Protein AF-0000000077166964 (afdb_homodimer)

Organism: Emericella nidulans (strain FGSC A4 / ATCC 38163 / CBS 112.46 / NRRL 194 / M139) (NCBI:txid227321)

InterPro domains:
  IPR003140 Phospholipase/carboxylesterase/thioesterase [PF02230] (27-233)
  IPR029058 Alpha/Beta hydrolase fold [G3DSA:3.40.50.1820] (16-246)
  IPR029058 Alpha/Beta hydrolase fold [SSF53474] (23-245)
  IPR050565 Acyl-protein thioesterase 1-2/Carboxylesterase-like [PTHR10655] (33-246)

Foldseek 3Di:
DWPAEDDPVLADPLWDKDKDDAPDDDRVDQQQAEEEEAEAFQAFQVVVVVVCVVCSDPSYIYIGTAANAADPPPRHGGAQAPDWDADPPPRHTDLQRHHVPVLCCCQVGPVPRRCCVPGNHAQLRYEYEYEHSSLQSRLVNLLVLLPVCPVPDNRGEHLAYEYFLAAHDPVCQPVSPVPVSAARAHAYEYEYEDPRPHCDPVRQVSRVRRHVHYHYYYDHDPGTDDDDDPRRCVVVVVSCVVRHDDPVVPPDPPPPPD/DWPAEDDPVLADPLWDKDKDDAPDDDRVDQQQAEEEEAEAFQAFQVVVVVVCVVCSDPSYIYIGTAANAADPPPRHGGAQAPDWDADPPPRHTDLQRHHVPSLCCCQVGPVPRRCCVPGNHAQLRYEYEYEHSSLQSRLVNLLVLLPVCPVPDNRGEHLAYEYFLAAHDPVCQPVSPVVVSAARAHAYEYEYEDPRPHCDPVRQVSRVRRHVHYHYYYDHDPGTDDDDDPRRCVVVVVSCVVRHDDPVVPPDPPPPPD

Nearest PDB structures (foldseek):
  3our-assembly2_C  TM=6.043E-01  e=2.591E-06  Vibrio vulnificus CMCP6
  6agq-assembly1_C  TM=6.230E-01  e=4.965E-05  Paenibacillus sp. R4
  1xrp-assembly1_A  TM=5.284E-01  e=2.373E-05  Thermoplasma acidophilum
  3r3v-assembly1_A  TM=5.110E-01  e=1.206E-05  Rhodopseudomonas palustris
  2gzs-assembly1_A  TM=4.867E-01  e=5.816E-04  Escherichia coli

Solvent-accessible surface area (backbone atoms only — not comparable to full-atom values): 27418 Å² total; per-residue (Å²): 121,39,76,41,71,85,54,79,85,67,49,63,88,87,61,53,66,48,82,43,71,28,78,72,67,56,91,88,48,45,54,66,25,36,36,38,39,30,43,29,67,50,34,56,26,62,70,50,45,52,49,49,60,66,56,49,42,71,36,26,34,32,41,20,36,38,51,88,36,67,42,68,94,83,41,73,35,16,29,54,42,69,50,88,37,62,32,85,87,76,67,40,77,38,67,78,25,55,47,64,63,46,42,47,47,48,48,50,49,47,42,43,50,28,41,27,64,71,18,34,39,54,53,50,34,34,30,35,41,16,28,33,37,19,7,27,48,48,48,50,46,44,47,50,35,37,62,31,50,78,77,75,41,72,57,43,43,42,34,26,37,37,14,34,37,29,38,49,53,73,88,54,58,82,66,65,65,80,75,70,71,69,52,23,73,32,38,34,39,37,35,33,20,32,84,30,87,62,56,33,73,68,30,50,50,56,32,49,69,45,26,70,38,68,45,79,45,73,37,84,56,75,38,62,67,82,72,56,34,31,81,48,36,42,65,53,54,52,51,46,50,68,48,54,67,64,73,73,78,52,60,92,77,70,66,79,80,124,120,38,77,40,70,85,53,78,84,68,48,62,86,87,62,52,66,48,80,43,71,27,79,73,68,55,93,88,48,46,53,66,23,36,35,38,39,30,43,29,68,52,35,56,27,62,70,50,44,52,48,49,62,66,58,48,43,72,36,26,35,31,40,20,36,38,50,88,36,67,42,68,94,83,40,72,35,16,29,54,40,70,50,90,39,62,32,86,89,76,65,39,77,38,67,78,24,56,45,63,64,46,41,47,46,48,47,50,50,47,41,43,51,29,41,27,64,70,17,35,39,54,53,48,35,34,29,33,40,15,30,32,37,19,7,26,49,48,49,49,48,44,47,52,34,38,62,31,51,78,79,76,41,73,58,43,42,41,34,27,35,38,15,34,36,29,37,52,52,71,90,53,60,82,65,65,65,81,76,70,70,69,52,24,73,33,37,34,39,37,35,34,20,32,85,31,86,63,55,34,72,67,30,50,50,56,32,49,70,48,26,72,38,69,45,79,45,73,37,84,56,75,38,63,69,82,70,56,34,30,82,49,36,41,63,52,52,52,51,47,52,70,47,54,67,64,73,74,76,52,59,90,78,71,65,77,78,122

Sequence (516 aa):
MPTRIPTSSDFPSSLTFTLTPPPQSTPNRPPPNILLLLHGLGDTHTPFTNLASQLSLPETTVLTIRAPSPLPFDLPGFHWGDDINFDSRSGALDMDAGFEKSTKLLLNTVIRDVLVSKCGYRLQEILIWGFGQGGMVGLVLAQTLNEQSESGFERGELGGIISVGAPYPLSLTGKVQNDGTGKSRTPILLVHGRDSEVVTESAVKRTKDVYSFVEVHEYRRRGDTMPRSREEMIPIMRFLGRRLRSWQGVPEGAVELSMPTRIPTSSDFPSSLTFTLTPPPQSTPNRPPPNILLLLHGLGDTHTPFTNLASQLSLPETTVLTIRAPSPLPFDLPGFHWGDDINFDSRSGALDMDAGFEKSTKLLLNTVIRDVLVSKCGYRLQEILIWGFGQGGMVGLVLAQTLNEQSESGFERGELGGIISVGAPYPLSLTGKVQNDGTGKSRTPILLVHGRDSEVVTESAVKRTKDVYSFVEVHEYRRRGDTMPRSREEMIPIMRFLGRRLRSWQGVPEGAVELS

Structure (mmCIF, N/CA/C/O backbone):
data_AF-0000000077166964-model_v1
#
loop_
_entity.id
_entity.type
_entity.pdbx_description
1 polymer 'Phospholipase/Carboxylesterase superfamily (AFU_orthologue AFUA_5G09340)'
#
loop_
_atom_site.group_PDB
_atom_site.id
_atom_site.type_symbol
_atom_site.label_atom_id
_atom_site.label_alt_id
_atom_site.label_comp_id
_atom_site.label_asym_id
_atom_site.label_entity_id
_atom_site.label_seq_id
_atom_site.pdbx_PDB_ins_code
_atom_site.Cartn_x
_atom_site.Cartn_y
_atom_site.Cartn_z
_atom_site.occupancy
_atom_site.B_iso_or_equiv
_atom_site.auth_seq_id
_atom_site.auth_comp_id
_atom_site.auth_asym_id
_atom_site.auth_atom_id
_atom_site.pdbx_PDB_model_num
ATOM 1 N N . MET A 1 1 ? 8.375 -18.906 13.43 1 76.94 1 MET A N 1
ATOM 2 C CA . MET A 1 1 ? 9.172 -17.891 12.742 1 76.94 1 MET A CA 1
ATOM 3 C C . MET A 1 1 ? 10.273 -18.531 11.906 1 76.94 1 MET A C 1
ATOM 5 O O . MET A 1 1 ? 10.789 -19.594 12.266 1 76.94 1 MET A O 1
ATOM 9 N N . PRO A 1 2 ? 10.523 -17.891 10.688 1 89.88 2 PRO A N 1
ATOM 10 C CA . PRO A 1 2 ? 11.602 -18.453 9.875 1 89.88 2 PRO A CA 1
ATOM 11 C C . PRO A 1 2 ? 12.93 -18.516 10.625 1 89.88 2 PRO A C 1
ATOM 13 O O . PRO A 1 2 ? 13.195 -17.672 11.484 1 89.88 2 PRO A O 1
ATOM 16 N N . THR A 1 3 ? 13.688 -19.484 10.312 1 90.25 3 THR A N 1
ATOM 17 C CA . THR A 1 3 ? 14.93 -19.734 11.031 1 90.25 3 THR A CA 1
ATOM 18 C C . THR A 1 3 ? 16.109 -19.094 10.305 1 90.25 3 THR A C 1
ATOM 20 O O . THR A 1 3 ? 17.141 -18.828 10.906 1 90.25 3 THR A O 1
ATOM 23 N N . ARG A 1 4 ? 15.914 -18.938 9.008 1 92.31 4 ARG A N 1
ATOM 24 C CA . ARG A 1 4 ? 16.984 -18.297 8.258 1 92.31 4 ARG A CA 1
ATOM 25 C C . ARG A 1 4 ? 16.469 -17.703 6.953 1 92.31 4 ARG A C 1
ATOM 27 O O . ARG A 1 4 ? 15.398 -18.109 6.473 1 92.31 4 ARG A O 1
ATOM 34 N N . ILE A 1 5 ? 17.266 -16.844 6.363 1 92.75 5 ILE A N 1
ATOM 35 C CA . ILE A 1 5 ? 16.953 -16.203 5.09 1 92.75 5 ILE A CA 1
ATOM 36 C C . ILE A 1 5 ? 17.328 -17.125 3.939 1 92.75 5 ILE A C 1
ATOM 38 O O . ILE A 1 5 ? 18.422 -17.703 3.938 1 92.75 5 ILE A O 1
ATOM 42 N N . PRO A 1 6 ? 16.453 -17.375 3.002 1 96.44 6 PRO A N 1
ATOM 43 C CA . PRO A 1 6 ? 16.844 -18.188 1.848 1 96.44 6 PRO A CA 1
ATOM 44 C C . PRO A 1 6 ? 18.016 -17.594 1.069 1 96.44 6 PRO A C 1
ATOM 46 O O . PRO A 1 6 ? 18.125 -16.375 0.952 1 96.44 6 PRO A O 1
ATOM 49 N N . THR A 1 7 ? 18.828 -18.453 0.552 1 96.12 7 THR A N 1
ATOM 50 C CA . THR A 1 7 ? 19.922 -18.062 -0.325 1 96.12 7 THR A CA 1
ATOM 51 C C . THR A 1 7 ? 19.844 -18.812 -1.651 1 96.12 7 THR A C 1
ATOM 53 O O . THR A 1 7 ? 19.125 -19.812 -1.767 1 96.12 7 THR A O 1
ATOM 56 N N . SER A 1 8 ? 20.609 -18.312 -2.641 1 96.44 8 SER A N 1
ATOM 57 C CA . SER A 1 8 ? 20.578 -18.922 -3.967 1 96.44 8 SER A CA 1
ATOM 58 C C . SER A 1 8 ? 20.984 -20.391 -3.918 1 96.44 8 SER A C 1
ATOM 60 O O . SER A 1 8 ? 20.5 -21.203 -4.703 1 96.44 8 SER A O 1
ATOM 62 N N . SER A 1 9 ? 21.828 -20.75 -2.98 1 97 9 SER A N 1
ATOM 63 C CA . SER A 1 9 ? 22.375 -22.109 -2.912 1 97 9 SER A CA 1
ATOM 64 C C . SER A 1 9 ? 21.328 -23.094 -2.385 1 97 9 SER A C 1
ATOM 66 O O . SER A 1 9 ? 21.5 -24.312 -2.48 1 97 9 SER A O 1
ATOM 68 N N . ASP A 1 10 ? 20.234 -22.562 -1.826 1 97.94 10 ASP A N 1
ATOM 69 C CA . ASP A 1 10 ? 19.188 -23.422 -1.306 1 97.94 10 ASP A CA 1
ATOM 70 C C . ASP A 1 10 ? 18.375 -24.047 -2.439 1 97.94 10 ASP A C 1
ATOM 72 O O . ASP A 1 10 ? 17.672 -25.031 -2.238 1 97.94 10 ASP A O 1
ATOM 76 N N . PHE A 1 11 ? 18.422 -23.422 -3.629 1 97.81 11 PHE A N 1
ATOM 77 C CA . PHE A 1 11 ? 17.578 -23.812 -4.75 1 97.81 11 PHE A CA 1
ATOM 78 C C . PHE A 1 11 ? 18.375 -24.609 -5.781 1 97.81 11 PHE A C 1
ATOM 80 O O . PHE A 1 11 ? 19.578 -24.422 -5.91 1 97.81 11 PHE A O 1
ATOM 87 N N . PRO A 1 12 ? 17.672 -25.484 -6.492 1 96.62 12 PRO A N 1
ATOM 88 C CA . PRO A 1 12 ? 18.391 -26.203 -7.539 1 96.62 12 PRO A CA 1
ATOM 89 C C . PRO A 1 12 ? 18.953 -25.281 -8.617 1 96.62 12 PRO A C 1
ATOM 91 O O . PRO A 1 12 ? 18.344 -24.25 -8.922 1 96.62 12 PRO A O 1
ATOM 94 N N . SER A 1 13 ? 19.984 -25.672 -9.258 1 95.44 13 SER A N 1
ATOM 95 C CA . SER A 1 13 ? 20.656 -24.859 -10.273 1 95.44 13 SER A CA 1
ATOM 96 C C . SER A 1 13 ? 19.781 -24.703 -11.516 1 95.44 13 SER A C 1
ATOM 98 O O . SER A 1 13 ? 20 -23.781 -12.312 1 95.44 13 SER A O 1
ATOM 100 N N . SER A 1 14 ? 18.844 -25.578 -11.656 1 95.25 14 SER A N 1
ATOM 101 C CA . SER A 1 14 ? 17.984 -25.547 -12.836 1 95.25 14 SER A CA 1
ATOM 102 C C . SER A 1 14 ? 16.938 -24.438 -12.711 1 95.25 14 SER A C 1
ATOM 104 O O . SER A 1 14 ? 16.297 -24.078 -13.695 1 95.25 14 SER A O 1
ATOM 106 N N . LEU A 1 15 ? 16.75 -23.953 -11.523 1 97.69 15 LEU A N 1
ATOM 107 C CA . LEU A 1 15 ? 15.773 -22.891 -11.297 1 97.69 15 LEU A CA 1
ATOM 108 C C . LEU A 1 15 ? 16.391 -21.516 -11.539 1 97.69 15 LEU A C 1
ATOM 110 O O . LEU A 1 15 ? 17.406 -21.172 -10.93 1 97.69 15 LEU A O 1
ATOM 114 N N . THR A 1 16 ? 15.812 -20.781 -12.492 1 98.31 16 THR A N 1
ATOM 115 C CA . THR A 1 16 ? 16.219 -19.391 -12.695 1 98.31 16 THR A CA 1
ATOM 116 C C . THR A 1 16 ? 15.32 -18.438 -11.898 1 98.31 16 THR A C 1
ATOM 118 O O . THR A 1 16 ? 14.094 -18.469 -12.055 1 98.31 16 THR A O 1
ATOM 121 N N . PHE A 1 17 ? 15.914 -17.672 -11.031 1 98.62 17 PHE A N 1
ATOM 122 C CA . PHE A 1 17 ? 15.156 -16.797 -10.148 1 98.62 17 PHE A CA 1
ATOM 123 C C . PHE A 1 17 ? 16.031 -15.664 -9.617 1 98.62 17 PHE A C 1
ATOM 125 O O . PHE A 1 17 ? 17.25 -15.68 -9.797 1 98.62 17 PHE A O 1
ATOM 132 N N . THR A 1 18 ? 15.406 -14.648 -9.078 1 98.5 18 THR A N 1
ATOM 133 C CA . THR A 1 18 ? 16.078 -13.57 -8.359 1 98.5 18 THR A CA 1
ATOM 134 C C . THR A 1 18 ? 15.516 -13.43 -6.953 1 98.5 18 THR A C 1
ATOM 136 O O . THR A 1 18 ? 14.297 -13.484 -6.758 1 98.5 18 THR A O 1
ATOM 139 N N . LEU A 1 19 ? 16.391 -13.328 -5.973 1 97.81 19 LEU A N 1
ATOM 140 C CA . LEU A 1 19 ? 16.016 -12.992 -4.598 1 97.81 19 LEU A CA 1
ATOM 141 C C . LEU A 1 19 ? 16.203 -11.5 -4.336 1 97.81 19 LEU A C 1
ATOM 143 O O . LEU A 1 19 ? 17.297 -10.961 -4.551 1 97.81 19 LEU A O 1
ATOM 147 N N . THR A 1 20 ? 15.148 -10.828 -3.947 1 96.81 20 THR A N 1
ATOM 148 C CA . THR A 1 20 ? 15.203 -9.43 -3.561 1 96.81 20 THR A CA 1
ATOM 149 C C . THR A 1 20 ? 14.93 -9.266 -2.07 1 96.81 20 THR A C 1
ATOM 151 O O . THR A 1 20 ? 13.797 -9.477 -1.615 1 96.81 20 THR A O 1
ATOM 154 N N . PRO A 1 21 ? 15.898 -8.906 -1.288 1 94.31 21 PRO A N 1
ATOM 155 C CA . PRO A 1 21 ? 15.703 -8.727 0.151 1 94.31 21 PRO A CA 1
ATOM 156 C C . PRO A 1 21 ? 14.93 -7.453 0.485 1 94.31 21 PRO A C 1
ATOM 158 O O . PRO A 1 21 ? 14.797 -6.566 -0.363 1 94.31 21 PRO A O 1
ATOM 161 N N . PRO A 1 22 ? 14.344 -7.402 1.693 1 92.38 22 PRO A N 1
ATOM 162 C CA . PRO A 1 22 ? 13.727 -6.145 2.119 1 92.38 22 PRO A CA 1
ATOM 163 C C . PRO A 1 22 ? 14.75 -5.027 2.32 1 92.38 22 PRO A C 1
ATOM 165 O O . PRO A 1 22 ? 15.945 -5.293 2.432 1 92.38 22 PRO A O 1
ATOM 168 N N . PRO A 1 23 ? 14.32 -3.711 2.24 1 83.94 23 PRO A N 1
ATOM 169 C CA . PRO A 1 23 ? 15.242 -2.582 2.365 1 83.94 23 PRO A CA 1
ATOM 170 C C . PRO A 1 23 ? 15.961 -2.555 3.711 1 83.94 23 PRO A C 1
ATOM 172 O O . PRO A 1 23 ? 17.141 -2.172 3.781 1 83.94 23 PRO A O 1
ATOM 175 N N . GLN A 1 24 ? 15.25 -2.695 4.816 1 74.31 24 GLN A N 1
ATOM 176 C CA . GLN A 1 24 ? 15.898 -2.709 6.121 1 74.31 24 GLN A CA 1
ATOM 177 C C . GLN A 1 24 ? 15.891 -4.109 6.727 1 74.31 24 GLN A C 1
ATOM 179 O O . GLN A 1 24 ? 14.836 -4.734 6.844 1 74.31 24 GLN A O 1
ATOM 184 N N . SER A 1 25 ? 17.031 -4.777 6.426 1 66.88 25 SER A N 1
ATOM 185 C CA . SER A 1 25 ? 17.109 -6.113 7.004 1 66.88 25 SER A CA 1
ATOM 186 C C . SER A 1 25 ? 18.078 -6.16 8.172 1 66.88 25 SER A C 1
ATOM 188 O O . SER A 1 25 ? 19.141 -5.531 8.133 1 66.88 25 SER A O 1
ATOM 190 N N . THR A 1 26 ? 17.438 -6.48 9.258 1 63.78 26 THR A N 1
ATOM 191 C CA . THR A 1 26 ? 18.328 -6.738 10.383 1 63.78 26 THR A CA 1
ATOM 192 C C . THR A 1 26 ? 18.906 -8.148 10.297 1 63.78 26 THR A C 1
ATOM 194 O O . THR A 1 26 ? 18.188 -9.117 10.086 1 63.78 26 THR A O 1
ATOM 197 N N . PRO A 1 27 ? 20.234 -8.25 10.289 1 64.75 27 PRO A N 1
ATOM 198 C CA . PRO A 1 27 ? 20.891 -9.539 10.07 1 64.75 27 PRO A CA 1
ATOM 199 C C . PRO A 1 27 ? 20.391 -10.625 11.023 1 64.75 27 PRO A C 1
ATOM 201 O O . PRO A 1 27 ? 20.375 -11.805 10.672 1 64.75 27 PRO A O 1
ATOM 204 N N . ASN A 1 28 ? 19.875 -10.234 12.102 1 71.62 28 ASN A N 1
ATOM 205 C CA . ASN A 1 28 ? 19.625 -11.273 13.094 1 71.62 28 ASN A CA 1
ATOM 206 C C . ASN A 1 28 ? 18.156 -11.727 13.078 1 71.62 28 ASN A C 1
ATOM 208 O O . ASN A 1 28 ? 17.766 -12.602 13.852 1 71.62 28 ASN A O 1
ATOM 212 N N . ARG A 1 29 ? 17.406 -11.242 12.188 1 83 29 ARG A N 1
ATOM 213 C CA . ARG A 1 29 ? 16.016 -11.672 12.148 1 83 29 ARG A CA 1
ATOM 214 C C . ARG A 1 29 ? 15.531 -11.836 10.711 1 83 29 ARG A C 1
ATOM 216 O O . ARG A 1 29 ? 15.383 -10.852 9.984 1 83 29 ARG A O 1
ATOM 223 N N . PRO A 1 30 ? 15.414 -13.078 10.352 1 89.81 30 PRO A N 1
ATOM 224 C CA . PRO A 1 30 ? 14.922 -13.281 8.984 1 89.81 30 PRO A CA 1
ATOM 225 C C . PRO A 1 30 ? 13.578 -12.594 8.734 1 89.81 30 PRO A C 1
ATOM 227 O O . PRO A 1 30 ? 12.703 -12.617 9.602 1 89.81 30 PRO A O 1
ATOM 230 N N . PRO A 1 31 ? 13.492 -11.938 7.605 1 92.38 31 PRO A N 1
ATOM 231 C CA . PRO A 1 31 ? 12.18 -11.359 7.293 1 92.38 31 PRO A CA 1
ATOM 232 C C . PRO A 1 31 ? 11.055 -12.383 7.359 1 92.38 31 PRO A C 1
ATOM 234 O O . PRO A 1 31 ? 11.188 -13.492 6.836 1 92.38 31 PRO A O 1
ATOM 237 N N . PRO A 1 32 ? 9.961 -12.023 7.875 1 92 32 PRO A N 1
ATOM 238 C CA . PRO A 1 32 ? 8.914 -13.008 8.148 1 92 32 PRO A CA 1
ATOM 239 C C . PRO A 1 32 ? 8.078 -13.328 6.914 1 92 32 PRO A C 1
ATOM 241 O O . PRO A 1 32 ? 7.289 -14.281 6.93 1 92 32 PRO A O 1
ATOM 244 N N . ASN A 1 33 ? 8.25 -12.523 5.875 1 94.62 33 ASN A N 1
ATOM 245 C CA . ASN A 1 33 ? 7.363 -12.703 4.727 1 94.62 33 ASN A CA 1
ATOM 246 C C . ASN A 1 33 ? 8.141 -13.117 3.48 1 94.62 33 ASN A C 1
ATOM 248 O O . ASN A 1 33 ? 9.242 -12.625 3.236 1 94.62 33 ASN A O 1
ATOM 252 N N . ILE A 1 34 ? 7.484 -13.992 2.707 1 97.94 34 ILE A N 1
ATOM 253 C CA . ILE A 1 34 ? 7.941 -14.328 1.363 1 97.94 34 ILE A CA 1
ATOM 254 C C . ILE A 1 34 ? 6.867 -13.945 0.345 1 97.94 34 ILE A C 1
ATOM 256 O O . ILE A 1 34 ? 5.684 -14.211 0.556 1 97.94 34 ILE A O 1
ATOM 260 N N . LEU A 1 35 ? 7.285 -13.312 -0.689 1 98.62 35 LEU A N 1
ATOM 261 C CA . LEU A 1 35 ? 6.41 -13.086 -1.835 1 98.62 35 LEU A CA 1
ATOM 262 C C . LEU A 1 35 ? 6.992 -13.719 -3.094 1 98.62 35 LEU A C 1
ATOM 264 O O . LEU A 1 35 ? 8.117 -13.406 -3.49 1 98.62 35 LEU A O 1
ATOM 268 N N . LEU A 1 36 ? 6.273 -14.648 -3.674 1 98.94 36 LEU A N 1
ATOM 269 C CA . LEU A 1 36 ? 6.629 -15.172 -4.988 1 98.94 36 LEU A CA 1
ATOM 270 C C . LEU A 1 36 ? 5.988 -14.344 -6.098 1 98.94 36 LEU A C 1
ATOM 272 O O . LEU A 1 36 ? 4.785 -14.07 -6.055 1 98.94 36 LEU A O 1
ATOM 276 N N . LEU A 1 37 ? 6.805 -13.938 -7.062 1 98.88 37 LEU A N 1
ATOM 277 C CA . LEU A 1 37 ? 6.285 -13.281 -8.258 1 98.88 37 LEU A CA 1
ATOM 278 C C . LEU A 1 37 ? 6.371 -14.203 -9.469 1 98.88 37 LEU A C 1
ATOM 280 O O . LEU A 1 37 ? 7.449 -14.719 -9.789 1 98.88 37 LEU A O 1
ATOM 284 N N . LEU A 1 38 ? 5.223 -14.422 -10.125 1 98.88 38 LEU A N 1
ATOM 285 C CA . LEU A 1 38 ? 5.137 -15.32 -11.266 1 98.88 38 LEU A CA 1
ATOM 286 C C . LEU A 1 38 ? 4.676 -14.578 -12.516 1 98.88 38 LEU A C 1
ATOM 288 O O . LEU A 1 38 ? 3.572 -14.023 -12.539 1 98.88 38 LEU A O 1
ATOM 292 N N . HIS A 1 39 ? 5.5 -14.664 -13.539 1 98.81 39 HIS A N 1
ATOM 293 C CA . HIS A 1 39 ? 5.266 -13.867 -14.742 1 98.81 39 HIS A CA 1
ATOM 294 C C . HIS A 1 39 ? 4.211 -14.508 -15.633 1 98.81 39 HIS A C 1
ATOM 296 O O . HIS A 1 39 ? 3.84 -15.664 -15.422 1 98.81 39 HIS A O 1
ATOM 302 N N . GLY A 1 40 ? 3.754 -13.758 -16.641 1 98.19 40 GLY A N 1
ATOM 303 C CA . GLY A 1 40 ? 2.738 -14.219 -17.562 1 98.19 40 GLY A CA 1
ATOM 304 C C . GLY A 1 40 ? 3.309 -15.047 -18.703 1 98.19 40 GLY A C 1
ATOM 305 O O . GLY A 1 40 ? 4.523 -15.102 -18.891 1 98.19 40 GLY A O 1
ATOM 306 N N . LEU A 1 41 ? 2.391 -15.562 -19.453 1 96.81 41 LEU A N 1
ATOM 307 C CA . LEU A 1 41 ? 2.764 -16.328 -20.625 1 96.81 41 LEU A CA 1
ATOM 308 C C . LEU A 1 41 ? 3.609 -15.5 -21.578 1 96.81 41 LEU A C 1
ATOM 310 O O . LEU A 1 41 ? 3.232 -14.383 -21.938 1 96.81 41 LEU A O 1
ATOM 314 N N . GLY A 1 42 ? 4.77 -16.031 -21.953 1 96.19 42 GLY A N 1
ATOM 315 C CA . GLY A 1 42 ? 5.621 -15.406 -22.953 1 96.19 42 GLY A CA 1
ATOM 316 C C . GLY A 1 42 ? 6.562 -14.375 -22.359 1 96.19 42 GLY A C 1
ATOM 317 O O . GLY A 1 42 ? 7.309 -13.711 -23.094 1 96.19 42 GLY A O 1
ATOM 318 N N . ASP A 1 43 ? 6.602 -14.242 -21.109 1 97.5 43 ASP A N 1
ATOM 319 C CA . ASP A 1 43 ? 7.449 -13.258 -20.438 1 97.5 43 ASP A CA 1
ATOM 320 C C . ASP A 1 43 ? 8.633 -13.938 -19.75 1 97.5 43 ASP A C 1
ATOM 322 O O . ASP A 1 43 ? 8.867 -15.133 -19.938 1 97.5 43 ASP A O 1
ATOM 326 N N . THR A 1 44 ? 9.43 -13.148 -19.031 1 98.19 44 THR A N 1
ATOM 327 C CA . THR A 1 44 ? 10.516 -13.609 -18.188 1 98.19 44 THR A CA 1
ATOM 328 C C . THR A 1 44 ? 10.359 -13.062 -16.766 1 98.19 44 THR A C 1
ATOM 330 O O . THR A 1 44 ? 9.438 -12.289 -16.5 1 98.19 44 THR A O 1
ATOM 333 N N . HIS A 1 45 ? 11.297 -13.508 -15.906 1 98.44 45 HIS A N 1
ATOM 334 C CA . HIS A 1 45 ? 11.195 -13.055 -14.523 1 98.44 45 HIS A CA 1
ATOM 335 C C . HIS A 1 45 ? 11.812 -11.672 -14.352 1 98.44 45 HIS A C 1
ATOM 337 O O . HIS A 1 45 ? 11.578 -11.008 -13.336 1 98.4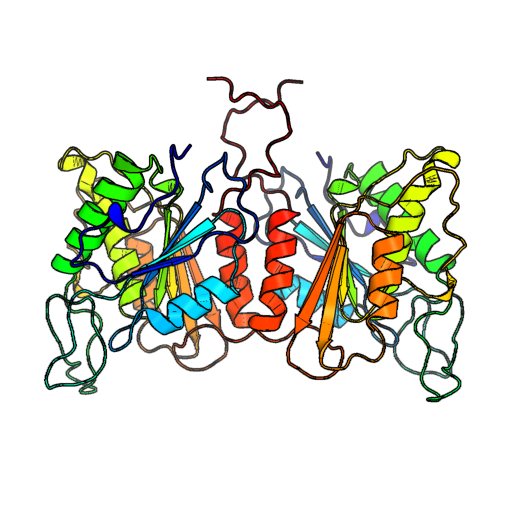4 45 HIS A O 1
ATOM 343 N N . THR A 1 46 ? 12.453 -11.109 -15.312 1 97.88 46 THR A N 1
ATOM 344 C CA . THR A 1 46 ? 13.25 -9.898 -15.172 1 97.88 46 THR A CA 1
ATOM 345 C C . THR A 1 46 ? 12.367 -8.688 -14.875 1 97.88 46 THR A C 1
ATOM 347 O O . THR A 1 46 ? 12.617 -7.941 -13.93 1 97.88 46 THR A O 1
ATOM 350 N N . PRO A 1 47 ? 11.297 -8.438 -15.688 1 97.31 47 PRO A N 1
ATOM 351 C CA . PRO A 1 47 ? 10.438 -7.297 -15.352 1 97.31 47 PRO A CA 1
ATOM 352 C C . PRO A 1 47 ? 9.828 -7.402 -13.961 1 97.31 47 PRO A C 1
ATOM 354 O O . PRO A 1 47 ? 9.594 -6.383 -13.305 1 97.31 47 PRO A O 1
ATOM 357 N N . PHE A 1 48 ? 9.656 -8.547 -13.516 1 98.06 48 PHE A N 1
ATOM 358 C CA . PHE A 1 48 ? 9.07 -8.75 -12.195 1 98.06 48 PHE A CA 1
ATOM 359 C C . PHE A 1 48 ? 10.109 -8.523 -11.102 1 98.06 48 PHE A C 1
ATOM 361 O O . PHE A 1 48 ? 9.758 -8.195 -9.969 1 98.06 48 PHE A O 1
ATOM 368 N N . THR A 1 49 ? 11.344 -8.773 -11.422 1 97.88 49 THR A N 1
ATOM 369 C CA . THR A 1 49 ? 12.406 -8.383 -10.508 1 97.88 49 THR A CA 1
ATOM 370 C C . THR A 1 49 ? 12.43 -6.871 -10.305 1 97.88 49 THR A C 1
ATOM 372 O O . THR A 1 49 ? 12.609 -6.391 -9.18 1 97.88 49 THR A O 1
ATOM 375 N N . ASN A 1 50 ? 12.18 -6.176 -11.398 1 95.81 50 ASN A N 1
ATOM 376 C CA . ASN A 1 50 ? 12.062 -4.723 -11.297 1 95.81 50 ASN A CA 1
ATOM 377 C C . ASN A 1 50 ? 10.883 -4.316 -10.422 1 95.81 50 ASN A C 1
ATOM 379 O O . ASN A 1 50 ? 10.984 -3.385 -9.625 1 95.81 50 ASN A O 1
ATOM 383 N N . LEU A 1 51 ? 9.805 -4.988 -10.609 1 95.25 51 LEU A N 1
ATOM 384 C CA . LEU A 1 51 ? 8.625 -4.742 -9.781 1 95.25 51 LEU A CA 1
ATOM 385 C C . LEU A 1 51 ? 8.945 -4.969 -8.305 1 95.25 51 LEU A C 1
ATOM 387 O O . LEU A 1 51 ? 8.57 -4.16 -7.457 1 95.25 51 LEU A O 1
ATOM 391 N N . ALA A 1 52 ? 9.648 -6.055 -8 1 96.69 52 ALA A N 1
ATOM 392 C CA . ALA A 1 52 ? 10.039 -6.359 -6.629 1 96.69 52 ALA A CA 1
ATOM 393 C C . ALA A 1 52 ? 10.852 -5.215 -6.023 1 96.69 52 ALA A C 1
ATOM 395 O O . ALA A 1 52 ? 10.594 -4.801 -4.891 1 96.69 52 ALA A O 1
ATOM 396 N N . SER A 1 53 ? 11.75 -4.738 -6.762 1 94.06 53 SER A N 1
ATOM 397 C CA . SER A 1 53 ? 12.594 -3.639 -6.309 1 94.06 53 SER A CA 1
ATOM 398 C C . SER A 1 53 ? 11.781 -2.371 -6.074 1 94.06 53 SER A C 1
ATOM 400 O O . SER A 1 53 ? 12 -1.658 -5.094 1 94.06 53 SER A O 1
ATOM 402 N N . GLN A 1 54 ? 10.859 -2.152 -6.969 1 90.44 54 GLN A N 1
ATOM 403 C CA . GLN A 1 54 ? 10 -0.974 -6.844 1 90.44 54 GLN A CA 1
ATOM 404 C C . GLN A 1 54 ? 9.102 -1.077 -5.617 1 90.44 54 GLN A C 1
ATOM 406 O O . GLN A 1 54 ? 8.867 -0.084 -4.926 1 90.44 54 GLN A O 1
ATOM 411 N N . LEU A 1 55 ? 8.594 -2.24 -5.426 1 92.81 55 LEU A N 1
ATOM 412 C CA . LEU A 1 55 ? 7.715 -2.447 -4.285 1 92.81 55 LEU A CA 1
ATOM 413 C C . LEU A 1 55 ? 8.461 -2.236 -2.973 1 92.81 55 LEU A C 1
ATOM 415 O O . LEU A 1 55 ? 7.93 -1.628 -2.041 1 92.81 55 LEU A O 1
ATOM 419 N N . SER A 1 56 ? 9.727 -2.783 -2.902 1 91.44 56 SER A N 1
ATOM 420 C CA . SER A 1 56 ? 10.562 -2.615 -1.717 1 91.44 56 SER A CA 1
ATOM 421 C C . SER A 1 56 ? 9.766 -2.865 -0.441 1 91.44 56 SER A C 1
ATOM 423 O O . SER A 1 56 ? 9.742 -2.025 0.461 1 91.44 56 SER A O 1
ATOM 425 N N . LEU A 1 57 ? 9.133 -3.975 -0.389 1 91.5 57 LEU A N 1
ATOM 426 C CA . LEU A 1 57 ? 8.227 -4.293 0.712 1 91.5 57 LEU A CA 1
ATOM 427 C C . LEU A 1 57 ? 9.008 -4.508 2.006 1 91.5 57 LEU A C 1
ATOM 429 O O . LEU A 1 57 ? 9.984 -5.254 2.029 1 91.5 57 LEU A O 1
ATOM 433 N N . PRO A 1 58 ? 8.539 -3.865 3.07 1 84.81 58 PRO A N 1
ATOM 434 C CA . PRO A 1 58 ? 9.203 -4.113 4.348 1 84.81 58 PRO A CA 1
ATOM 435 C C . PRO A 1 58 ? 9.094 -5.57 4.801 1 84.81 58 PRO A C 1
ATOM 437 O O . PRO A 1 58 ? 8.07 -6.215 4.559 1 84.81 58 PRO A O 1
ATOM 440 N N . GLU A 1 59 ? 10.164 -6.082 5.332 1 88.38 59 GLU A N 1
ATOM 441 C CA . GLU A 1 59 ? 10.188 -7.379 6.004 1 88.38 59 GLU A CA 1
ATOM 442 C C . GLU A 1 59 ? 9.75 -8.5 5.062 1 88.38 59 GLU A C 1
ATOM 444 O O . GLU A 1 59 ? 9.141 -9.477 5.5 1 88.38 59 GLU A O 1
ATOM 449 N N . THR A 1 60 ? 9.969 -8.281 3.76 1 94.19 60 THR A N 1
ATOM 450 C CA . THR A 1 60 ? 9.516 -9.266 2.779 1 94.19 60 THR A CA 1
ATOM 451 C C . THR A 1 60 ? 10.633 -9.609 1.801 1 94.19 60 THR A C 1
ATOM 453 O O . THR A 1 60 ? 11.148 -8.734 1.104 1 94.19 60 THR A O 1
ATOM 456 N N . THR A 1 61 ? 11.016 -10.828 1.801 1 96.56 61 THR A N 1
ATOM 457 C CA . THR A 1 61 ? 11.883 -11.32 0.737 1 96.56 61 THR A CA 1
ATOM 458 C C . THR A 1 61 ? 11.062 -11.734 -0.48 1 96.56 61 THR A C 1
ATOM 460 O O . THR A 1 61 ? 10.094 -12.484 -0.355 1 96.56 61 THR A O 1
ATOM 463 N N . VAL A 1 62 ? 11.484 -11.211 -1.627 1 98.25 62 VAL A N 1
ATOM 464 C CA . VAL A 1 62 ? 10.734 -11.516 -2.84 1 98.25 62 VAL A CA 1
ATOM 465 C C . VAL A 1 62 ? 11.523 -12.484 -3.715 1 98.25 62 VAL A C 1
ATOM 467 O O . VAL A 1 62 ? 12.719 -12.281 -3.949 1 98.25 62 VAL A O 1
ATOM 470 N N . LEU A 1 63 ? 10.852 -13.531 -4.094 1 98.75 63 LEU A N 1
ATOM 471 C CA . LEU A 1 63 ? 11.398 -14.492 -5.051 1 98.75 63 LEU A CA 1
ATOM 472 C C . LEU A 1 63 ? 10.695 -14.367 -6.398 1 98.75 63 LEU A C 1
ATOM 474 O O . LEU A 1 63 ? 9.516 -14.688 -6.523 1 98.75 63 LEU A O 1
ATOM 478 N N . THR A 1 64 ? 11.438 -13.883 -7.387 1 98.81 64 THR A N 1
ATOM 479 C CA . THR A 1 64 ? 10.914 -13.812 -8.75 1 98.81 64 THR A CA 1
ATOM 480 C C . THR A 1 64 ? 11.414 -14.992 -9.578 1 98.81 64 THR A C 1
ATOM 482 O O . THR A 1 64 ? 12.625 -15.18 -9.734 1 98.81 64 THR A O 1
ATOM 485 N N . ILE A 1 65 ? 10.492 -15.773 -10.148 1 98.88 65 ILE A N 1
ATOM 486 C CA . ILE A 1 65 ? 10.859 -17.062 -10.711 1 98.88 65 ILE A CA 1
ATOM 487 C C . ILE A 1 65 ? 10.531 -17.094 -12.203 1 98.88 65 ILE A C 1
ATOM 489 O O . ILE A 1 65 ? 9.461 -16.641 -12.617 1 98.88 65 ILE A O 1
ATOM 493 N N . ARG A 1 66 ? 11.461 -17.578 -12.969 1 98.81 66 ARG A N 1
ATOM 494 C CA . ARG A 1 66 ? 11.188 -17.828 -14.383 1 98.81 66 ARG A CA 1
ATOM 495 C C . ARG A 1 66 ? 10.492 -19.172 -14.578 1 98.81 66 ARG A C 1
ATOM 497 O O . ARG A 1 66 ? 10.891 -20.172 -13.992 1 98.81 66 ARG A O 1
ATOM 504 N N . ALA A 1 67 ? 9.523 -19.172 -15.398 1 98.69 67 ALA A N 1
ATOM 505 C CA . ALA A 1 67 ? 8.852 -20.422 -15.734 1 98.69 67 ALA A CA 1
ATOM 506 C C . ALA A 1 67 ? 9.844 -21.438 -16.297 1 98.69 67 ALA A C 1
ATOM 508 O O . ALA A 1 67 ? 10.836 -21.062 -16.922 1 98.69 67 ALA A O 1
ATOM 509 N N . PRO A 1 68 ? 9.539 -22.672 -16.141 1 97.75 68 PRO A N 1
ATOM 510 C CA . PRO A 1 68 ? 10.523 -23.703 -16.469 1 97.75 68 PRO A CA 1
ATOM 511 C C . PRO A 1 68 ? 10.609 -23.969 -17.969 1 97.75 68 PRO A C 1
ATOM 513 O O . PRO A 1 68 ? 11.617 -24.5 -18.453 1 97.75 68 PRO A O 1
ATOM 516 N N . SER A 1 69 ? 9.617 -23.594 -18.781 1 96.94 69 SER A N 1
ATOM 517 C CA . SER A 1 69 ? 9.602 -23.984 -20.188 1 96.94 69 SER A CA 1
ATOM 518 C C . SER A 1 69 ? 9.75 -22.766 -21.094 1 96.94 69 SER A C 1
ATOM 520 O O . SER A 1 69 ? 8.953 -21.828 -21.016 1 96.94 69 SER A O 1
ATOM 522 N N . PRO A 1 70 ? 10.727 -22.812 -22.031 1 96.31 70 PRO A N 1
ATOM 523 C CA . PRO A 1 70 ? 10.758 -21.766 -23.047 1 96.31 70 PRO A CA 1
ATOM 524 C C . PRO A 1 70 ? 9.648 -21.906 -24.078 1 96.31 70 PRO A C 1
ATOM 526 O O . PRO A 1 70 ? 9.18 -23.031 -24.344 1 96.31 70 PRO A O 1
ATOM 529 N N . LEU A 1 71 ? 9.242 -20.812 -24.594 1 94.25 71 LEU A N 1
ATOM 530 C CA . LEU A 1 71 ? 8.305 -20.922 -25.703 1 94.25 71 LEU A CA 1
ATOM 531 C C . LEU A 1 71 ? 8.953 -21.625 -26.891 1 94.25 71 LEU A C 1
ATOM 533 O O . LEU A 1 71 ? 10.156 -21.5 -27.125 1 94.25 71 LEU A O 1
ATOM 537 N N . PRO A 1 72 ? 8.148 -22.266 -27.656 1 89.44 72 PRO A N 1
ATOM 538 C CA . PRO A 1 72 ? 8.711 -22.984 -28.812 1 89.44 72 PRO A CA 1
ATOM 539 C C . PRO A 1 72 ? 9.016 -22.047 -29.984 1 89.44 72 PRO A C 1
ATOM 541 O O . PRO A 1 72 ? 8.719 -20.844 -29.922 1 89.44 72 PRO A O 1
ATOM 544 N N . PHE A 1 73 ? 9.672 -22.578 -31.047 1 88.69 73 PHE A N 1
ATOM 545 C CA . PHE A 1 73 ? 9.922 -21.938 -32.344 1 88.69 73 PHE A CA 1
ATOM 546 C C . PHE A 1 73 ? 10.773 -20.688 -32.156 1 88.69 73 PHE A C 1
ATOM 548 O O . PHE A 1 73 ? 10.578 -19.688 -32.875 1 88.69 73 PHE A O 1
ATOM 555 N N . ASP A 1 74 ? 11.57 -20.578 -31.156 1 90.25 74 ASP A N 1
ATOM 556 C CA . ASP A 1 74 ? 12.555 -19.547 -30.891 1 90.25 74 ASP A CA 1
ATOM 557 C C . ASP A 1 74 ? 11.875 -18.219 -30.516 1 90.25 74 ASP A C 1
ATOM 559 O O . ASP A 1 74 ? 12.445 -17.156 -30.719 1 90.25 74 ASP A O 1
ATOM 563 N N . LEU A 1 75 ? 10.594 -18.438 -30.188 1 90.5 75 LEU A N 1
ATOM 564 C CA . LEU A 1 75 ? 9.938 -17.266 -29.641 1 90.5 75 LEU A CA 1
ATOM 565 C C . LEU A 1 75 ? 10.516 -16.906 -28.266 1 90.5 75 LEU A C 1
ATOM 567 O O . LEU A 1 75 ? 10.828 -17.797 -27.469 1 90.5 75 LEU A O 1
ATOM 571 N N . PRO A 1 76 ? 10.68 -15.688 -28.078 1 95.5 76 PRO A N 1
ATOM 572 C CA . PRO A 1 76 ? 11.203 -15.305 -26.766 1 95.5 76 PRO A CA 1
ATOM 573 C C . PRO A 1 76 ? 10.195 -15.508 -25.641 1 95.5 76 PRO A C 1
ATOM 575 O O . PRO A 1 76 ? 8.984 -15.398 -25.875 1 95.5 76 PRO A O 1
ATOM 578 N N . GLY A 1 77 ? 10.742 -15.875 -24.5 1 97.19 77 GLY A N 1
ATOM 579 C CA . GLY A 1 77 ? 9.891 -15.945 -23.328 1 97.19 77 GLY A CA 1
ATOM 580 C C . GLY A 1 77 ? 9.664 -17.359 -22.828 1 97.19 77 GLY A C 1
ATOM 581 O O . GLY A 1 77 ? 10.172 -18.312 -23.422 1 97.19 77 GLY A O 1
ATOM 582 N N . PHE A 1 78 ? 8.969 -17.438 -21.719 1 98 78 PHE A N 1
ATOM 583 C CA . PHE A 1 78 ? 8.773 -18.719 -21.047 1 98 78 PHE A CA 1
ATOM 584 C C . PHE A 1 78 ? 7.305 -18.922 -20.688 1 98 78 PHE A C 1
ATOM 586 O O . PHE A 1 78 ? 6.512 -17.984 -20.734 1 98 78 PHE A O 1
ATOM 593 N N . HIS A 1 79 ? 6.934 -20.141 -20.406 1 97.69 79 HIS A N 1
ATOM 594 C CA . HIS A 1 79 ? 5.555 -20.438 -20.031 1 97.69 79 HIS A CA 1
ATOM 595 C C . HIS A 1 79 ? 5.5 -21.5 -18.938 1 97.69 79 HIS A C 1
ATOM 597 O O . HIS A 1 79 ? 6.434 -22.281 -18.781 1 97.69 79 HIS A O 1
ATOM 603 N N . TRP A 1 80 ? 4.41 -21.5 -18.203 1 98.38 80 TRP A N 1
ATOM 604 C CA . TRP A 1 80 ? 4.242 -22.359 -17.031 1 98.38 80 TRP A CA 1
ATOM 605 C C . TRP A 1 80 ? 3.502 -23.641 -17.391 1 98.38 80 TRP A C 1
ATOM 607 O O . TRP A 1 80 ? 3.461 -24.578 -16.594 1 98.38 80 TRP A O 1
ATOM 617 N N . GLY A 1 81 ? 2.951 -23.766 -18.547 1 97.12 81 GLY A N 1
ATOM 618 C CA . GLY A 1 81 ? 2.068 -24.859 -18.922 1 97.12 81 GLY A CA 1
ATOM 619 C C . GLY A 1 81 ? 2.807 -26.141 -19.203 1 97.12 81 GLY A C 1
ATOM 620 O O . GLY A 1 81 ? 4.008 -26.125 -19.484 1 97.12 81 GLY A O 1
ATOM 621 N N . ASP A 1 82 ? 2.047 -27.219 -19.078 1 96.19 82 ASP A N 1
ATOM 622 C CA . ASP A 1 82 ? 2.566 -28.531 -19.469 1 96.19 82 ASP A CA 1
ATOM 623 C C . ASP A 1 82 ? 2.672 -28.641 -20.984 1 96.19 82 ASP A C 1
ATOM 625 O O . ASP A 1 82 ? 3.502 -29.391 -21.5 1 96.19 82 ASP A O 1
ATOM 629 N N . ASP A 1 83 ? 1.757 -27.906 -21.625 1 90.12 83 ASP A N 1
ATOM 630 C CA . ASP A 1 83 ? 1.703 -27.875 -23.078 1 90.12 83 ASP A CA 1
ATOM 631 C C . ASP A 1 83 ? 1.456 -26.453 -23.578 1 90.12 83 ASP A C 1
ATOM 633 O O . ASP A 1 83 ? 1.358 -25.516 -22.781 1 90.12 83 ASP A O 1
ATOM 637 N N . ILE A 1 84 ? 1.578 -26.297 -24.875 1 87.81 84 ILE A N 1
ATOM 638 C CA . ILE A 1 84 ? 1.194 -25.062 -25.531 1 87.81 84 ILE A CA 1
ATOM 639 C C . ILE A 1 84 ? -0.104 -25.266 -26.312 1 87.81 84 ILE A C 1
ATOM 641 O O . ILE A 1 84 ? -0.179 -26.125 -27.188 1 87.81 84 ILE A O 1
ATOM 645 N N . ASN A 1 85 ? -1.1 -24.547 -25.812 1 83.38 85 ASN A N 1
ATOM 646 C CA . ASN A 1 85 ? -2.398 -24.641 -26.469 1 83.38 85 ASN A CA 1
ATOM 647 C C . ASN A 1 85 ? -2.785 -23.312 -27.125 1 83.38 85 ASN A C 1
ATOM 649 O O . ASN A 1 85 ? -2.346 -22.25 -26.688 1 83.38 85 ASN A O 1
ATOM 653 N N . PHE A 1 86 ? -3.41 -23.438 -28.219 1 79.25 86 PHE A N 1
ATOM 654 C CA . PHE A 1 86 ? -3.926 -22.25 -28.906 1 79.25 86 PHE A CA 1
ATOM 655 C C . PHE A 1 86 ? -5.445 -22.172 -28.781 1 79.25 86 PHE A C 1
ATOM 657 O O . PHE A 1 86 ? -6.129 -23.203 -28.844 1 79.25 86 PHE A O 1
ATOM 664 N N . ASP A 1 87 ? -5.898 -20.938 -28.438 1 74.62 87 ASP A N 1
ATOM 665 C CA . ASP A 1 87 ? -7.344 -20.734 -28.453 1 74.62 87 ASP A CA 1
ATOM 666 C C . ASP A 1 87 ? -7.902 -20.922 -29.875 1 74.62 87 ASP A C 1
ATOM 668 O O . ASP A 1 87 ? -7.426 -20.297 -30.812 1 74.62 87 ASP A O 1
ATOM 672 N N . SER A 1 88 ? -8.891 -21.75 -29.953 1 70.56 88 SER A N 1
ATOM 673 C CA . SER A 1 88 ? -9.406 -22.094 -31.281 1 70.56 88 SER A CA 1
ATOM 674 C C . SER A 1 88 ? -10.078 -20.891 -31.938 1 70.56 88 SER A C 1
ATOM 676 O O . SER A 1 88 ? -10.141 -20.812 -33.156 1 70.56 88 SER A O 1
ATOM 678 N N . ARG A 1 89 ? -10.648 -19.984 -31.234 1 67.12 89 ARG A N 1
ATOM 679 C CA . ARG A 1 89 ? -11.398 -18.859 -31.781 1 67.12 89 ARG A CA 1
ATOM 680 C C . ARG A 1 89 ? -10.461 -17.719 -32.188 1 67.12 89 ARG A C 1
ATOM 682 O O . ARG A 1 89 ? -10.594 -17.156 -33.281 1 67.12 89 ARG A O 1
ATOM 689 N N . SER A 1 90 ? -9.461 -17.484 -31.359 1 69.75 90 SER A N 1
ATOM 690 C CA . SER A 1 90 ? -8.641 -16.297 -31.562 1 69.75 90 SER A CA 1
ATOM 691 C C . SER A 1 90 ? -7.285 -16.656 -32.156 1 69.75 90 SER A C 1
ATOM 693 O O . SER A 1 90 ? -6.598 -15.789 -32.719 1 69.75 90 SER A O 1
ATOM 695 N N . GLY A 1 91 ? -6.957 -17.922 -32.094 1 73.81 91 GLY A N 1
ATOM 696 C CA . GLY A 1 91 ? -5.629 -18.328 -32.531 1 73.81 91 GLY A CA 1
ATOM 697 C C . GLY A 1 91 ? -4.539 -17.906 -31.562 1 73.81 91 GLY A C 1
ATOM 698 O O . GLY A 1 91 ? -3.357 -18.172 -31.797 1 73.81 91 GLY A O 1
ATOM 699 N N . ALA A 1 92 ? -5.012 -17.328 -30.453 1 78.88 92 ALA A N 1
ATOM 700 C CA . ALA A 1 92 ? -4.047 -16.859 -29.469 1 78.88 92 ALA A CA 1
ATOM 701 C C . ALA A 1 92 ? -3.66 -17.984 -28.516 1 78.88 92 ALA A C 1
ATOM 703 O O . ALA A 1 92 ? -4.371 -19 -28.406 1 78.88 92 ALA A O 1
ATOM 704 N N . LEU A 1 93 ? -2.447 -17.891 -27.969 1 83.44 93 LEU A N 1
ATOM 705 C CA . LEU A 1 93 ? -2.018 -18.859 -26.969 1 83.44 93 LEU A CA 1
ATOM 706 C C . LEU A 1 93 ? -2.98 -18.891 -25.797 1 83.44 93 LEU A C 1
ATOM 708 O O . LEU A 1 93 ? -3.443 -17.844 -25.328 1 83.44 93 LEU A O 1
ATOM 712 N N . ASP A 1 94 ? -3.34 -20.125 -25.359 1 88.94 94 ASP A N 1
ATOM 713 C CA . ASP A 1 94 ? -4.211 -20.328 -24.219 1 88.94 94 ASP A CA 1
ATOM 714 C C . ASP A 1 94 ? -3.402 -20.438 -22.922 1 88.94 94 ASP A C 1
ATOM 716 O O . ASP A 1 94 ? -2.469 -21.234 -22.828 1 88.94 94 ASP A O 1
ATOM 720 N N . MET A 1 95 ? -3.818 -19.703 -21.922 1 91.75 95 MET A N 1
ATOM 721 C CA . MET A 1 95 ? -3.111 -19.734 -20.656 1 91.75 95 MET A CA 1
ATOM 722 C C . MET A 1 95 ? -3.385 -21.031 -19.906 1 91.75 95 MET A C 1
ATOM 724 O O . MET A 1 95 ? -2.549 -21.484 -19.125 1 91.75 95 MET A O 1
ATOM 728 N N . ASP A 1 96 ? -4.547 -21.578 -20.109 1 93.56 96 ASP A N 1
ATOM 729 C CA . ASP A 1 96 ? -4.938 -22.812 -19.422 1 93.56 96 ASP A CA 1
ATOM 730 C C . ASP A 1 96 ? -4.359 -24.031 -20.141 1 93.56 96 ASP A C 1
ATOM 732 O O . ASP A 1 96 ? -4.98 -24.594 -21.047 1 93.56 96 ASP A O 1
ATOM 736 N N . ALA A 1 97 ? -3.201 -24.484 -19.781 1 91.94 97 ALA A N 1
ATOM 737 C CA . ALA A 1 97 ? -2.463 -25.5 -20.516 1 91.94 97 ALA A CA 1
ATOM 738 C C . ALA A 1 97 ? -1.958 -26.609 -19.594 1 91.94 97 ALA A C 1
ATOM 740 O O . ALA A 1 97 ? -0.963 -27.266 -19.891 1 91.94 97 ALA A O 1
ATOM 741 N N . GLY A 1 98 ? -2.658 -26.75 -18.391 1 93.56 98 GLY A N 1
ATOM 742 C CA . GLY A 1 98 ? -2.17 -27.703 -17.406 1 93.56 98 GLY A CA 1
ATOM 743 C C . GLY A 1 98 ? -0.898 -27.25 -16.719 1 93.56 98 GLY A C 1
ATOM 744 O O . GLY A 1 98 ? -0.016 -26.672 -17.344 1 93.56 98 GLY A O 1
ATOM 745 N N . PHE A 1 99 ? -0.838 -27.578 -15.422 1 96.44 99 PHE A N 1
ATOM 746 C CA . PHE A 1 99 ? 0.262 -26.984 -14.672 1 96.44 99 PHE A CA 1
ATOM 747 C C . PHE A 1 99 ? 0.92 -28.016 -13.766 1 96.44 99 PHE A C 1
ATOM 749 O O . PHE A 1 99 ? 1.453 -27.672 -12.703 1 96.44 99 PHE A O 1
ATOM 756 N N . GLU A 1 100 ? 0.904 -29.25 -14.133 1 95.38 100 GLU A N 1
ATOM 757 C CA . GLU A 1 100 ? 1.432 -30.297 -13.266 1 95.38 100 GLU A CA 1
ATOM 758 C C . GLU A 1 100 ? 2.92 -30.094 -12.992 1 95.38 100 GLU A C 1
ATOM 760 O O . GLU A 1 100 ? 3.357 -30.125 -11.844 1 95.38 100 GLU A O 1
ATOM 765 N N . LYS A 1 101 ? 3.711 -29.891 -14.008 1 95.88 101 LYS A N 1
ATOM 766 C CA . LYS A 1 101 ? 5.156 -29.734 -13.867 1 95.88 101 LYS A CA 1
ATOM 767 C C . LYS A 1 101 ? 5.496 -28.484 -13.047 1 95.88 101 LYS A C 1
ATOM 769 O O . LYS A 1 101 ? 6.316 -28.547 -12.133 1 95.88 101 LYS A O 1
ATOM 774 N N . SER A 1 102 ? 4.895 -27.375 -13.43 1 97.88 102 SER A N 1
ATOM 775 C CA . SER A 1 102 ? 5.145 -26.141 -12.711 1 97.88 102 SER A CA 1
ATOM 776 C C . SER A 1 102 ? 4.688 -26.234 -11.258 1 97.88 102 SER A C 1
ATOM 778 O O . SER A 1 102 ? 5.348 -25.703 -10.359 1 97.88 102 SER A O 1
ATOM 780 N N . THR A 1 103 ? 3.559 -26.891 -11.016 1 96.56 103 THR A N 1
ATOM 781 C CA . THR A 1 103 ? 3.053 -27.062 -9.656 1 96.56 103 THR A CA 1
ATOM 782 C C . THR A 1 103 ? 4.023 -27.891 -8.82 1 96.56 103 THR A C 1
ATOM 784 O O . THR A 1 103 ? 4.324 -27.547 -7.68 1 96.56 103 THR A O 1
ATOM 787 N N . LYS A 1 104 ? 4.508 -28.953 -9.383 1 95.56 104 LYS A N 1
ATOM 788 C CA . LYS A 1 104 ? 5.477 -29.781 -8.672 1 95.56 104 LYS A CA 1
ATOM 789 C C . LYS A 1 104 ? 6.742 -29 -8.344 1 95.56 104 LYS A C 1
ATOM 791 O O . LYS A 1 104 ? 7.234 -29.062 -7.215 1 95.56 104 LYS A O 1
ATOM 796 N N . LEU A 1 105 ? 7.215 -28.266 -9.281 1 97.62 105 LEU A N 1
ATOM 797 C CA . LEU A 1 105 ? 8.422 -27.469 -9.078 1 97.62 105 LEU A CA 1
ATOM 798 C C . LEU A 1 105 ? 8.211 -26.438 -7.973 1 97.62 105 LEU A C 1
ATOM 800 O O . LEU A 1 105 ? 9.008 -26.359 -7.031 1 97.62 105 LEU A O 1
ATOM 804 N N . LEU A 1 106 ? 7.168 -25.656 -8.055 1 98.31 106 LEU A N 1
ATOM 805 C CA . LEU A 1 106 ? 6.941 -24.547 -7.137 1 98.31 106 LEU A CA 1
ATOM 806 C C . LEU A 1 106 ? 6.531 -25.062 -5.762 1 98.31 106 LEU A C 1
ATOM 808 O O . LEU A 1 106 ? 7.012 -24.562 -4.738 1 98.31 106 LEU A O 1
ATOM 812 N N . LEU A 1 107 ? 5.672 -26.016 -5.711 1 96.44 107 LEU A N 1
ATOM 813 C CA . LEU A 1 107 ? 5.16 -26.5 -4.434 1 96.44 107 LEU A CA 1
ATOM 814 C C . LEU A 1 107 ? 6.188 -27.375 -3.734 1 96.44 107 LEU A C 1
ATOM 816 O O . LEU A 1 107 ? 6.52 -27.156 -2.568 1 96.44 107 LEU A O 1
ATOM 820 N N . ASN A 1 108 ? 6.707 -28.375 -4.406 1 94.94 108 ASN A N 1
ATOM 821 C CA . ASN A 1 108 ? 7.582 -29.344 -3.758 1 94.94 108 ASN A CA 1
ATOM 822 C C . ASN A 1 108 ? 8.992 -28.797 -3.578 1 94.94 108 ASN A C 1
ATOM 824 O O . ASN A 1 108 ? 9.547 -28.844 -2.479 1 94.94 108 ASN A O 1
ATOM 828 N N . THR A 1 109 ? 9.508 -28.219 -4.598 1 97.06 109 THR A N 1
ATOM 829 C CA . THR A 1 109 ? 10.906 -27.812 -4.555 1 97.06 109 THR A CA 1
ATOM 830 C C . THR A 1 109 ? 11.047 -26.453 -3.877 1 97.06 109 THR A C 1
ATOM 832 O O . THR A 1 109 ? 11.766 -26.312 -2.887 1 97.06 109 THR A O 1
ATOM 835 N N . VAL A 1 110 ? 10.352 -25.453 -4.32 1 98.31 110 VAL A N 1
ATOM 836 C CA . VAL A 1 110 ? 10.555 -24.094 -3.854 1 98.31 110 VAL A CA 1
ATOM 837 C C . VAL A 1 110 ? 9.922 -23.906 -2.477 1 98.31 110 VAL A C 1
ATOM 839 O O . VAL A 1 110 ? 10.602 -23.578 -1.508 1 98.31 110 VAL A O 1
ATOM 842 N N . ILE A 1 111 ? 8.641 -24.203 -2.35 1 97.44 111 ILE A N 1
ATOM 843 C CA . ILE A 1 111 ? 7.887 -23.875 -1.144 1 97.44 111 ILE A CA 1
ATOM 844 C C . ILE A 1 111 ? 8.195 -24.891 -0.048 1 97.44 111 ILE A C 1
ATOM 846 O O . ILE A 1 111 ? 8.758 -24.547 0.994 1 97.44 111 ILE A O 1
ATOM 850 N N . ARG A 1 112 ? 8 -26.125 -0.28 1 95.38 112 ARG A N 1
ATOM 851 C CA . ARG A 1 112 ? 8.109 -27.125 0.778 1 95.38 112 ARG A CA 1
ATOM 852 C C . ARG A 1 112 ? 9.57 -27.406 1.118 1 95.38 112 ARG A C 1
ATOM 854 O O . ARG A 1 112 ? 9.977 -27.281 2.273 1 95.38 112 ARG A O 1
ATOM 861 N N . ASP A 1 113 ? 10.344 -27.797 0.119 1 96.56 113 ASP A N 1
ATOM 862 C CA . ASP A 1 113 ? 11.711 -28.234 0.396 1 96.56 113 ASP A CA 1
ATOM 863 C C . ASP A 1 113 ? 12.57 -27.078 0.898 1 96.56 113 ASP A C 1
ATOM 865 O O . ASP A 1 113 ? 13.273 -27.219 1.902 1 96.56 113 ASP A O 1
ATOM 869 N N . VAL A 1 114 ? 12.461 -25.922 0.247 1 97.94 114 VAL A N 1
ATOM 870 C CA . VAL A 1 114 ? 13.391 -24.844 0.577 1 97.94 114 VAL A CA 1
ATOM 871 C C . VAL A 1 114 ? 12.758 -23.922 1.615 1 97.94 114 VAL A C 1
ATOM 873 O O . VAL A 1 114 ? 13.234 -23.844 2.752 1 97.94 114 VAL A O 1
ATOM 876 N N . LEU A 1 115 ? 11.703 -23.281 1.314 1 97.81 115 LEU A N 1
ATOM 877 C CA . LEU A 1 115 ? 11.195 -22.203 2.162 1 97.81 115 LEU A CA 1
ATOM 878 C C . LEU A 1 115 ? 10.688 -22.75 3.492 1 97.81 115 LEU A C 1
ATOM 880 O O . LEU A 1 115 ? 10.969 -22.188 4.551 1 97.81 115 LEU A O 1
ATOM 884 N N . VAL A 1 116 ? 9.977 -23.875 3.416 1 96.19 116 VAL A N 1
ATOM 885 C CA . VAL A 1 116 ? 9.406 -24.422 4.645 1 96.19 116 VAL A CA 1
ATOM 886 C C . VAL A 1 116 ? 10.453 -25.266 5.367 1 96.19 116 VAL A C 1
ATOM 888 O O . VAL A 1 116 ? 10.812 -24.984 6.508 1 96.19 116 VAL A O 1
ATOM 891 N N . SER A 1 117 ? 10.984 -26.234 4.715 1 96.12 117 SER A N 1
ATOM 892 C CA . SER A 1 117 ? 11.82 -27.219 5.383 1 96.12 117 SER A CA 1
ATOM 893 C C . SER A 1 117 ? 13.188 -26.641 5.727 1 96.12 117 SER A C 1
ATOM 895 O O . SER A 1 117 ? 13.648 -26.734 6.867 1 96.12 117 SER A O 1
ATOM 897 N N . LYS A 1 118 ? 13.836 -25.984 4.789 1 97.12 118 LYS A N 1
ATOM 898 C CA . LYS A 1 118 ? 15.195 -25.5 5.035 1 97.12 118 LYS A CA 1
ATOM 899 C C . LYS A 1 118 ? 15.172 -24.172 5.777 1 97.12 118 LYS A C 1
ATOM 901 O O . LYS A 1 118 ? 16 -23.938 6.66 1 97.12 118 LYS A O 1
ATOM 906 N N . CYS A 1 119 ? 14.219 -23.297 5.422 1 97 119 CYS A N 1
ATOM 907 C CA . CYS A 1 119 ? 14.297 -21.922 5.914 1 97 119 CYS A CA 1
ATOM 908 C C . CYS A 1 119 ? 13.328 -21.703 7.07 1 97 119 CYS A C 1
ATOM 910 O O . CYS A 1 119 ? 13.406 -20.688 7.77 1 97 119 CYS A O 1
ATOM 912 N N . GLY A 1 120 ? 12.32 -22.562 7.195 1 96.19 120 GLY A N 1
ATOM 913 C CA . GLY A 1 120 ? 11.477 -22.516 8.383 1 96.19 120 GLY A CA 1
ATOM 914 C C . GLY A 1 120 ? 10.25 -21.656 8.219 1 96.19 120 GLY A C 1
ATOM 915 O O . GLY A 1 120 ? 9.594 -21.297 9.203 1 96.19 120 GLY A O 1
ATOM 916 N N . TYR A 1 121 ? 9.898 -21.281 7.043 1 95.81 121 TYR A N 1
ATOM 917 C CA . TYR A 1 121 ? 8.695 -20.484 6.836 1 95.81 121 TYR A CA 1
ATOM 918 C C . TYR A 1 121 ? 7.445 -21.344 6.977 1 95.81 121 TYR A C 1
ATOM 920 O O . TYR A 1 121 ? 7.438 -22.516 6.578 1 95.81 121 TYR A O 1
ATOM 928 N N . ARG A 1 122 ? 6.441 -20.797 7.574 1 94.94 122 ARG A N 1
ATOM 929 C CA . ARG A 1 122 ? 5.109 -21.391 7.5 1 94.94 122 ARG A CA 1
ATOM 930 C C . ARG A 1 122 ? 4.426 -21.031 6.184 1 94.94 122 ARG A C 1
ATOM 932 O O . ARG A 1 122 ? 4.699 -19.984 5.594 1 94.94 122 ARG A O 1
ATOM 939 N N . LEU A 1 123 ? 3.543 -21.812 5.746 1 95.44 123 LEU A N 1
ATOM 940 C CA . LEU A 1 123 ? 2.826 -21.594 4.492 1 95.44 123 LEU A CA 1
ATOM 941 C C . LEU A 1 123 ? 2.119 -20.25 4.504 1 95.44 123 LEU A C 1
ATOM 943 O O . LEU A 1 123 ? 2.09 -19.547 3.486 1 95.44 123 LEU A O 1
ATOM 947 N N . GLN A 1 124 ? 1.57 -19.828 5.641 1 94.31 124 GLN A N 1
ATOM 948 C CA . GLN A 1 124 ? 0.809 -18.594 5.754 1 94.31 124 GLN A CA 1
ATOM 949 C C . GLN A 1 124 ? 1.718 -17.375 5.617 1 94.31 124 GLN A C 1
ATOM 951 O O . GLN A 1 124 ? 1.239 -16.25 5.461 1 94.31 124 GLN A O 1
ATOM 956 N N . GLU A 1 125 ? 2.99 -17.594 5.664 1 95 125 GLU A N 1
ATOM 957 C CA . GLU A 1 125 ? 3.963 -16.516 5.527 1 95 125 GLU A CA 1
ATOM 958 C C . GLU A 1 125 ? 4.422 -16.359 4.082 1 95 125 GLU A C 1
ATOM 960 O O . GLU A 1 125 ? 5.254 -15.508 3.773 1 95 125 GLU A O 1
ATOM 965 N N . ILE A 1 126 ? 3.846 -17.188 3.209 1 97.56 126 ILE A N 1
ATOM 966 C CA . ILE A 1 126 ? 4.203 -17.203 1.796 1 97.56 126 ILE A CA 1
ATOM 967 C C . ILE A 1 126 ? 3.025 -16.719 0.958 1 97.56 126 ILE A C 1
ATOM 969 O O . ILE A 1 126 ? 1.945 -17.312 0.987 1 97.56 126 ILE A O 1
ATOM 973 N N . LEU A 1 127 ? 3.248 -15.586 0.255 1 98.44 127 LEU A N 1
ATOM 974 C CA . LEU A 1 127 ? 2.254 -15.039 -0.658 1 98.44 127 LEU A CA 1
ATOM 975 C C . LEU A 1 127 ? 2.703 -15.188 -2.107 1 98.44 127 LEU A C 1
ATOM 977 O O . LEU A 1 127 ? 3.895 -15.367 -2.377 1 98.44 127 LEU A O 1
ATOM 981 N N . ILE A 1 128 ? 1.699 -15.141 -3.008 1 98.88 128 ILE A N 1
ATOM 982 C CA . ILE A 1 128 ? 1.999 -15.219 -4.434 1 98.88 128 ILE A CA 1
ATOM 983 C C . ILE A 1 128 ? 1.296 -14.078 -5.168 1 98.88 128 ILE A C 1
ATOM 985 O O . ILE A 1 128 ? 0.132 -13.773 -4.891 1 98.88 128 ILE A O 1
ATOM 989 N N . TRP A 1 129 ? 2.016 -13.422 -5.977 1 98.88 129 TRP A N 1
ATOM 990 C CA . TRP A 1 129 ? 1.47 -12.484 -6.949 1 98.88 129 TRP A CA 1
ATOM 991 C C . TRP A 1 129 ? 1.831 -12.898 -8.375 1 98.88 129 TRP A C 1
ATOM 993 O O . TRP A 1 129 ? 3.01 -12.953 -8.727 1 98.88 129 TRP A O 1
ATOM 1003 N N . GLY A 1 130 ? 0.81 -13.234 -9.125 1 98.88 130 GLY A N 1
ATOM 1004 C CA . GLY A 1 130 ? 1.042 -13.656 -10.5 1 98.88 130 GLY A CA 1
ATOM 1005 C C . GLY A 1 130 ? 0.257 -12.844 -11.508 1 98.88 130 GLY A C 1
ATOM 1006 O O . GLY A 1 130 ? -0.755 -12.227 -11.172 1 98.88 130 GLY A O 1
ATOM 1007 N N . PHE A 1 131 ? 0.743 -12.844 -12.758 1 98.69 131 PHE A N 1
ATOM 1008 C CA . PHE A 1 131 ? 0.072 -12.203 -13.883 1 98.69 131 PHE A CA 1
ATOM 1009 C C . PHE A 1 131 ? -0.278 -13.234 -14.953 1 98.69 131 PHE A C 1
ATOM 1011 O O . PHE A 1 131 ? 0.566 -14.039 -15.344 1 98.69 131 PHE A O 1
ATOM 1018 N N . GLY A 1 132 ? -1.5 -13.102 -15.461 1 98.12 132 GLY A N 1
ATOM 1019 C CA . GLY A 1 132 ? -1.888 -14.031 -16.516 1 98.12 132 GLY A CA 1
ATOM 1020 C C . GLY A 1 132 ? -1.663 -15.484 -16.125 1 98.12 132 GLY A C 1
ATOM 1021 O O . GLY A 1 132 ? -2.154 -15.945 -15.094 1 98.12 132 GLY A O 1
ATOM 1022 N N . GLN A 1 133 ? -0.845 -16.172 -16.922 1 98.12 133 GLN A N 1
ATOM 1023 C CA . GLN A 1 133 ? -0.597 -17.594 -16.656 1 98.12 133 GLN A CA 1
ATOM 1024 C C . GLN A 1 133 ? 0.045 -17.781 -15.281 1 98.12 133 GLN A C 1
ATOM 1026 O O . GLN A 1 133 ? -0.227 -18.781 -14.602 1 98.12 133 GLN A O 1
ATOM 1031 N N . GLY A 1 134 ? 0.886 -16.828 -14.859 1 98.75 134 GLY A N 1
ATOM 1032 C CA . GLY A 1 134 ? 1.458 -16.906 -13.523 1 98.75 134 GLY A CA 1
ATOM 1033 C C . GLY A 1 134 ? 0.421 -16.781 -12.422 1 98.75 134 GLY A C 1
ATOM 1034 O O . GLY A 1 134 ? 0.564 -17.391 -11.359 1 98.75 134 GLY A O 1
ATOM 1035 N N . GLY A 1 135 ? -0.562 -15.922 -12.648 1 98.75 135 GLY A N 1
ATOM 1036 C CA . GLY A 1 135 ? -1.674 -15.844 -11.711 1 98.75 135 GLY A CA 1
ATOM 1037 C C . GLY A 1 135 ? -2.453 -17.141 -11.602 1 98.75 135 GLY A C 1
ATOM 1038 O O . GLY A 1 135 ? -2.799 -17.578 -10.5 1 98.75 135 GLY A O 1
ATOM 1039 N N . MET A 1 136 ? -2.703 -17.766 -12.703 1 98.19 136 MET A N 1
ATOM 1040 C CA . MET A 1 136 ? -3.406 -19.047 -12.734 1 98.19 136 MET A CA 1
ATOM 1041 C C . MET A 1 136 ? -2.633 -20.109 -11.969 1 98.19 136 MET A C 1
ATOM 1043 O O . MET A 1 136 ? -3.217 -20.875 -11.195 1 98.19 136 MET A O 1
ATOM 1047 N N . VAL A 1 137 ? -1.38 -20.141 -12.156 1 98.56 137 VAL A N 1
ATOM 1048 C CA . VAL A 1 137 ? -0.533 -21.094 -11.453 1 98.56 137 VAL A CA 1
ATOM 1049 C C . VAL A 1 137 ? -0.641 -20.875 -9.945 1 98.56 137 VAL A C 1
ATOM 1051 O O . VAL A 1 137 ? -0.749 -21.828 -9.18 1 98.56 137 VAL A O 1
ATOM 1054 N N . GLY A 1 138 ? -0.568 -19.594 -9.539 1 98.69 138 GLY A N 1
ATOM 1055 C CA . GLY A 1 138 ? -0.736 -19.297 -8.125 1 98.69 138 GLY A CA 1
ATOM 1056 C C . GLY A 1 138 ? -2.018 -19.875 -7.543 1 98.69 138 GLY A C 1
ATOM 1057 O O . GLY A 1 138 ? -2.008 -20.453 -6.457 1 98.69 138 GLY A O 1
ATOM 1058 N N . LEU A 1 139 ? -3.08 -19.734 -8.242 1 98.31 139 LEU A N 1
ATOM 1059 C CA . LEU A 1 139 ? -4.371 -20.25 -7.809 1 98.31 139 LEU A CA 1
ATOM 1060 C C . LEU A 1 139 ? -4.344 -21.766 -7.719 1 98.31 139 LEU A C 1
ATOM 1062 O O . LEU A 1 139 ? -4.82 -22.344 -6.742 1 98.31 139 LEU A O 1
ATOM 1066 N N . VAL A 1 140 ? -3.732 -22.422 -8.664 1 97.06 140 VAL A N 1
ATOM 1067 C CA . VAL A 1 140 ? -3.654 -23.875 -8.703 1 97.06 140 VAL A CA 1
ATOM 1068 C C . VAL A 1 140 ? -2.822 -24.375 -7.52 1 97.06 140 VAL A C 1
ATOM 1070 O O . VAL A 1 140 ? -3.162 -25.391 -6.898 1 97.06 140 VAL A O 1
ATOM 1073 N N . LEU A 1 141 ? -1.77 -23.656 -7.215 1 96.94 141 LEU A N 1
ATOM 1074 C CA . LEU A 1 141 ? -0.927 -24.031 -6.086 1 96.94 141 LEU A CA 1
ATOM 1075 C C . LEU A 1 141 ? -1.728 -24.031 -4.785 1 96.94 141 LEU A C 1
ATOM 1077 O O . LEU A 1 141 ? -1.635 -24.984 -3.998 1 96.94 141 LEU A O 1
ATOM 1081 N N . ALA A 1 142 ? -2.541 -23.016 -4.582 1 96.12 142 ALA A N 1
ATOM 1082 C CA . ALA A 1 142 ? -3.332 -22.906 -3.359 1 96.12 142 ALA A CA 1
ATOM 1083 C C . ALA A 1 142 ? -4.355 -24.031 -3.27 1 96.12 142 ALA A C 1
ATOM 1085 O O . ALA A 1 142 ? -4.57 -24.609 -2.199 1 96.12 142 ALA A O 1
ATOM 1086 N N . GLN A 1 143 ? -4.906 -24.328 -4.402 1 94.5 143 GLN A N 1
ATOM 1087 C CA . GLN A 1 143 ? -5.879 -25.422 -4.41 1 94.5 143 GLN A CA 1
ATOM 1088 C C . GLN A 1 143 ? -5.211 -26.766 -4.133 1 94.5 143 GLN A C 1
ATOM 1090 O O . GLN A 1 143 ? -5.75 -27.594 -3.395 1 94.5 143 GLN A O 1
ATOM 1095 N N . THR A 1 144 ? -4.102 -26.984 -4.75 1 93.12 144 THR A N 1
ATOM 1096 C CA . THR A 1 144 ? -3.371 -28.234 -4.562 1 93.12 144 THR A CA 1
ATOM 1097 C C . THR A 1 144 ? -2.969 -28.422 -3.102 1 93.12 144 THR A C 1
ATOM 1099 O O . THR A 1 144 ? -3.074 -29.516 -2.555 1 93.12 144 THR A O 1
ATOM 1102 N N . LEU A 1 145 ? -2.553 -27.344 -2.467 1 92.62 145 LEU A N 1
ATOM 1103 C CA . LEU A 1 145 ? -2.199 -27.375 -1.052 1 92.62 145 LEU A CA 1
ATOM 1104 C C . LEU A 1 145 ? -3.404 -27.75 -0.196 1 92.62 145 LEU A C 1
ATOM 1106 O O . LEU A 1 145 ? -3.266 -28.453 0.805 1 92.62 145 LEU A O 1
ATOM 1110 N N . ASN A 1 146 ? -4.5 -27.219 -0.591 1 90.19 146 ASN A N 1
ATOM 1111 C CA . ASN A 1 146 ? -5.727 -27.484 0.152 1 90.19 146 ASN A CA 1
ATOM 1112 C C . ASN A 1 146 ? -6.145 -28.938 0.051 1 90.19 146 ASN A C 1
ATOM 1114 O O . ASN A 1 146 ? -6.75 -29.484 0.976 1 90.19 146 ASN A O 1
ATOM 1118 N N . GLU A 1 147 ? -5.891 -29.594 -0.937 1 85.44 147 GLU A N 1
ATOM 1119 C CA . GLU A 1 147 ? -6.34 -30.969 -1.19 1 85.44 147 GLU A CA 1
ATOM 1120 C C . GLU A 1 147 ? -5.363 -31.984 -0.605 1 85.44 147 GLU A C 1
ATOM 1122 O O . GLU A 1 147 ? -5.699 -33.156 -0.469 1 85.44 147 GLU A O 1
ATOM 1127 N N . GLN A 1 148 ? -4.18 -31.578 -0.458 1 73.56 148 GLN A N 1
ATOM 1128 C CA . GLN A 1 148 ? -3.139 -32.531 -0.107 1 73.56 148 GLN A CA 1
ATOM 1129 C C . GLN A 1 148 ? -3.268 -33 1.347 1 73.56 148 GLN A C 1
ATOM 1131 O O . GLN A 1 148 ? -2.367 -33.625 1.886 1 73.56 148 GLN A O 1
ATOM 1136 N N . SER A 1 149 ? -4.445 -32.938 1.995 1 56.5 149 SER A N 1
ATOM 1137 C CA . SER A 1 149 ? -4.492 -33.625 3.279 1 56.5 149 SER A CA 1
ATOM 1138 C C . SER A 1 149 ? -3.904 -35.031 3.176 1 56.5 149 SER A C 1
ATOM 1140 O O . SER A 1 149 ? -3.273 -35.5 4.117 1 56.5 149 SER A O 1
ATOM 1142 N N . GLU A 1 150 ? -4.086 -35.656 2.029 1 48.59 150 GLU A N 1
ATOM 1143 C CA . GLU A 1 150 ? -3.906 -37.094 1.936 1 48.59 150 GLU A CA 1
ATOM 1144 C C . GLU A 1 150 ? -2.434 -37.438 1.761 1 48.59 150 GLU A C 1
ATOM 1146 O O . GLU A 1 150 ? -2.051 -38.625 1.922 1 48.59 150 GLU A O 1
ATOM 1151 N N . SER A 1 151 ? -1.648 -36.594 1.165 1 49.94 151 SER A N 1
ATOM 1152 C CA . SER A 1 151 ? -0.317 -37.062 0.806 1 49.94 151 SER A CA 1
ATOM 1153 C C . SER A 1 151 ? 0.657 -36.906 1.969 1 49.94 151 SER A C 1
ATOM 1155 O O . SER A 1 151 ? 1.872 -37 1.785 1 49.94 151 SER A O 1
ATOM 1157 N N . GLY A 1 152 ? 0.027 -36.875 3.145 1 53.28 152 GLY A N 1
ATOM 1158 C CA . GLY A 1 152 ? 0.899 -36.781 4.305 1 53.28 152 GLY A CA 1
ATOM 1159 C C . GLY A 1 152 ? 1.266 -35.344 4.656 1 53.28 152 GLY A C 1
ATOM 1160 O O . GLY A 1 152 ? 1.925 -35.094 5.668 1 53.28 152 GLY A O 1
ATOM 1161 N N . PHE A 1 153 ? 0.954 -34.531 3.686 1 58.34 153 PHE A N 1
ATOM 1162 C CA . PHE A 1 153 ? 1.257 -33.156 4.055 1 58.34 153 PHE A CA 1
ATOM 1163 C C . PHE A 1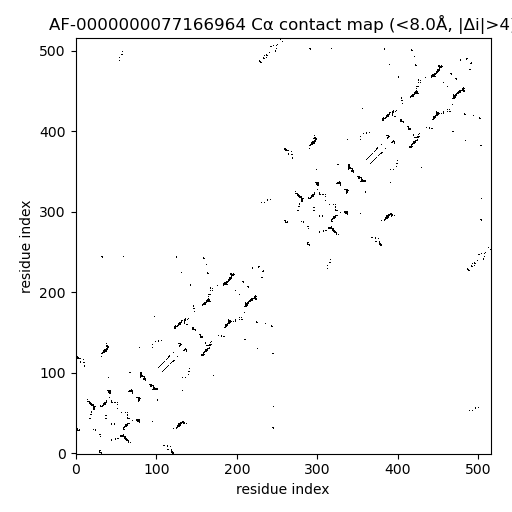 153 ? 0.031 -32.469 4.648 1 58.34 153 PHE A C 1
ATOM 1165 O O . PHE A 1 153 ? -1.101 -32.781 4.258 1 58.34 153 PHE A O 1
ATOM 1172 N N . GLU A 1 154 ? 0.136 -31.953 5.73 1 60.22 154 GLU A N 1
ATOM 1173 C CA . GLU A 1 154 ? -0.961 -31.234 6.367 1 60.22 154 GLU A CA 1
ATOM 1174 C C . GLU A 1 154 ? -1.505 -30.141 5.461 1 60.22 154 GLU A C 1
ATOM 1176 O O . GLU A 1 154 ? -0.74 -29.453 4.77 1 60.22 154 GLU A O 1
ATOM 1181 N N . ARG A 1 155 ? -2.781 -30.25 5.227 1 71.62 155 ARG A N 1
ATOM 1182 C CA . ARG A 1 155 ? -3.504 -29.156 4.582 1 71.62 155 ARG A CA 1
ATOM 1183 C C . ARG A 1 155 ? -2.934 -27.812 4.992 1 71.62 155 ARG A C 1
ATOM 1185 O O . ARG A 1 155 ? -2.572 -27.609 6.156 1 71.62 155 ARG A O 1
ATOM 1192 N N . GLY A 1 156 ? -2.609 -27.125 3.76 1 87.88 156 GLY A N 1
ATOM 1193 C CA . GLY A 1 156 ? -2.014 -25.844 4.109 1 87.88 156 GLY A CA 1
ATOM 1194 C C . GLY A 1 156 ? -2.627 -24.672 3.359 1 87.88 156 GLY A C 1
ATOM 1195 O O . GLY A 1 156 ? -3.359 -24.875 2.385 1 87.88 156 GLY A O 1
ATOM 1196 N N . GLU A 1 157 ? -2.584 -23.594 3.916 1 93.38 157 GLU A N 1
ATOM 1197 C CA . GLU A 1 157 ? -3.049 -22.328 3.355 1 93.38 157 GLU A CA 1
ATOM 1198 C C . GLU A 1 157 ? -1.902 -21.328 3.213 1 93.38 157 GLU A C 1
ATOM 1200 O O . GLU A 1 157 ? -1.088 -21.188 4.125 1 93.38 157 GLU A O 1
ATOM 1205 N N . LEU A 1 158 ? -1.9 -20.797 2.014 1 97.06 158 LEU A N 1
ATOM 1206 C CA . LEU A 1 158 ? -0.933 -19.719 1.82 1 97.06 158 LEU A CA 1
ATOM 1207 C C . LEU A 1 158 ? -1.432 -18.422 2.443 1 97.06 158 LEU A C 1
ATOM 1209 O O . LEU A 1 158 ? -2.602 -18.312 2.816 1 97.06 158 LEU A O 1
ATOM 1213 N N . GLY A 1 159 ? -0.48 -17.484 2.539 1 96.38 159 GLY A N 1
ATOM 1214 C CA . GLY A 1 159 ? -0.825 -16.188 3.111 1 96.38 159 GLY A CA 1
ATOM 1215 C C . GLY A 1 159 ? -1.771 -15.383 2.242 1 96.38 159 GLY A C 1
ATOM 1216 O O . GLY A 1 159 ? -2.488 -14.508 2.738 1 96.38 159 GLY A O 1
ATOM 1217 N N . GLY A 1 160 ? -1.723 -15.664 0.92 1 97.94 160 GLY A N 1
ATOM 1218 C CA . GLY A 1 160 ? -2.58 -14.977 -0.031 1 97.94 160 GLY A CA 1
ATOM 1219 C C . GLY A 1 160 ? -2.094 -15.094 -1.464 1 97.94 160 GLY A C 1
ATOM 1220 O O . GLY A 1 160 ? -0.924 -15.391 -1.706 1 97.94 160 GLY A O 1
ATOM 1221 N N . ILE A 1 161 ? -3.031 -14.867 -2.363 1 98.81 161 ILE A N 1
ATOM 1222 C CA . ILE A 1 161 ? -2.707 -14.867 -3.785 1 98.81 161 ILE A CA 1
ATOM 1223 C C . ILE A 1 161 ? -3.287 -13.617 -4.445 1 98.81 161 ILE A C 1
ATOM 1225 O O . ILE A 1 161 ? -4.469 -13.312 -4.285 1 98.81 161 ILE A O 1
ATOM 1229 N N . ILE A 1 162 ? -2.445 -12.906 -5.062 1 98.81 162 ILE A N 1
ATOM 1230 C CA . ILE A 1 162 ? -2.887 -11.875 -5.992 1 98.81 162 ILE A CA 1
ATOM 1231 C C . ILE A 1 162 ? -2.785 -12.391 -7.426 1 98.81 162 ILE A C 1
ATOM 1233 O O . ILE A 1 162 ? -1.694 -12.719 -7.898 1 98.81 162 ILE A O 1
ATOM 1237 N N . SER A 1 163 ? -3.867 -12.531 -8.07 1 98.88 163 SER A N 1
ATOM 1238 C CA . SER A 1 163 ? -3.895 -12.961 -9.461 1 98.88 163 SER A CA 1
ATOM 1239 C C . SER A 1 163 ? -4.402 -11.844 -10.375 1 98.88 163 SER A C 1
ATOM 1241 O O . SER A 1 163 ? -5.582 -11.492 -10.336 1 98.88 163 SER A O 1
ATOM 1243 N N . VAL A 1 164 ? -3.525 -11.305 -11.203 1 98.62 164 VAL A N 1
ATOM 1244 C CA . VAL A 1 164 ? -3.895 -10.242 -12.133 1 98.62 164 VAL A CA 1
ATOM 1245 C C . VAL A 1 164 ? -4.188 -10.836 -13.508 1 98.62 164 VAL A C 1
ATOM 1247 O O . VAL A 1 164 ? -3.322 -11.469 -14.117 1 98.62 164 VAL A O 1
ATOM 1250 N N . GLY A 1 165 ? -5.398 -10.672 -13.938 1 98.12 165 GLY A N 1
ATOM 1251 C CA . GLY A 1 165 ? -5.793 -11.109 -15.266 1 98.12 165 GLY A CA 1
ATOM 1252 C C . GLY A 1 165 ? -5.977 -12.609 -15.375 1 98.12 165 GLY A C 1
ATOM 1253 O O . GLY A 1 165 ? -5.805 -13.188 -16.453 1 98.12 165 GLY A O 1
ATOM 1254 N N . ALA A 1 166 ? -6.23 -13.281 -14.32 1 98.31 166 ALA A N 1
ATOM 1255 C CA . ALA A 1 166 ? -6.348 -14.734 -14.461 1 98.31 166 ALA A CA 1
ATOM 1256 C C . ALA A 1 166 ? -7.258 -15.312 -13.375 1 98.31 166 ALA A C 1
ATOM 1258 O O . ALA A 1 166 ? -7.055 -15.062 -12.188 1 98.31 166 ALA A O 1
ATOM 1259 N N . PRO A 1 167 ? -8.25 -16.078 -13.727 1 98.12 167 PRO A N 1
ATOM 1260 C CA . PRO A 1 167 ? -9.094 -16.844 -12.805 1 98.12 167 PRO A CA 1
ATOM 1261 C C . PRO A 1 167 ? -8.594 -18.281 -12.617 1 98.12 167 PRO A C 1
ATOM 1263 O O . PRO A 1 167 ? -7.566 -18.656 -13.188 1 98.12 167 PRO A O 1
ATOM 1266 N N . TYR A 1 168 ? -9.305 -18.938 -11.766 1 97.94 168 TYR A N 1
ATOM 1267 C CA . TYR A 1 168 ? -9.039 -20.375 -11.672 1 97.94 168 TYR A CA 1
ATOM 1268 C C . TYR A 1 168 ? -9.258 -21.062 -13.008 1 97.94 168 TYR A C 1
ATOM 1270 O O . TYR A 1 168 ? -10.227 -20.766 -13.711 1 97.94 168 TYR A O 1
ATOM 1278 N N . PRO A 1 169 ? -8.414 -21.969 -13.383 1 96.31 169 PRO A N 1
ATOM 1279 C CA . PRO A 1 169 ? -8.5 -22.531 -14.727 1 96.31 169 PRO A CA 1
ATOM 1280 C C . PRO A 1 169 ? -9.758 -23.391 -14.93 1 96.31 169 PRO A C 1
ATOM 1282 O O . PRO A 1 169 ? -10.156 -24.125 -14.023 1 96.31 169 PRO A O 1
ATOM 1285 N N . LEU A 1 170 ? -10.32 -23.219 -16.078 1 92.75 170 LEU A N 1
ATOM 1286 C CA . LEU A 1 170 ? -11.523 -23.953 -16.438 1 92.75 170 LEU A CA 1
ATOM 1287 C C . LEU A 1 170 ? -11.242 -25.453 -16.5 1 92.75 170 LEU A C 1
ATOM 1289 O O . LEU A 1 170 ? -12.078 -26.266 -16.109 1 92.75 170 LEU A O 1
ATOM 1293 N N . SER A 1 171 ? -10.094 -25.844 -16.938 1 90.62 171 SER A N 1
ATOM 1294 C CA . SER A 1 171 ? -9.734 -27.234 -17.172 1 90.62 171 SER A CA 1
ATOM 1295 C C . SER A 1 171 ? -9.695 -28.031 -15.867 1 90.62 171 SER A C 1
ATOM 1297 O O . SER A 1 171 ? -9.734 -29.25 -15.875 1 90.62 171 SER A O 1
ATOM 1299 N N . LEU A 1 172 ? -9.617 -27.297 -14.812 1 90.5 172 LEU A N 1
ATOM 1300 C CA . LEU A 1 172 ? -9.484 -27.984 -13.539 1 90.5 172 LEU A CA 1
ATOM 1301 C C . LEU A 1 172 ? -10.805 -27.984 -12.773 1 90.5 172 LEU A C 1
ATOM 1303 O O . LEU A 1 172 ? -10.891 -28.5 -11.664 1 90.5 172 LEU A O 1
ATOM 1307 N N . THR A 1 173 ? -11.695 -27.344 -13.477 1 82.69 173 THR A N 1
ATOM 1308 C CA . THR A 1 173 ? -13.023 -27.328 -12.867 1 82.69 173 THR A CA 1
ATOM 1309 C C . THR A 1 173 ? -13.57 -28.75 -12.758 1 82.69 173 THR A C 1
ATOM 1311 O O . THR A 1 173 ? -13.461 -29.547 -13.703 1 82.69 173 THR A O 1
ATOM 1314 N N . GLY A 1 174 ? -14.102 -29.25 -11.609 1 71.75 174 GLY A N 1
ATOM 1315 C CA . GLY A 1 174 ? -14.648 -30.578 -11.43 1 71.75 174 GLY A CA 1
ATOM 1316 C C . GLY A 1 174 ? -13.664 -31.562 -10.812 1 71.75 174 GLY A C 1
ATOM 1317 O O . GLY A 1 174 ? -14.047 -32.625 -10.367 1 71.75 174 GLY A O 1
ATOM 1318 N N . LYS A 1 175 ? -12.398 -31.281 -11.047 1 63.75 175 LYS A N 1
ATOM 1319 C CA . LYS A 1 175 ? -11.391 -32.156 -10.438 1 63.75 175 LYS A CA 1
ATOM 1320 C C . LYS A 1 175 ? -11.258 -31.875 -8.945 1 63.75 175 LYS A C 1
ATOM 1322 O O . LYS A 1 175 ? -10.547 -32.594 -8.234 1 63.75 175 LYS A O 1
ATOM 1327 N N . VAL A 1 176 ? -11.781 -30.656 -8.523 1 58.97 176 VAL A N 1
ATOM 1328 C CA . VAL A 1 176 ? -11.75 -30.391 -7.094 1 58.97 176 VAL A CA 1
ATOM 1329 C C . VAL A 1 176 ? -12.547 -31.453 -6.344 1 58.97 176 VAL A C 1
ATOM 1331 O O . VAL A 1 176 ? -13.727 -31.688 -6.641 1 58.97 176 VAL A O 1
ATOM 1334 N N . GLN A 1 177 ? -11.781 -32.406 -5.871 1 52.75 177 GLN A N 1
ATOM 1335 C CA . GLN A 1 177 ? -12.352 -33.562 -5.203 1 52.75 177 GLN A CA 1
ATOM 1336 C C . GLN A 1 177 ? -13.266 -33.156 -4.055 1 52.75 177 GLN A C 1
ATOM 1338 O O . GLN A 1 177 ? -12.891 -32.312 -3.234 1 52.75 177 GLN A O 1
ATOM 1343 N N . ASN A 1 178 ? -14.516 -33.031 -4.336 1 50.66 178 ASN A N 1
ATOM 1344 C CA . ASN A 1 178 ? -15.453 -32.906 -3.225 1 50.66 178 ASN A CA 1
ATOM 1345 C C . ASN A 1 178 ? -15.141 -33.906 -2.113 1 50.66 178 ASN A C 1
ATOM 1347 O O . ASN A 1 178 ? -15.875 -34.875 -1.926 1 50.66 178 ASN A O 1
ATOM 1351 N N . ASP A 1 179 ? -13.922 -34.25 -2.016 1 53.16 179 ASP A N 1
ATOM 1352 C CA . ASP A 1 179 ? -13.641 -35.25 -0.999 1 53.16 179 ASP A CA 1
ATOM 1353 C C . ASP A 1 179 ? -13.945 -34.719 0.401 1 53.16 179 ASP A C 1
ATOM 1355 O O . ASP A 1 179 ? -13.422 -35.25 1.392 1 53.16 179 ASP A O 1
ATOM 1359 N N . GLY A 1 180 ? -14.734 -33.688 0.356 1 60.34 180 GLY A N 1
ATOM 1360 C CA . GLY A 1 180 ? -15.109 -33.188 1.68 1 60.34 180 GLY A CA 1
ATOM 1361 C C . GLY A 1 180 ? -14.188 -32.094 2.197 1 60.34 180 GLY A C 1
ATOM 1362 O O . GLY A 1 180 ? -14.391 -31.594 3.297 1 60.34 180 GLY A O 1
ATOM 1363 N N . THR A 1 181 ? -13.109 -31.891 1.559 1 63.56 181 THR A N 1
ATOM 1364 C CA . THR A 1 181 ? -12.102 -31 2.143 1 63.56 181 THR A CA 1
ATOM 1365 C C . THR A 1 181 ? -12.578 -29.562 2.113 1 63.56 181 THR A C 1
ATOM 1367 O O . THR A 1 181 ? -12.102 -28.719 2.893 1 63.56 181 THR A O 1
ATOM 1370 N N . GLY A 1 182 ? -13.602 -29.219 1.433 1 82.31 182 GLY A N 1
ATOM 1371 C CA . GLY A 1 182 ? -14.18 -27.891 1.385 1 82.31 182 GLY A CA 1
ATOM 1372 C C . GLY A 1 182 ? -13.32 -26.891 0.62 1 82.31 182 GLY A C 1
ATOM 1373 O O . GLY A 1 182 ? -12.289 -27.266 0.058 1 82.31 182 GLY A O 1
ATOM 1374 N N . LYS A 1 183 ? -13.633 -25.75 0.444 1 91.19 183 LYS A N 1
ATOM 1375 C CA . LYS A 1 183 ? -12.969 -24.656 -0.264 1 91.19 183 LYS A CA 1
ATOM 1376 C C . LYS A 1 183 ? -11.648 -24.297 0.404 1 91.19 183 LYS A C 1
ATOM 1378 O O . LYS A 1 183 ? -11.516 -24.391 1.625 1 91.19 183 LYS A O 1
ATOM 1383 N N . SER A 1 184 ? -10.68 -24.016 -0.466 1 93.56 184 SER A N 1
ATOM 1384 C CA . SER A 1 184 ? -9.445 -23.469 0.076 1 93.56 184 SER A CA 1
ATOM 1385 C C . SER A 1 184 ? -9.703 -22.172 0.841 1 93.56 184 SER A C 1
ATOM 1387 O O . SER A 1 184 ? -10.477 -21.328 0.393 1 93.56 184 SER A O 1
ATOM 1389 N N . ARG A 1 185 ? -9.016 -21.969 1.925 1 94 185 ARG A N 1
ATOM 1390 C CA . ARG A 1 185 ? -9.203 -20.781 2.738 1 94 185 ARG A CA 1
ATOM 1391 C C . ARG A 1 185 ? -8.102 -19.75 2.48 1 94 185 ARG A C 1
ATOM 1393 O O . ARG A 1 185 ? -8.031 -18.719 3.156 1 94 185 ARG A O 1
ATOM 1400 N N . THR A 1 186 ? -7.191 -20.062 1.52 1 96.44 186 THR A N 1
ATOM 1401 C CA . THR A 1 186 ? -6.234 -19.047 1.092 1 96.44 186 THR A CA 1
ATOM 1402 C C . THR A 1 186 ? -6.961 -17.812 0.551 1 96.44 186 THR A C 1
ATOM 1404 O O . THR A 1 186 ? -7.777 -17.922 -0.364 1 96.44 186 THR A O 1
ATOM 1407 N N . PRO A 1 187 ? -6.66 -16.609 1.111 1 97.56 187 PRO A N 1
ATOM 1408 C CA . PRO A 1 187 ? -7.297 -15.414 0.57 1 97.56 187 PRO A CA 1
ATOM 1409 C C . PRO A 1 187 ? -6.84 -15.094 -0.851 1 97.56 187 PRO A C 1
ATOM 1411 O O . PRO A 1 187 ? -5.648 -15.195 -1.157 1 97.56 187 PRO A O 1
ATOM 1414 N N . ILE A 1 188 ? -7.852 -14.711 -1.669 1 98.69 188 ILE A N 1
ATOM 1415 C CA . ILE A 1 188 ? -7.551 -14.438 -3.07 1 98.69 188 ILE A CA 1
ATOM 1416 C C . ILE A 1 188 ? -7.965 -13.008 -3.414 1 98.69 188 ILE A C 1
ATOM 1418 O O . ILE A 1 188 ? -9.055 -12.562 -3.047 1 98.69 188 ILE A O 1
ATOM 1422 N N . LEU A 1 189 ? -7.078 -12.273 -4.051 1 98.56 189 LEU A N 1
ATOM 1423 C CA . LEU A 1 189 ? -7.438 -11.047 -4.75 1 98.56 189 LEU A CA 1
ATOM 1424 C C . LEU A 1 189 ? -7.344 -11.234 -6.258 1 98.56 189 LEU A C 1
ATOM 1426 O O . LEU A 1 189 ? -6.25 -11.414 -6.797 1 98.56 189 LEU A O 1
ATOM 1430 N N . LEU A 1 190 ? -8.469 -11.219 -6.902 1 98.69 190 LEU A N 1
ATOM 1431 C CA . LEU A 1 190 ? -8.523 -11.203 -8.359 1 98.69 190 LEU A CA 1
ATOM 1432 C C . LEU A 1 190 ? -8.586 -9.773 -8.891 1 98.69 190 LEU A C 1
ATOM 1434 O O . LEU A 1 190 ? -9.469 -9.008 -8.508 1 98.69 190 LEU A O 1
ATOM 1438 N N . VAL A 1 191 ? -7.641 -9.43 -9.75 1 98.44 191 VAL A N 1
ATOM 1439 C CA . VAL A 1 191 ? -7.586 -8.086 -10.328 1 98.44 191 VAL A CA 1
ATOM 1440 C C . VAL A 1 191 ? -7.625 -8.188 -11.852 1 98.44 191 VAL A C 1
ATOM 1442 O O . VAL A 1 191 ? -6.914 -9 -12.445 1 98.44 191 VAL A O 1
ATOM 1445 N N . HIS A 1 192 ? -8.484 -7.367 -12.453 1 98.25 192 HIS A N 1
ATOM 1446 C CA . HIS A 1 192 ? -8.555 -7.406 -13.906 1 98.25 192 HIS A CA 1
ATOM 1447 C C . HIS A 1 192 ? -9.016 -6.066 -14.477 1 98.25 192 HIS A C 1
ATOM 1449 O O . HIS A 1 192 ? -9.508 -5.211 -13.734 1 98.25 192 HIS A O 1
ATOM 1455 N N . GLY A 1 193 ? -8.75 -5.918 -15.766 1 97.62 193 GLY A N 1
ATOM 1456 C CA . GLY A 1 193 ? -9.188 -4.703 -16.438 1 97.62 193 GLY A CA 1
ATOM 1457 C C . GLY A 1 193 ? -10.633 -4.762 -16.891 1 97.62 193 GLY A C 1
ATOM 1458 O O . GLY A 1 193 ? -11.25 -5.828 -16.875 1 97.62 193 GLY A O 1
ATOM 1459 N N . ARG A 1 194 ? -11.047 -3.621 -17.172 1 96.56 194 ARG A N 1
ATOM 1460 C CA . ARG A 1 194 ? -12.383 -3.539 -17.75 1 96.56 194 ARG A CA 1
ATOM 1461 C C . ARG A 1 194 ? -12.477 -4.363 -19.031 1 96.56 194 ARG A C 1
ATOM 1463 O O . ARG A 1 194 ? -11.539 -4.383 -19.828 1 96.56 194 ARG A O 1
ATOM 1470 N N . ASP A 1 195 ? -13.625 -5.109 -19.266 1 96.5 195 ASP A N 1
ATOM 1471 C CA . ASP A 1 195 ? -13.914 -5.91 -20.453 1 96.5 195 ASP A CA 1
ATOM 1472 C C . ASP A 1 195 ? -12.906 -7.043 -20.609 1 96.5 195 ASP A C 1
ATOM 1474 O O . ASP A 1 195 ? -12.477 -7.348 -21.719 1 96.5 195 ASP A O 1
ATOM 1478 N N . SER A 1 196 ? -12.484 -7.512 -19.5 1 96.31 196 SER A N 1
ATOM 1479 C CA . SER A 1 196 ? -11.586 -8.664 -19.547 1 96.31 196 SER A CA 1
ATOM 1480 C C . SER A 1 196 ? -12.242 -9.844 -20.25 1 96.31 196 SER A C 1
ATOM 1482 O O . SER A 1 196 ? -13.367 -10.227 -19.906 1 96.31 196 SER A O 1
ATOM 1484 N N . GLU A 1 197 ? -11.539 -10.453 -21.156 1 92.88 197 GLU A N 1
ATOM 1485 C CA . GLU A 1 197 ? -12.039 -11.633 -21.844 1 92.88 197 GLU A CA 1
ATOM 1486 C C . GLU A 1 197 ? -11.727 -12.906 -21.047 1 92.88 197 GLU A C 1
ATOM 1488 O O . GLU A 1 197 ? -12.281 -13.969 -21.328 1 92.88 197 GLU A O 1
ATOM 1493 N N . VAL A 1 198 ? -10.867 -12.781 -20.109 1 94.31 198 VAL A N 1
ATOM 1494 C CA . VAL A 1 198 ? -10.391 -13.938 -19.359 1 94.31 198 VAL A CA 1
ATOM 1495 C C . VAL A 1 198 ? -11.109 -14.008 -18.016 1 94.31 198 VAL A C 1
ATOM 1497 O O . VAL A 1 198 ? -11.617 -15.062 -17.625 1 94.31 198 VAL A O 1
ATOM 1500 N N . VAL A 1 199 ? -11.188 -12.867 -17.344 1 97.38 199 VAL A N 1
ATOM 1501 C CA . VAL A 1 199 ? -11.836 -12.805 -16.031 1 97.38 199 VAL A CA 1
ATOM 1502 C C . VAL A 1 199 ? -13.289 -12.352 -16.203 1 97.38 199 VAL A C 1
ATOM 1504 O O . VAL A 1 199 ? -13.648 -11.25 -15.797 1 97.38 199 VAL A O 1
ATOM 1507 N N . THR A 1 200 ? -14.078 -13.25 -16.703 1 97.06 200 THR A N 1
ATOM 1508 C CA . THR A 1 200 ? -15.5 -13.016 -16.906 1 97.06 200 THR A CA 1
ATOM 1509 C C . THR A 1 200 ? -16.281 -13.289 -15.609 1 97.06 200 THR A C 1
ATOM 1511 O O . THR A 1 200 ? -15.711 -13.773 -14.633 1 97.06 200 THR A O 1
ATOM 1514 N N . GLU A 1 201 ? -17.516 -12.969 -15.656 1 97.19 201 GLU A N 1
ATOM 1515 C CA . GLU A 1 201 ? -18.375 -13.25 -14.508 1 97.19 201 GLU A CA 1
ATOM 1516 C C . GLU A 1 201 ? -18.375 -14.742 -14.172 1 97.19 201 GLU A C 1
ATOM 1518 O O . GLU A 1 201 ? -18.297 -15.117 -13.008 1 97.19 201 GLU A O 1
ATOM 1523 N N . SER A 1 202 ? -18.484 -15.508 -15.18 1 97.19 202 SER A N 1
ATOM 1524 C CA . SER A 1 202 ? -18.484 -16.953 -14.977 1 97.19 202 SER A CA 1
ATOM 1525 C C . SER A 1 202 ? -17.141 -17.422 -14.422 1 97.19 202 SER A C 1
ATOM 1527 O O . SER A 1 202 ? -17.078 -18.359 -13.617 1 97.19 202 SER A O 1
ATOM 1529 N N . ALA A 1 203 ? -16.109 -16.828 -14.852 1 97.44 203 ALA A N 1
ATOM 1530 C CA . ALA A 1 203 ? -14.773 -17.172 -14.375 1 97.44 203 ALA A CA 1
ATOM 1531 C C . ALA A 1 203 ? -14.602 -16.812 -12.906 1 97.44 203 ALA A C 1
ATOM 1533 O O . ALA A 1 203 ? -13.977 -17.562 -12.141 1 97.44 203 ALA A O 1
ATOM 1534 N N . VAL A 1 204 ? -15.125 -15.672 -12.547 1 98.25 204 VAL A N 1
ATOM 1535 C CA . VAL A 1 204 ? -15.102 -15.25 -11.148 1 98.25 204 VAL A CA 1
ATOM 1536 C C . VAL A 1 204 ? -15.883 -16.234 -10.289 1 98.25 204 VAL A C 1
ATOM 1538 O O . VAL A 1 204 ? -15.414 -16.641 -9.219 1 98.25 204 VAL A O 1
ATOM 1541 N N . LYS A 1 205 ? -17.031 -16.656 -10.742 1 97.5 205 LYS A N 1
ATOM 1542 C CA . LYS A 1 205 ? -17.844 -17.641 -10.023 1 97.5 205 LYS A CA 1
ATOM 1543 C C . LYS A 1 205 ? -17.078 -18.953 -9.852 1 97.5 205 LYS A C 1
ATOM 1545 O O . LYS A 1 205 ? -17.078 -19.531 -8.766 1 97.5 205 LYS A O 1
ATOM 1550 N N . ARG A 1 206 ? -16.453 -19.391 -10.883 1 96.62 206 ARG A N 1
ATOM 1551 C CA . ARG A 1 206 ? -15.648 -20.609 -10.836 1 96.62 206 ARG A CA 1
ATOM 1552 C C . ARG A 1 206 ? -14.555 -20.5 -9.781 1 96.62 206 ARG A C 1
ATOM 1554 O O . ARG A 1 206 ? -14.305 -21.438 -9.039 1 96.62 206 ARG A O 1
ATOM 1561 N N . THR A 1 207 ? -13.953 -19.359 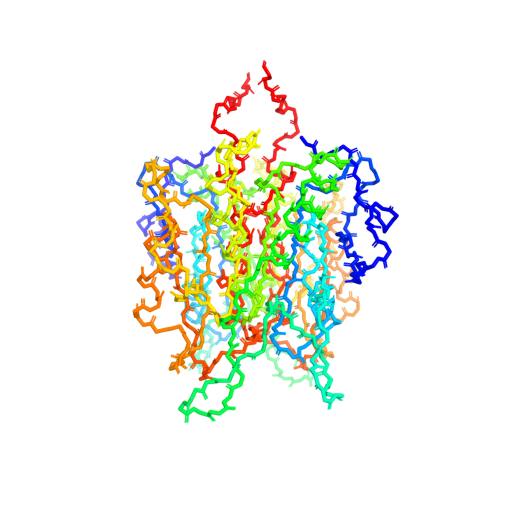-9.734 1 97.94 207 THR A N 1
ATOM 1562 C CA . THR A 1 207 ? -12.906 -19.125 -8.742 1 97.94 207 THR A CA 1
ATOM 1563 C C . THR A 1 207 ? -13.477 -19.156 -7.328 1 97.94 207 THR A C 1
ATOM 1565 O O . THR A 1 207 ? -12.922 -19.812 -6.441 1 97.94 207 THR A O 1
ATOM 1568 N N . LYS A 1 208 ? -14.617 -18.531 -7.113 1 97.06 208 LYS A N 1
ATOM 1569 C CA . LYS A 1 208 ? -15.258 -18.469 -5.805 1 97.06 208 LYS A CA 1
ATOM 1570 C C . LYS A 1 208 ? -15.758 -19.844 -5.367 1 97.06 208 LYS A C 1
ATOM 1572 O O . LYS A 1 208 ? -15.953 -20.078 -4.176 1 97.06 208 LYS A O 1
ATOM 1577 N N . ASP A 1 209 ? -15.961 -20.719 -6.277 1 95.44 209 ASP A N 1
ATOM 1578 C CA . ASP A 1 209 ? -16.375 -22.078 -5.957 1 95.44 209 ASP A CA 1
ATOM 1579 C C . ASP A 1 209 ? -15.211 -22.875 -5.371 1 95.44 209 ASP A C 1
ATOM 1581 O O . ASP A 1 209 ? -15.422 -23.906 -4.719 1 95.44 209 ASP A O 1
ATOM 1585 N N . VAL A 1 210 ? -14.023 -22.406 -5.59 1 95.38 210 VAL A N 1
ATOM 1586 C CA . VAL A 1 210 ? -12.836 -23.156 -5.16 1 95.38 210 VAL A CA 1
ATOM 1587 C C . VAL A 1 210 ? -12.273 -22.531 -3.885 1 95.38 210 VAL A C 1
ATOM 1589 O O . VAL A 1 210 ? -11.711 -23.234 -3.043 1 95.38 210 VAL A O 1
ATOM 1592 N N . TYR A 1 211 ? -12.453 -21.25 -3.746 1 96.06 211 TYR A N 1
ATOM 1593 C CA . TYR A 1 211 ? -11.852 -20.547 -2.621 1 96.06 211 TYR A CA 1
ATOM 1594 C C . TYR A 1 211 ? -12.914 -19.859 -1.771 1 96.06 211 TYR A C 1
ATOM 1596 O O . TYR A 1 211 ? -13.883 -19.312 -2.301 1 96.06 211 TYR A O 1
ATOM 1604 N N . SER A 1 212 ? -12.734 -19.844 -0.441 1 95.56 212 SER A N 1
ATOM 1605 C CA . SER A 1 212 ? -13.711 -19.297 0.494 1 95.56 212 SER A CA 1
ATOM 1606 C C . SER A 1 212 ? -13.648 -17.781 0.541 1 95.56 212 SER A C 1
ATOM 1608 O O . SER A 1 212 ? -14.648 -17.109 0.816 1 95.56 212 SER A O 1
ATOM 1610 N N . PHE A 1 213 ? -12.453 -17.219 0.302 1 95.88 213 PHE A N 1
ATOM 1611 C CA . PHE A 1 213 ? -12.242 -15.773 0.435 1 95.88 213 PHE A CA 1
ATOM 1612 C C . PHE A 1 213 ? -11.68 -15.188 -0.855 1 95.88 213 PHE A C 1
ATOM 1614 O O . PHE A 1 213 ? -10.469 -15.188 -1.07 1 95.88 213 PHE A O 1
ATOM 1621 N N . VAL A 1 214 ? -12.664 -14.633 -1.657 1 98.25 214 VAL A N 1
ATOM 1622 C CA . VAL A 1 214 ? -12.258 -14.078 -2.941 1 98.25 214 VAL A CA 1
ATOM 1623 C C . VAL A 1 214 ? -12.711 -12.625 -3.041 1 98.25 214 VAL A C 1
ATOM 1625 O O . VAL A 1 214 ? -13.914 -12.336 -2.969 1 98.25 214 VAL A O 1
ATOM 1628 N N . GLU A 1 215 ? -11.742 -11.742 -3.145 1 97.25 215 GLU A N 1
ATOM 1629 C CA . GLU A 1 215 ? -11.992 -10.359 -3.518 1 97.25 215 GLU A CA 1
ATOM 1630 C C . GLU A 1 215 ? -11.719 -10.125 -5.004 1 97.25 215 GLU A C 1
ATOM 1632 O O . GLU A 1 215 ? -10.742 -10.633 -5.547 1 97.25 215 GLU A O 1
ATOM 1637 N N . VAL A 1 216 ? -12.641 -9.375 -5.621 1 98.19 216 VAL A N 1
ATOM 1638 C CA . VAL A 1 216 ? -12.477 -9.07 -7.039 1 98.19 216 VAL A CA 1
ATOM 1639 C C . VAL A 1 216 ? -12.391 -7.559 -7.238 1 98.19 216 VAL A C 1
ATOM 1641 O O . VAL A 1 216 ? -13.211 -6.809 -6.703 1 98.19 216 VAL A O 1
ATOM 1644 N N . HIS A 1 217 ? -11.391 -7.141 -7.977 1 97.19 217 HIS A N 1
ATOM 1645 C CA . HIS A 1 217 ? -11.25 -5.727 -8.305 1 97.19 217 HIS A CA 1
ATOM 1646 C C . HIS A 1 217 ? -11.086 -5.527 -9.812 1 97.19 217 HIS A C 1
ATOM 1648 O O . HIS A 1 217 ? -10.18 -6.105 -10.422 1 97.19 217 HIS A O 1
ATOM 1654 N N . GLU A 1 218 ? -11.914 -4.738 -10.344 1 97.25 218 GLU A N 1
ATOM 1655 C CA . GLU A 1 218 ? -11.812 -4.312 -11.734 1 97.25 218 GLU A CA 1
ATOM 1656 C C . GLU A 1 218 ? -11.305 -2.881 -11.844 1 97.25 218 GLU A C 1
ATOM 1658 O O . GLU A 1 218 ? -11.844 -1.974 -11.211 1 97.25 218 GLU A O 1
ATOM 1663 N N . TYR A 1 219 ? -10.273 -2.701 -12.562 1 95.56 219 TYR A N 1
ATOM 1664 C CA . TYR A 1 219 ? -9.82 -1.335 -12.805 1 95.56 219 TYR A CA 1
ATOM 1665 C C . TYR A 1 219 ? -10.375 -0.803 -14.125 1 95.56 219 TYR A C 1
ATOM 1667 O O . TYR A 1 219 ? -10.836 -1.574 -14.961 1 95.56 219 TYR A O 1
ATOM 1675 N N . ARG A 1 220 ? -10.266 0.475 -14.375 1 93.25 220 ARG A N 1
ATOM 1676 C CA . ARG A 1 220 ? -10.977 1.168 -15.453 1 93.25 220 ARG A CA 1
ATOM 1677 C C . ARG A 1 220 ? -10.328 0.894 -16.797 1 93.25 220 ARG A C 1
ATOM 1679 O O . ARG A 1 220 ? -11.008 0.853 -17.828 1 93.25 220 ARG A O 1
ATOM 1686 N N . ARG A 1 221 ? -9.062 0.742 -16.875 1 94.38 221 ARG A N 1
ATOM 1687 C CA . ARG A 1 221 ? -8.367 0.515 -18.141 1 94.38 221 ARG A CA 1
ATOM 1688 C C . ARG A 1 221 ? -8.805 -0.793 -18.781 1 94.38 221 ARG A C 1
ATOM 1690 O O . ARG A 1 221 ? -8.969 -1.807 -18.094 1 94.38 221 ARG A O 1
ATOM 1697 N N . ARG A 1 222 ? -8.93 -0.744 -20.109 1 94.94 222 ARG A N 1
ATOM 1698 C CA . ARG A 1 222 ? -9.398 -1.916 -20.844 1 94.94 222 ARG A CA 1
ATOM 1699 C C . ARG A 1 222 ? -8.305 -2.973 -20.953 1 94.94 222 ARG A C 1
ATOM 1701 O O . ARG A 1 222 ? -7.152 -2.65 -21.234 1 94.94 222 ARG A O 1
ATOM 1708 N N . GLY A 1 223 ? -8.75 -4.238 -20.75 1 94.69 223 GLY A N 1
ATOM 1709 C CA . GLY A 1 223 ? -7.82 -5.348 -20.922 1 94.69 223 GLY A CA 1
ATOM 1710 C C . GLY A 1 223 ? -7.004 -5.637 -19.672 1 94.69 223 GLY A C 1
ATOM 1711 O O . GLY A 1 223 ? -6.988 -4.84 -18.734 1 94.69 223 GLY A O 1
ATOM 1712 N N . ASP A 1 224 ? -6.414 -6.734 -19.641 1 95.5 224 ASP A N 1
ATOM 1713 C CA . ASP A 1 224 ? -5.637 -7.164 -18.484 1 95.5 224 ASP A CA 1
ATOM 1714 C C . ASP A 1 224 ? -4.156 -6.844 -18.656 1 95.5 224 ASP A C 1
ATOM 1716 O O . ASP A 1 224 ? -3.508 -7.367 -19.578 1 95.5 224 ASP A O 1
ATOM 1720 N N . THR A 1 225 ? -3.637 -5.938 -17.938 1 94.75 225 THR A N 1
ATOM 1721 C CA . THR A 1 225 ? -2.225 -5.578 -17.891 1 94.75 225 THR A CA 1
ATOM 1722 C C . THR A 1 225 ? -1.731 -5.477 -16.453 1 94.75 225 THR A C 1
ATOM 1724 O O . THR A 1 225 ? -2.533 -5.469 -15.516 1 94.75 225 THR A O 1
ATOM 1727 N N . MET A 1 226 ? -0.423 -5.477 -16.297 1 93.69 226 MET A N 1
ATOM 1728 C CA . MET A 1 226 ? 0.1 -5.203 -14.961 1 93.69 226 MET A CA 1
ATOM 1729 C C . MET A 1 226 ? -0.35 -3.828 -14.477 1 93.69 226 MET A C 1
ATOM 1731 O O . MET A 1 226 ? -0.367 -2.867 -15.242 1 93.69 226 MET A O 1
ATOM 1735 N N . PRO A 1 227 ? -0.712 -3.707 -13.18 1 90.38 227 PRO A N 1
ATOM 1736 C CA . PRO A 1 227 ? -1.174 -2.428 -12.633 1 90.38 227 PRO A CA 1
ATOM 1737 C C . PRO A 1 227 ? -0.126 -1.323 -12.758 1 90.38 227 PRO A C 1
ATOM 1739 O O . PRO A 1 227 ? 1.052 -1.551 -12.469 1 90.38 227 PRO A O 1
ATOM 1742 N N . ARG A 1 228 ? -0.571 -0.169 -13.156 1 87.75 228 ARG A N 1
ATOM 1743 C CA . ARG A 1 228 ? 0.38 0.902 -13.438 1 87.75 228 ARG A CA 1
ATOM 1744 C C . ARG A 1 228 ? -0.041 2.201 -12.758 1 87.75 228 ARG A C 1
ATOM 1746 O O . ARG A 1 228 ? 0.772 3.111 -12.594 1 87.75 228 ARG A O 1
ATOM 1753 N N . SER A 1 229 ? -1.33 2.361 -12.461 1 88.25 229 SER A N 1
ATOM 1754 C CA . SER A 1 229 ? -1.841 3.604 -11.891 1 88.25 229 SER A CA 1
ATOM 1755 C C . SER A 1 229 ? -2.104 3.457 -10.398 1 88.25 229 SER A C 1
ATOM 1757 O O . SER A 1 229 ? -2.125 2.342 -9.867 1 88.25 229 SER A O 1
ATOM 1759 N N . ARG A 1 230 ? -2.291 4.594 -9.773 1 86.56 230 ARG A N 1
ATOM 1760 C CA . ARG A 1 230 ? -2.664 4.621 -8.359 1 86.56 230 ARG A CA 1
ATOM 1761 C C . ARG A 1 230 ? -3.914 3.783 -8.109 1 86.56 230 ARG A C 1
ATOM 1763 O O . ARG A 1 230 ? -3.928 2.93 -7.223 1 86.56 230 ARG A O 1
ATOM 1770 N N . GLU A 1 231 ? -4.891 4.008 -8.922 1 87.75 231 GLU A N 1
ATOM 1771 C CA . GLU A 1 231 ? -6.164 3.316 -8.758 1 87.75 231 GLU A CA 1
ATOM 1772 C C . GLU A 1 231 ? -5.988 1.804 -8.867 1 87.75 231 GLU A C 1
ATOM 1774 O O . GLU A 1 231 ? -6.633 1.046 -8.141 1 87.75 231 GLU A O 1
ATOM 1779 N N . GLU A 1 232 ? -5.066 1.421 -9.727 1 92.81 232 GLU A N 1
ATOM 1780 C CA . GLU A 1 232 ? -4.852 0.002 -9.992 1 92.81 232 GLU A CA 1
ATOM 1781 C C . GLU A 1 232 ? -4.023 -0.648 -8.883 1 92.81 232 GLU A C 1
ATOM 1783 O O . GLU A 1 232 ? -4.195 -1.832 -8.586 1 92.81 232 GLU A O 1
ATOM 1788 N N . MET A 1 233 ? -3.227 0.128 -8.25 1 92 233 MET A N 1
ATOM 1789 C CA . MET A 1 233 ? -2.266 -0.43 -7.305 1 92 233 MET A CA 1
ATOM 1790 C C . MET A 1 233 ? -2.842 -0.447 -5.891 1 92 233 MET A C 1
ATOM 1792 O O . MET A 1 233 ? -2.467 -1.289 -5.074 1 92 233 MET A O 1
ATOM 1796 N N . ILE A 1 234 ? -3.77 0.41 -5.574 1 91.44 234 ILE A N 1
ATOM 1797 C CA . ILE A 1 234 ? -4.266 0.603 -4.219 1 91.44 234 ILE A CA 1
ATOM 1798 C C . ILE A 1 234 ? -4.867 -0.701 -3.697 1 91.44 234 ILE A C 1
ATOM 1800 O O . ILE A 1 234 ? -4.508 -1.172 -2.617 1 91.44 234 ILE A O 1
ATOM 1804 N N . PRO A 1 235 ? -5.707 -1.437 -4.496 1 93.25 235 PRO A N 1
ATOM 1805 C CA . PRO A 1 235 ? -6.273 -2.678 -3.967 1 93.25 235 PRO A CA 1
ATOM 1806 C C . PRO A 1 235 ? -5.219 -3.75 -3.713 1 93.25 235 PRO A C 1
ATOM 1808 O O . PRO A 1 235 ? -5.359 -4.555 -2.787 1 93.25 235 PRO A O 1
ATOM 1811 N N . ILE A 1 236 ? -4.191 -3.709 -4.457 1 95.94 236 ILE A N 1
ATOM 1812 C CA . ILE A 1 236 ? -3.127 -4.695 -4.312 1 95.94 236 ILE A CA 1
ATOM 1813 C C . ILE A 1 236 ? -2.328 -4.406 -3.041 1 95.94 236 ILE A C 1
ATOM 1815 O O . ILE A 1 236 ? -2.096 -5.309 -2.23 1 95.94 236 ILE A O 1
ATOM 1819 N N . MET A 1 237 ? -1.994 -3.17 -2.889 1 91.94 237 MET A N 1
ATOM 1820 C CA . MET A 1 237 ? -1.213 -2.787 -1.716 1 91.94 237 MET A CA 1
ATOM 1821 C C . MET A 1 237 ? -2.027 -2.961 -0.439 1 91.94 237 MET A C 1
ATOM 1823 O O . MET A 1 237 ? -1.481 -3.316 0.607 1 91.94 237 MET A O 1
ATOM 1827 N N . ARG A 1 238 ? -3.312 -2.721 -0.538 1 89.56 238 ARG A N 1
ATOM 1828 C CA . ARG A 1 238 ? -4.191 -2.959 0.603 1 89.56 238 ARG A CA 1
ATOM 1829 C C . ARG A 1 238 ? -4.234 -4.441 0.961 1 89.56 238 ARG A C 1
ATOM 1831 O O . ARG A 1 238 ? -4.164 -4.801 2.139 1 89.56 238 ARG A O 1
ATOM 1838 N N . PHE A 1 239 ? -4.363 -5.23 -0.042 1 93.5 239 PHE A N 1
ATOM 1839 C CA . PHE A 1 239 ? -4.371 -6.672 0.175 1 93.5 239 PHE A CA 1
ATOM 1840 C C . PHE A 1 239 ? -3.074 -7.129 0.832 1 93.5 239 PHE A C 1
ATOM 1842 O O . PHE A 1 239 ? -3.098 -7.852 1.829 1 93.5 239 PHE A O 1
ATOM 1849 N N . LEU A 1 240 ? -1.934 -6.633 0.325 1 92.81 240 LEU A N 1
ATOM 1850 C CA . LEU A 1 240 ? -0.632 -6.98 0.884 1 92.81 240 LEU A CA 1
ATOM 1851 C C . LEU A 1 240 ? -0.51 -6.488 2.322 1 92.81 240 LEU A C 1
ATOM 1853 O O . LEU A 1 240 ? 0.017 -7.199 3.184 1 92.81 240 LEU A O 1
ATOM 1857 N N . GLY A 1 241 ? -1.021 -5.336 2.557 1 86.25 241 GLY A N 1
ATOM 1858 C CA . GLY A 1 241 ? -0.971 -4.781 3.898 1 86.25 241 GLY A CA 1
ATOM 1859 C C . GLY A 1 241 ? -1.708 -5.629 4.922 1 86.25 241 GLY A C 1
ATOM 1860 O O . GLY A 1 241 ? -1.292 -5.715 6.078 1 86.25 241 GLY A O 1
ATOM 1861 N N . ARG A 1 242 ? -2.77 -6.285 4.504 1 85.5 242 ARG A N 1
ATOM 1862 C CA . ARG A 1 242 ? -3.568 -7.121 5.395 1 85.5 242 ARG A CA 1
ATOM 1863 C C . ARG A 1 242 ? -2.904 -8.477 5.617 1 85.5 242 ARG A C 1
ATOM 1865 O O . ARG A 1 242 ? -3.121 -9.117 6.648 1 85.5 242 ARG A O 1
ATOM 1872 N N . ARG A 1 243 ? -2.09 -8.828 4.648 1 90.19 243 ARG A N 1
ATOM 1873 C CA . ARG A 1 243 ? -1.618 -10.211 4.664 1 90.19 243 ARG A CA 1
ATOM 1874 C C . ARG A 1 243 ? -0.196 -10.297 5.207 1 90.19 243 ARG A C 1
ATOM 1876 O O . ARG A 1 243 ? 0.188 -11.305 5.801 1 90.19 243 ARG A O 1
ATOM 1883 N N . LEU A 1 244 ? 0.583 -9.25 4.953 1 88.62 244 LEU A N 1
ATOM 1884 C CA . LEU A 1 244 ? 1.991 -9.297 5.336 1 88.62 244 LEU A CA 1
ATOM 1885 C C . LEU A 1 244 ? 2.154 -9.055 6.832 1 88.62 244 LEU A C 1
ATOM 1887 O O . LEU A 1 244 ? 1.481 -8.195 7.402 1 88.62 244 LEU A O 1
ATOM 1891 N N . ARG A 1 245 ? 2.959 -9.758 7.395 1 81.88 245 ARG A N 1
ATOM 1892 C CA . ARG A 1 245 ? 3.25 -9.641 8.82 1 81.88 245 ARG A CA 1
ATOM 1893 C C . ARG A 1 245 ? 4.262 -8.523 9.078 1 81.88 245 ARG A C 1
ATOM 1895 O O . ARG A 1 245 ? 5.105 -8.234 8.227 1 81.88 245 ARG A O 1
ATOM 1902 N N . SER A 1 246 ? 3.959 -7.836 10.18 1 72.94 246 SER A N 1
ATOM 1903 C CA . SER A 1 246 ? 4.887 -6.777 10.562 1 72.94 246 SER A CA 1
ATOM 1904 C C . SER A 1 246 ? 5.363 -6.961 12 1 72.94 246 SER A C 1
ATOM 1906 O O . SER A 1 246 ? 4.605 -7.406 12.859 1 72.94 246 SER A O 1
ATOM 1908 N N . TRP A 1 247 ? 6.66 -6.781 12.203 1 60.59 247 TRP A N 1
ATOM 1909 C CA . TRP A 1 247 ? 7.199 -6.789 13.562 1 60.59 247 TRP A CA 1
ATOM 1910 C C . TRP A 1 247 ? 6.719 -5.574 14.344 1 60.59 247 TRP A C 1
ATOM 1912 O O . TRP A 1 247 ? 6.777 -5.555 15.578 1 60.59 247 TRP A O 1
ATOM 1922 N N . GLN A 1 248 ? 6.531 -4.414 13.742 1 53.12 248 GLN A N 1
ATOM 1923 C CA . GLN A 1 248 ? 6.207 -3.199 14.477 1 53.12 248 GLN A CA 1
ATOM 1924 C C . GLN A 1 248 ? 4.902 -3.357 15.258 1 53.12 248 GLN A C 1
ATOM 1926 O O . GLN A 1 248 ? 4.738 -2.777 16.328 1 53.12 248 GLN A O 1
ATOM 1931 N N . GLY A 1 249 ? 3.826 -3.932 14.914 1 46.75 249 GLY A N 1
ATOM 1932 C CA . GLY A 1 249 ? 2.645 -4.035 15.758 1 46.75 249 GLY A CA 1
ATOM 1933 C C . GLY A 1 249 ? 2.867 -4.875 17 1 46.75 249 GLY A C 1
ATOM 1934 O O . GLY A 1 249 ? 1.946 -5.074 17.797 1 46.75 249 GLY A O 1
ATOM 1935 N N . VAL A 1 250 ? 3.832 -5.699 17.031 1 39.34 250 VAL A N 1
ATOM 1936 C CA . VAL A 1 250 ? 4.047 -6.5 18.234 1 39.34 250 VAL A CA 1
ATOM 1937 C C . VAL A 1 250 ? 4.719 -5.652 19.312 1 39.34 250 VAL A C 1
ATOM 1939 O O . VAL A 1 250 ? 5.82 -5.133 19.094 1 39.34 250 VAL A O 1
ATOM 1942 N N . PRO A 1 251 ? 3.902 -5.152 20.234 1 34.69 251 PRO A N 1
ATOM 1943 C CA . PRO A 1 251 ? 4.551 -4.461 21.344 1 34.69 251 PRO A CA 1
ATOM 1944 C C . PRO A 1 251 ? 5.875 -5.105 21.75 1 34.69 251 PRO A C 1
ATOM 1946 O O . PRO A 1 251 ? 6.031 -6.324 21.641 1 34.69 251 PRO A O 1
ATOM 1949 N N . GLU A 1 252 ? 6.926 -4.43 21.953 1 29.48 252 GLU A N 1
ATOM 1950 C CA . GLU A 1 252 ? 8.102 -4.84 22.703 1 29.48 252 GLU A CA 1
ATOM 1951 C C . GLU A 1 252 ? 7.703 -5.438 24.062 1 29.48 252 GLU A C 1
ATOM 1953 O O . GLU A 1 252 ? 6.906 -4.848 24.797 1 29.48 252 GLU A O 1
ATOM 1958 N N . GLY A 1 253 ? 7.809 -6.746 24.359 1 31.97 253 GLY A N 1
ATOM 1959 C CA . GLY A 1 253 ? 7.539 -7.578 25.531 1 31.97 253 GLY A CA 1
ATOM 1960 C C . GLY A 1 253 ? 6.418 -8.578 25.297 1 31.97 253 GLY A C 1
ATOM 1961 O O . GLY A 1 253 ? 5.969 -9.234 26.234 1 31.97 253 GLY A O 1
ATOM 1962 N N . ALA A 1 254 ? 5.598 -8.344 24.484 1 29.66 254 ALA A N 1
ATOM 1963 C CA . ALA A 1 254 ? 4.578 -9.383 24.375 1 29.66 254 ALA A CA 1
ATOM 1964 C C . ALA A 1 254 ? 5.203 -10.727 24 1 29.66 254 ALA A C 1
ATOM 1966 O O . ALA A 1 254 ? 5.859 -10.844 22.969 1 29.66 254 ALA A O 1
ATOM 1967 N N . VAL A 1 255 ? 5.621 -11.484 25.047 1 26.3 255 VAL A N 1
ATOM 1968 C CA . VAL A 1 255 ? 6.027 -12.883 24.969 1 26.3 255 VAL A CA 1
ATOM 1969 C C . VAL A 1 255 ? 4.852 -13.727 24.469 1 26.3 255 VAL A C 1
ATOM 1971 O O . VAL A 1 255 ? 3.732 -13.594 24.969 1 26.3 255 VAL A O 1
ATOM 1974 N N . GLU A 1 256 ? 5.012 -14.219 23.281 1 25.61 256 GLU A N 1
ATOM 1975 C CA . GLU A 1 256 ? 4.062 -15.273 22.938 1 25.61 256 GLU A CA 1
ATOM 1976 C C . GLU A 1 256 ? 3.969 -16.312 24.047 1 25.61 256 GLU A C 1
ATOM 1978 O O . GLU A 1 256 ? 4.988 -16.844 24.5 1 25.61 256 GLU A O 1
ATOM 1983 N N . LEU A 1 257 ? 2.963 -16.125 24.859 1 23.44 257 LEU A N 1
ATOM 1984 C CA . LEU A 1 257 ? 2.771 -17.281 25.734 1 23.44 257 LEU A CA 1
ATOM 1985 C C . LEU A 1 257 ? 2.602 -18.562 24.938 1 23.44 257 LEU A C 1
ATOM 1987 O O . LEU A 1 257 ? 1.761 -18.625 24.031 1 23.44 257 LEU A O 1
ATOM 1991 N N . SER A 1 258 ? 3.668 -19.25 24.719 1 19.88 258 SER A N 1
ATOM 1992 C CA . SER A 1 258 ? 3.496 -20.672 24.484 1 19.88 258 SER A CA 1
ATOM 1993 C C . SER A 1 258 ? 2.75 -21.344 25.625 1 19.88 258 SER A C 1
ATOM 1995 O O . SER A 1 258 ? 2.938 -20.984 26.797 1 19.88 258 SER A O 1
ATOM 1997 N N . MET B 1 1 ? -6.723 1.057 23.484 1 77.12 1 MET B N 1
ATOM 1998 C CA . MET B 1 1 ? -7.602 0.917 22.328 1 77.12 1 MET B CA 1
ATOM 1999 C C . MET B 1 1 ? -8.734 1.938 22.375 1 77.12 1 MET B C 1
ATOM 2001 O O . MET B 1 1 ? -9.188 2.314 23.453 1 77.12 1 MET B O 1
ATOM 2005 N N . PRO B 1 2 ? -9.086 2.467 21.125 1 90 2 PRO B N 1
ATOM 2006 C CA . PRO B 1 2 ? -10.195 3.422 21.125 1 90 2 PRO B CA 1
ATOM 2007 C C . PRO B 1 2 ? -11.469 2.842 21.734 1 90 2 PRO B C 1
ATOM 2009 O O . PRO B 1 2 ? -11.703 1.633 21.656 1 90 2 PRO B O 1
ATOM 2012 N N . THR B 1 3 ? -12.211 3.666 22.328 1 90.38 3 THR B N 1
ATOM 2013 C CA . THR B 1 3 ? -13.398 3.23 23.062 1 90.38 3 THR B CA 1
ATOM 2014 C C . THR B 1 3 ? -14.648 3.35 22.188 1 90.38 3 THR B C 1
ATOM 2016 O O . THR B 1 3 ? -15.648 2.678 22.438 1 90.38 3 THR B O 1
ATOM 2019 N N . ARG B 1 4 ? -14.531 4.266 21.234 1 92.31 4 ARG B N 1
ATOM 2020 C CA . ARG B 1 4 ? -15.672 4.395 20.328 1 92.31 4 ARG B CA 1
ATOM 2021 C C . ARG B 1 4 ? -15.25 5.055 19.016 1 92.31 4 ARG B C 1
ATOM 2023 O O . ARG B 1 4 ? -14.211 5.711 18.953 1 92.31 4 ARG B O 1
ATOM 2030 N N . ILE B 1 5 ? -16.125 4.93 18.047 1 92.75 5 ILE B N 1
ATOM 2031 C CA . ILE B 1 5 ? -15.914 5.516 16.719 1 92.75 5 ILE B CA 1
ATOM 2032 C C . ILE B 1 5 ? -16.344 6.98 16.734 1 92.75 5 ILE B C 1
ATOM 2034 O O . ILE B 1 5 ? -17.422 7.312 17.25 1 92.75 5 ILE B O 1
ATOM 2038 N N . PRO B 1 6 ? -15.531 7.891 16.266 1 96.44 6 PRO B N 1
ATOM 2039 C CA . PRO B 1 6 ? -15.961 9.289 16.203 1 96.44 6 PRO B CA 1
ATOM 2040 C C . PRO B 1 6 ? -17.203 9.477 15.32 1 96.44 6 PRO B C 1
ATOM 2042 O O . PRO B 1 6 ? -17.359 8.789 14.312 1 96.44 6 PRO B O 1
ATOM 2045 N N . THR B 1 7 ? -18.016 10.391 15.703 1 96.19 7 THR B N 1
ATOM 2046 C CA . THR B 1 7 ? -19.172 10.789 14.922 1 96.19 7 THR B CA 1
ATOM 2047 C C . THR B 1 7 ? -19.156 12.289 14.664 1 96.19 7 THR B C 1
ATOM 2049 O O . THR B 1 7 ? -18.422 13.031 15.312 1 96.19 7 THR B O 1
ATOM 2052 N N . SER B 1 8 ? -20.016 12.703 13.703 1 96.44 8 SER B N 1
ATOM 2053 C CA . SER B 1 8 ? -20.047 14.117 13.328 1 96.44 8 SER B CA 1
ATOM 2054 C C . SER B 1 8 ? -20.406 15 14.516 1 96.44 8 SER B C 1
ATOM 2056 O O . SER B 1 8 ? -19.953 16.141 14.617 1 96.44 8 SER B O 1
ATOM 2058 N N . SER B 1 9 ? -21.172 14.492 15.453 1 97 9 SER B N 1
ATOM 2059 C CA . SER B 1 9 ? -21.656 15.281 16.578 1 97 9 SER B CA 1
ATOM 2060 C C . SER B 1 9 ? -20.547 15.531 17.594 1 97 9 SER B C 1
ATOM 2062 O O . SER B 1 9 ? -20.688 16.375 18.484 1 97 9 SER B O 1
ATOM 2064 N N . ASP B 1 10 ? -19.453 14.789 17.484 1 97.94 10 ASP B N 1
ATOM 2065 C CA . ASP B 1 10 ? -18.344 14.977 18.406 1 97.94 10 ASP B CA 1
ATOM 2066 C C . ASP B 1 10 ? -17.578 16.266 18.109 1 97.94 10 ASP B C 1
ATOM 2068 O O . ASP B 1 10 ? -16.828 16.766 18.953 1 97.94 10 ASP B O 1
ATOM 2072 N N . PHE B 1 11 ? -17.734 16.781 16.875 1 97.81 11 PHE B N 1
ATOM 2073 C CA . PHE B 1 11 ? -16.953 17.922 16.406 1 97.81 11 PHE B CA 1
ATOM 2074 C C . PHE B 1 11 ? -17.797 19.203 16.422 1 97.81 11 PHE B C 1
ATOM 2076 O O . PHE B 1 11 ? -19.016 19.141 16.281 1 97.81 11 PHE B O 1
ATOM 2083 N N . PRO B 1 12 ? -17.109 20.328 16.594 1 96.56 12 PRO B N 1
ATOM 2084 C CA . PRO B 1 12 ? -17.875 21.578 16.547 1 96.56 12 PRO B CA 1
ATOM 2085 C C . PRO B 1 12 ? -18.531 21.797 15.188 1 96.56 12 PRO B C 1
ATOM 2087 O O . PRO B 1 12 ? -17.984 21.391 14.156 1 96.56 12 PRO B O 1
ATOM 2090 N N . SER B 1 13 ? -19.609 22.5 15.148 1 95.5 13 SER B N 1
ATOM 2091 C CA . SER B 1 13 ? -20.375 22.75 13.93 1 95.5 13 SER B CA 1
ATOM 2092 C C . SER B 1 13 ? -19.594 23.625 12.961 1 95.5 13 SER B C 1
ATOM 2094 O O . SER B 1 13 ? -19.891 23.672 11.766 1 95.5 13 SER B O 1
ATOM 2096 N N . SER B 1 14 ? -18.641 24.344 13.492 1 95.25 14 SER B N 1
ATOM 2097 C CA . SER B 1 14 ? -17.859 25.25 12.656 1 95.25 14 SER B CA 1
ATOM 2098 C C . SER B 1 14 ? -16.844 24.484 11.805 1 95.25 14 SER B C 1
ATOM 2100 O O . SER B 1 14 ? -16.281 25.047 10.867 1 95.25 14 SER B O 1
ATOM 2102 N N . LEU B 1 15 ? -16.594 23.266 12.172 1 97.62 15 LEU B N 1
ATOM 2103 C CA . LEU B 1 15 ? -15.633 22.453 11.43 1 97.62 15 LEU B CA 1
ATOM 2104 C C . LEU B 1 15 ? -16.312 21.75 10.258 1 97.62 15 LEU B C 1
ATOM 2106 O O . LEU B 1 15 ? -17.297 21.031 10.445 1 97.62 15 LEU B O 1
ATOM 2110 N N . THR B 1 16 ? -15.805 22.031 9.047 1 98.31 16 THR B N 1
ATOM 2111 C CA . THR B 1 16 ? -16.266 21.297 7.879 1 98.31 16 THR B CA 1
ATOM 2112 C C . THR B 1 16 ? -15.352 20.109 7.59 1 98.31 16 THR B C 1
ATOM 2114 O O . THR B 1 16 ? -14.141 20.297 7.422 1 98.31 16 THR B O 1
ATOM 2117 N N . PHE B 1 17 ? -15.914 18.938 7.578 1 98.62 17 PHE B N 1
ATOM 2118 C CA . PHE B 1 17 ? -15.125 17.719 7.418 1 98.62 17 PHE B CA 1
ATOM 2119 C C . PHE B 1 17 ? -15.992 16.562 6.941 1 98.62 17 PHE B C 1
ATOM 2121 O O . PHE B 1 17 ? -17.219 16.672 6.922 1 98.62 17 PHE B O 1
ATOM 2128 N N . THR B 1 18 ? -15.375 15.523 6.465 1 98.5 18 THR B N 1
ATOM 2129 C CA . THR B 1 18 ? -16.031 14.266 6.133 1 98.5 18 THR B CA 1
ATOM 2130 C C . THR B 1 18 ? -15.375 13.102 6.867 1 98.5 18 THR B C 1
ATOM 2132 O O . THR B 1 18 ? -14.148 13.031 6.953 1 98.5 18 THR B O 1
ATOM 2135 N N . LEU B 1 19 ? -16.188 12.25 7.461 1 97.81 19 LEU B N 1
ATOM 2136 C CA . LEU B 1 19 ? -15.742 10.992 8.047 1 97.81 19 LEU B CA 1
ATOM 2137 C C . LEU B 1 19 ? -15.961 9.836 7.078 1 97.81 19 LEU B C 1
ATOM 2139 O O . LEU B 1 19 ? -17.078 9.625 6.602 1 97.81 19 LEU B O 1
ATOM 2143 N N . THR B 1 20 ? -14.898 9.141 6.742 1 96.81 20 THR B N 1
ATOM 2144 C CA . THR B 1 20 ? -14.984 7.949 5.906 1 96.81 20 THR B CA 1
ATOM 2145 C C . THR B 1 20 ? -14.609 6.703 6.703 1 96.81 20 THR B C 1
ATOM 2147 O O . THR B 1 20 ? -13.453 6.527 7.082 1 96.81 20 THR B O 1
ATOM 2150 N N . PRO B 1 21 ? -15.539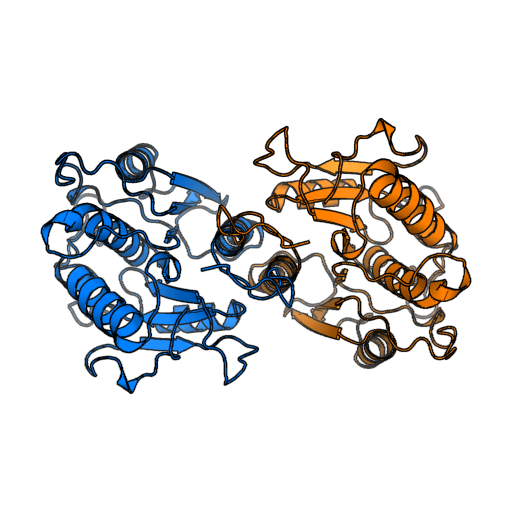 5.848 6.984 1 94.31 21 PRO B N 1
ATOM 2151 C CA . PRO B 1 21 ? -15.25 4.625 7.742 1 94.31 21 PRO B CA 1
ATOM 2152 C C . PRO B 1 21 ? -14.5 3.584 6.918 1 94.31 21 PRO B C 1
ATOM 2154 O O . PRO B 1 21 ? -14.453 3.678 5.688 1 94.31 21 PRO B O 1
ATOM 2157 N N . PRO B 1 22 ? -13.836 2.635 7.602 1 92.38 22 PRO B N 1
ATOM 2158 C CA . PRO B 1 22 ? -13.234 1.527 6.855 1 92.38 22 PRO B CA 1
ATOM 2159 C C . PRO B 1 22 ? -14.273 0.629 6.191 1 92.38 22 PRO B C 1
ATOM 2161 O O . PRO B 1 22 ? -15.453 0.674 6.547 1 92.38 22 PRO B O 1
ATOM 2164 N N . PRO B 1 23 ? -13.891 -0.127 5.105 1 84.06 23 PRO B N 1
ATOM 2165 C CA . PRO B 1 23 ? -14.836 -0.97 4.375 1 84.06 23 PRO B CA 1
ATOM 2166 C C . PRO B 1 23 ? -15.469 -2.049 5.254 1 84.06 23 PRO B C 1
ATOM 2168 O O . PRO B 1 23 ? -16.641 -2.383 5.078 1 84.06 23 PRO B O 1
ATOM 2171 N N . GLN B 1 24 ? -14.688 -2.787 6.02 1 74.5 24 GLN B N 1
ATOM 2172 C CA . GLN B 1 24 ? -15.25 -3.803 6.898 1 74.5 24 GLN B CA 1
ATOM 2173 C C . GLN B 1 24 ? -15.156 -3.375 8.359 1 74.5 24 GLN B C 1
ATOM 2175 O O . GLN B 1 24 ? -14.078 -3.043 8.852 1 74.5 24 GLN B O 1
ATOM 2180 N N . SER B 1 25 ? -16.297 -2.775 8.766 1 67.12 25 SER B N 1
ATOM 2181 C CA . SER B 1 25 ? -16.297 -2.369 10.164 1 67.12 25 SER B CA 1
ATOM 2182 C C . SER B 1 25 ? -17.188 -3.275 11.008 1 67.12 25 SER B C 1
ATOM 2184 O O . SER B 1 25 ? -18.266 -3.682 10.57 1 67.12 25 SER B O 1
ATOM 2186 N N . THR B 1 26 ? -16.453 -3.885 11.898 1 64.19 26 THR B N 1
ATOM 2187 C CA . THR B 1 26 ? -17.25 -4.613 12.875 1 64.19 26 THR B CA 1
ATOM 2188 C C . THR B 1 26 ? -17.797 -3.672 13.945 1 64.19 26 THR B C 1
ATOM 2190 O O . THR B 1 26 ? -17.047 -2.869 14.508 1 64.19 26 THR B O 1
ATOM 2193 N N . PRO B 1 27 ? -19.109 -3.645 14.109 1 65.06 27 PRO B N 1
ATOM 2194 C CA . PRO B 1 27 ? -19.734 -2.678 15.016 1 65.06 27 PRO B CA 1
ATOM 2195 C C . PRO B 1 27 ? -19.141 -2.709 16.422 1 65.06 27 PRO B C 1
ATOM 2197 O O . PRO B 1 27 ? -19.109 -1.687 17.109 1 65.06 27 PRO B O 1
ATOM 2200 N N . ASN B 1 28 ? -18.562 -3.771 16.75 1 71.81 28 ASN B N 1
ATOM 2201 C CA . ASN B 1 28 ? -18.203 -3.863 18.172 1 71.81 28 ASN B CA 1
ATOM 2202 C C . ASN B 1 28 ? -16.734 -3.521 18.406 1 71.81 28 ASN B C 1
ATOM 2204 O O . ASN B 1 28 ? -16.266 -3.559 19.547 1 71.81 28 ASN B O 1
ATOM 2208 N N . ARG B 1 29 ? -16.062 -3.129 17.422 1 83.06 29 ARG B N 1
ATOM 2209 C CA . ARG B 1 29 ? -14.664 -2.781 17.641 1 83.06 29 ARG B CA 1
ATOM 2210 C C . ARG B 1 29 ? -14.273 -1.553 16.812 1 83.06 29 ARG B C 1
ATOM 2212 O O . ARG B 1 29 ? -14.211 -1.614 15.586 1 83.06 29 ARG B O 1
ATOM 2219 N N . PRO B 1 30 ? -14.125 -0.479 17.531 1 89.88 30 PRO B N 1
ATOM 2220 C CA . PRO B 1 30 ? -13.719 0.719 16.797 1 89.88 30 PRO B CA 1
ATOM 2221 C C . PRO B 1 30 ? -12.422 0.517 16.016 1 89.88 30 PRO B C 1
ATOM 2223 O O . PRO B 1 30 ? -11.492 -0.112 16.516 1 89.88 30 PRO B O 1
ATOM 2226 N N . PRO B 1 31 ? -12.43 0.959 14.781 1 92.5 31 PRO B N 1
ATOM 2227 C CA . PRO B 1 31 ? -11.172 0.875 14.039 1 92.5 31 PRO B CA 1
ATOM 2228 C C . PRO B 1 31 ? -10 1.509 14.797 1 92.5 31 PRO B C 1
ATOM 2230 O O . PRO B 1 31 ? -10.133 2.611 15.328 1 92.5 31 PRO B O 1
ATOM 2233 N N . PRO B 1 32 ? -8.891 0.931 14.773 1 92.12 32 PRO B N 1
ATOM 2234 C CA . PRO B 1 32 ? -7.797 1.379 15.633 1 92.12 32 PRO B CA 1
ATOM 2235 C C . PRO B 1 32 ? -7.031 2.562 15.047 1 92.12 32 PRO B C 1
ATOM 2237 O O . PRO B 1 32 ? -6.215 3.182 15.734 1 92.12 32 PRO B O 1
ATOM 2240 N N . ASN B 1 33 ? -7.305 2.844 13.781 1 94.62 33 ASN B N 1
ATOM 2241 C CA . ASN B 1 33 ? -6.488 3.867 13.133 1 94.62 33 ASN B CA 1
ATOM 2242 C C . ASN B 1 33 ? -7.332 5.07 12.719 1 94.62 33 ASN B C 1
ATOM 2244 O O . ASN B 1 33 ? -8.461 4.91 12.258 1 94.62 33 ASN B O 1
ATOM 2248 N N . ILE B 1 34 ? -6.707 6.25 12.867 1 97.94 34 ILE B N 1
ATOM 2249 C CA . ILE B 1 34 ? -7.238 7.488 12.305 1 97.94 34 ILE B CA 1
ATOM 2250 C C . ILE B 1 34 ? -6.25 8.062 11.289 1 97.94 34 ILE B C 1
ATOM 2252 O O . ILE B 1 34 ? -5.043 8.102 11.547 1 97.94 34 ILE B O 1
ATOM 2256 N N . LEU B 1 35 ? -6.758 8.453 10.172 1 98.62 35 LEU B N 1
ATOM 2257 C CA . LEU B 1 35 ? -5.969 9.219 9.211 1 98.62 35 LEU B CA 1
ATOM 2258 C C . LEU B 1 35 ? -6.613 10.57 8.945 1 98.62 35 LEU B C 1
ATOM 2260 O O . LEU B 1 35 ? -7.77 10.641 8.531 1 98.62 35 LEU B O 1
ATOM 2264 N N . LEU B 1 36 ? -5.898 11.633 9.25 1 98.88 36 LEU B N 1
ATOM 2265 C CA . LEU B 1 36 ? -6.324 12.969 8.852 1 98.88 36 LEU B CA 1
ATOM 2266 C C . LEU B 1 36 ? -5.785 13.32 7.469 1 98.88 36 LEU B C 1
ATOM 2268 O O . LEU B 1 36 ? -4.594 13.148 7.199 1 98.88 36 LEU B O 1
ATOM 2272 N N . LEU B 1 37 ? -6.68 13.781 6.598 1 98.88 37 LEU B N 1
ATOM 2273 C CA . LEU B 1 37 ? -6.266 14.305 5.301 1 98.88 37 LEU B CA 1
ATOM 2274 C C . LEU B 1 37 ? -6.402 15.82 5.254 1 98.88 37 LEU B C 1
ATOM 2276 O O . LEU B 1 37 ? -7.48 16.359 5.523 1 98.88 37 LEU B O 1
ATOM 2280 N N . LEU B 1 38 ? -5.297 16.5 4.93 1 98.88 38 LEU B N 1
ATOM 2281 C CA . LEU B 1 38 ? -5.258 17.969 4.898 1 98.88 38 LEU B CA 1
ATOM 2282 C C . LEU B 1 38 ? -4.902 18.469 3.502 1 98.88 38 LEU B C 1
ATOM 2284 O O . LEU B 1 38 ? -3.826 18.172 2.982 1 98.88 38 LEU B O 1
ATOM 2288 N N . HIS B 1 39 ? -5.789 19.281 2.969 1 98.81 39 HIS B N 1
ATOM 2289 C CA . HIS B 1 39 ? -5.66 19.719 1.58 1 98.81 39 HIS B CA 1
ATOM 2290 C C . HIS B 1 39 ? -4.645 20.844 1.443 1 98.81 39 HIS B C 1
ATOM 2292 O O . HIS B 1 39 ? -4.223 21.438 2.443 1 98.81 39 HIS B O 1
ATOM 2298 N N . GLY B 1 40 ? -4.281 21.156 0.205 1 98.12 40 GLY B N 1
ATOM 2299 C CA . GLY B 1 40 ? -3.316 22.203 -0.096 1 98.12 40 GLY B CA 1
ATOM 2300 C C . GLY B 1 40 ? -3.934 23.594 -0.143 1 98.12 40 GLY B C 1
ATOM 2301 O O . GLY B 1 40 ? -5.16 23.734 -0.136 1 98.12 40 GLY B O 1
ATOM 2302 N N . LEU B 1 41 ? -3.047 24.516 -0.276 1 96.81 41 LEU B N 1
ATOM 2303 C CA . LEU B 1 41 ? -3.475 25.906 -0.4 1 96.81 41 LEU B CA 1
ATOM 2304 C C . LEU B 1 41 ? -4.41 26.078 -1.591 1 96.81 41 LEU B C 1
ATOM 2306 O O . LEU B 1 41 ? -4.094 25.656 -2.703 1 96.81 41 LEU B O 1
ATOM 2310 N N . GLY B 1 42 ? -5.566 26.672 -1.341 1 96.19 42 GLY B N 1
ATOM 2311 C CA . GLY B 1 42 ? -6.5 27.016 -2.404 1 96.19 42 GLY B CA 1
ATOM 2312 C C . GLY B 1 42 ? -7.43 25.875 -2.766 1 96.19 42 GLY B C 1
ATOM 2313 O O . GLY B 1 42 ? -8.242 25.984 -3.686 1 96.19 42 GLY B O 1
ATOM 2314 N N . ASP B 1 43 ? -7.398 24.812 -2.064 1 97.5 43 ASP B N 1
ATOM 2315 C CA . ASP B 1 43 ? -8.234 23.656 -2.34 1 97.5 43 ASP B CA 1
ATOM 2316 C C . ASP B 1 43 ? -9.344 23.516 -1.303 1 97.5 43 ASP B C 1
ATOM 2318 O O . ASP B 1 43 ? -9.562 24.422 -0.495 1 97.5 43 ASP B O 1
ATOM 2322 N N . THR B 1 44 ? -10.109 22.438 -1.399 1 98.12 44 THR B N 1
ATOM 2323 C CA . THR B 1 44 ? -11.125 22.031 -0.433 1 98.12 44 THR B CA 1
ATOM 2324 C C . THR B 1 44 ? -10.891 20.594 0.03 1 98.12 44 THR B C 1
ATOM 2326 O O . THR B 1 44 ? -9.992 19.922 -0.46 1 98.12 44 THR B O 1
ATOM 2329 N N . HIS B 1 45 ? -11.766 20.188 0.979 1 98.44 45 HIS B N 1
ATOM 2330 C CA . HIS B 1 45 ? -11.594 18.828 1.501 1 98.44 45 HIS B CA 1
ATOM 2331 C C . HIS B 1 45 ? -12.234 17.797 0.581 1 98.44 45 HIS B C 1
ATOM 2333 O O . HIS B 1 45 ? -11.961 16.609 0.695 1 98.44 45 HIS B O 1
ATOM 2339 N N . THR B 1 46 ? -12.961 18.172 -0.414 1 97.88 46 THR B N 1
ATOM 2340 C CA . THR B 1 46 ? -13.789 17.266 -1.204 1 97.88 46 THR B CA 1
ATOM 2341 C C . THR B 1 46 ? -12.93 16.297 -2.012 1 97.88 46 THR B C 1
ATOM 2343 O O . THR B 1 46 ? -13.141 15.086 -1.973 1 97.88 46 THR B O 1
ATOM 2346 N N . PRO B 1 47 ? -11.93 16.797 -2.787 1 97.31 47 PRO B N 1
ATOM 2347 C CA . PRO B 1 47 ? -11.086 15.852 -3.518 1 97.31 47 PRO B CA 1
ATOM 2348 C C . PRO B 1 47 ? -10.383 14.859 -2.596 1 97.31 47 PRO B C 1
ATOM 2350 O O . PRO B 1 47 ? -10.133 13.719 -2.988 1 97.31 47 PRO B O 1
ATOM 2353 N N . PHE B 1 48 ? -10.133 15.242 -1.445 1 98.06 48 PHE B N 1
ATOM 2354 C CA . PHE B 1 48 ? -9.461 14.375 -0.492 1 98.06 48 PHE B CA 1
ATOM 2355 C C . PHE B 1 48 ? -10.422 13.352 0.093 1 98.06 48 PHE B C 1
ATOM 2357 O O . PHE B 1 48 ? -10.016 12.273 0.527 1 98.06 48 PHE B O 1
ATOM 2364 N N . THR B 1 49 ? -11.672 13.711 0.159 1 97.94 49 THR B N 1
ATOM 2365 C CA . THR B 1 49 ? -12.688 12.727 0.515 1 97.94 49 THR B CA 1
ATOM 2366 C C . THR B 1 49 ? -12.742 11.609 -0.526 1 97.94 49 THR B C 1
ATOM 2368 O O . THR B 1 49 ? -12.867 10.43 -0.178 1 97.94 49 THR B O 1
ATOM 2371 N N . ASN B 1 50 ? -12.594 12.031 -1.77 1 95.75 50 ASN B N 1
ATOM 2372 C CA . ASN B 1 50 ? -12.523 11.031 -2.832 1 95.75 50 ASN B CA 1
ATOM 2373 C C . ASN B 1 50 ? -11.297 10.141 -2.678 1 95.75 50 ASN B C 1
ATOM 2375 O O . ASN B 1 50 ? -11.375 8.93 -2.887 1 95.75 50 ASN B O 1
ATOM 2379 N N . LEU B 1 51 ? -10.211 10.742 -2.35 1 95.25 51 LEU B N 1
ATOM 2380 C CA . LEU B 1 51 ? -8.992 9.984 -2.098 1 95.25 51 LEU B CA 1
ATOM 2381 C C . LEU B 1 51 ? -9.195 8.977 -0.968 1 95.25 51 LEU B C 1
ATOM 2383 O O . LEU B 1 51 ? -8.797 7.82 -1.081 1 95.25 51 LEU B O 1
ATOM 2387 N N . ALA B 1 52 ? -9.844 9.406 0.112 1 96.69 52 ALA B N 1
ATOM 2388 C CA . ALA B 1 52 ? -10.133 8.523 1.241 1 96.69 52 ALA B CA 1
ATOM 2389 C C . ALA B 1 52 ? -10.93 7.305 0.794 1 96.69 52 ALA B C 1
ATOM 2391 O O . ALA B 1 52 ? -10.617 6.176 1.171 1 96.69 52 ALA B O 1
ATOM 2392 N N . SER B 1 53 ? -11.891 7.547 0.022 1 94.06 53 SER B N 1
ATOM 2393 C CA . SER B 1 53 ? -12.742 6.473 -0.484 1 94.06 53 SER B CA 1
ATOM 2394 C C . SER B 1 53 ? -11.961 5.512 -1.368 1 94.06 53 SER B C 1
ATOM 2396 O O . SER B 1 53 ? -12.141 4.297 -1.287 1 94.06 53 SER B O 1
ATOM 2398 N N . GLN B 1 54 ? -11.102 6.094 -2.172 1 90.31 54 GLN B N 1
ATOM 2399 C CA . GLN B 1 54 ? -10.281 5.277 -3.059 1 90.31 54 GLN B CA 1
ATOM 2400 C C . GLN B 1 54 ? -9.297 4.422 -2.264 1 90.31 54 GLN B C 1
ATOM 2402 O O . GLN B 1 54 ? -9.047 3.266 -2.609 1 90.31 54 GLN B O 1
ATOM 2407 N N . LEU B 1 55 ? -8.75 5.027 -1.271 1 92.75 55 LEU B N 1
ATOM 2408 C CA . LEU B 1 55 ? -7.785 4.305 -0.449 1 92.75 55 LEU B CA 1
ATOM 2409 C C . LEU B 1 55 ? -8.453 3.135 0.268 1 92.75 55 LEU B C 1
ATOM 2411 O O . LEU B 1 55 ? -7.879 2.045 0.354 1 92.75 55 LEU B O 1
ATOM 2415 N N . SER B 1 56 ? -9.688 3.389 0.813 1 91.31 56 SER B N 1
ATOM 2416 C CA . SER B 1 56 ? -10.445 2.344 1.493 1 91.31 56 SER B CA 1
ATOM 2417 C C . SER B 1 56 ? -9.562 1.542 2.439 1 91.31 56 SER B C 1
ATOM 2419 O O . SER B 1 56 ? -9.508 0.313 2.363 1 91.31 56 SER B O 1
ATOM 2421 N N . LEU B 1 57 ? -8.883 2.232 3.279 1 91.5 57 LEU B N 1
ATOM 2422 C CA . LEU B 1 57 ? -7.895 1.613 4.16 1 91.5 57 LEU B CA 1
ATOM 2423 C C . LEU B 1 57 ? -8.578 0.725 5.195 1 91.5 57 LEU B C 1
ATOM 2425 O O . LEU B 1 57 ? -9.531 1.147 5.852 1 91.5 57 LEU B O 1
ATOM 2429 N N . PRO B 1 58 ? -8.062 -0.485 5.348 1 84.88 58 PRO B N 1
ATOM 2430 C CA . PRO B 1 58 ? -8.633 -1.336 6.395 1 84.88 58 PRO B CA 1
ATOM 2431 C C . PRO B 1 58 ? -8.445 -0.758 7.793 1 84.88 58 PRO B C 1
ATOM 2433 O O . PRO B 1 58 ? -7.422 -0.13 8.078 1 84.88 58 PRO B O 1
ATOM 2436 N N . GLU B 1 59 ? -9.461 -0.88 8.594 1 88.5 59 GLU B N 1
ATOM 2437 C CA . GLU B 1 59 ? -9.406 -0.577 10.016 1 88.5 59 GLU B CA 1
ATOM 2438 C C . GLU B 1 59 ? -8.992 0.872 10.258 1 88.5 59 GLU B C 1
ATOM 2440 O O . GLU B 1 59 ? -8.328 1.178 11.25 1 88.5 59 GLU B O 1
ATOM 2445 N N . THR B 1 60 ? -9.305 1.738 9.281 1 94.25 60 THR B N 1
ATOM 2446 C CA . THR B 1 60 ? -8.883 3.129 9.391 1 94.25 60 THR B CA 1
ATOM 2447 C C . THR B 1 60 ? -10.047 4.074 9.117 1 94.25 60 THR B C 1
ATOM 2449 O O . THR B 1 60 ? -10.633 4.043 8.031 1 94.25 60 THR B O 1
ATOM 2452 N N . THR B 1 61 ? -10.391 4.832 10.086 1 96.62 61 THR B N 1
ATOM 2453 C CA . THR B 1 61 ? -11.312 5.941 9.859 1 96.62 61 THR B CA 1
ATOM 2454 C C . THR B 1 61 ? -10.562 7.168 9.352 1 96.62 61 THR B C 1
ATOM 2456 O O . THR B 1 61 ? -9.562 7.582 9.945 1 96.62 61 THR B O 1
ATOM 2459 N N . VAL B 1 62 ? -11.078 7.711 8.25 1 98.25 62 VAL B N 1
ATOM 2460 C CA . VAL B 1 62 ? -10.398 8.859 7.664 1 98.25 62 VAL B CA 1
ATOM 2461 C C . VAL B 1 62 ? -11.219 10.125 7.91 1 98.25 62 VAL B C 1
ATOM 2463 O O . VAL B 1 62 ? -12.43 10.141 7.688 1 98.25 62 VAL B O 1
ATOM 2466 N N . LEU B 1 63 ? -10.539 11.109 8.438 1 98.75 63 LEU B N 1
ATOM 2467 C CA . LEU B 1 63 ? -11.109 12.438 8.602 1 98.75 63 LEU B CA 1
ATOM 2468 C C . LEU B 1 63 ? -10.508 13.422 7.605 1 98.75 63 LEU B C 1
ATOM 2470 O O . LEU B 1 63 ? -9.32 13.75 7.691 1 98.75 63 LEU B O 1
ATOM 2474 N N . THR B 1 64 ? -11.328 13.859 6.656 1 98.81 64 THR B N 1
ATOM 2475 C CA . THR B 1 64 ? -10.898 14.891 5.711 1 98.81 64 THR B CA 1
ATOM 2476 C C . THR B 1 64 ? -11.406 16.266 6.137 1 98.81 64 THR B C 1
ATOM 2478 O O . THR B 1 64 ? -12.617 16.469 6.266 1 98.81 64 THR B O 1
ATOM 2481 N N . ILE B 1 65 ? -10.508 17.219 6.309 1 98.88 65 ILE B N 1
ATOM 2482 C CA . ILE B 1 65 ? -10.867 18.469 6.977 1 98.88 65 ILE B CA 1
ATOM 2483 C C . ILE B 1 65 ? -10.633 19.656 6.035 1 98.88 65 ILE B C 1
ATOM 2485 O O . ILE B 1 65 ? -9.609 19.719 5.352 1 98.88 65 ILE B O 1
ATOM 2489 N N . ARG B 1 66 ? -11.594 20.516 5.98 1 98.81 66 ARG B N 1
ATOM 2490 C CA . ARG B 1 66 ? -11.414 21.766 5.254 1 98.81 66 ARG B CA 1
ATOM 2491 C C . ARG B 1 66 ? -10.695 22.797 6.117 1 98.81 66 ARG B C 1
ATOM 2493 O O . ARG B 1 66 ? -11.023 22.969 7.293 1 98.81 66 ARG B O 1
ATOM 2500 N N . ALA B 1 67 ? -9.781 23.453 5.539 1 98.69 67 ALA B N 1
ATOM 2501 C CA . ALA B 1 67 ? -9.094 24.531 6.25 1 98.69 67 ALA B CA 1
ATOM 2502 C C . ALA B 1 67 ? -10.086 25.578 6.738 1 98.69 67 ALA B C 1
ATOM 2504 O O . ALA B 1 67 ? -11.133 25.797 6.121 1 98.69 67 ALA B O 1
ATOM 2505 N N . PRO B 1 68 ? -9.734 26.25 7.773 1 97.75 68 PRO B N 1
ATOM 2506 C CA . PRO B 1 68 ? -10.703 27.141 8.422 1 97.75 68 PRO B CA 1
ATOM 2507 C C . PRO B 1 68 ? -10.883 28.469 7.676 1 97.75 68 PRO B C 1
ATOM 2509 O O . PRO B 1 68 ? -11.898 29.141 7.848 1 97.75 68 PRO B O 1
ATOM 2512 N N . SER B 1 69 ? -9.945 28.875 6.812 1 96.94 69 SER B N 1
ATOM 2513 C CA . SER B 1 69 ? -10.016 30.203 6.227 1 96.94 69 SER B CA 1
ATOM 2514 C C . SER B 1 69 ? -10.258 30.141 4.723 1 96.94 69 SER B C 1
ATOM 2516 O O . SER B 1 69 ? -9.484 29.516 3.992 1 96.94 69 SER B O 1
ATOM 2518 N N . PRO B 1 70 ? -11.289 30.859 4.242 1 96.25 70 PRO B N 1
ATOM 2519 C CA . PRO B 1 70 ? -11.422 30.969 2.787 1 96.25 70 PRO B CA 1
ATOM 2520 C C . PRO B 1 70 ? -10.383 31.891 2.168 1 96.25 70 PRO B C 1
ATOM 2522 O O . PRO B 1 70 ? -9.898 32.812 2.832 1 96.25 70 PRO B O 1
ATOM 2525 N N . LEU B 1 71 ? -10.055 31.625 0.974 1 94.19 71 LEU B N 1
ATOM 2526 C CA . LEU B 1 71 ? -9.195 32.562 0.285 1 94.19 71 LEU B CA 1
ATOM 2527 C C . LEU B 1 71 ? -9.898 33.906 0.119 1 94.19 71 LEU B C 1
ATOM 2529 O O . LEU B 1 71 ? -11.117 33.969 -0.045 1 94.19 71 LEU B O 1
ATOM 2533 N N . PRO B 1 72 ? -9.117 34.938 0.082 1 89.31 72 PRO B N 1
ATOM 2534 C CA . PRO B 1 72 ? -9.742 36.25 -0.07 1 89.31 72 PRO B CA 1
ATOM 2535 C C . PRO B 1 72 ? -10.148 36.562 -1.511 1 89.31 72 PRO B C 1
ATOM 2537 O O . PRO B 1 72 ? -9.883 35.75 -2.41 1 89.31 72 PRO B O 1
ATOM 2540 N N . PHE B 1 73 ? -10.852 37.688 -1.737 1 88.75 73 PHE B N 1
ATOM 2541 C CA . PHE B 1 73 ? -11.211 38.281 -3.029 1 88.75 73 PHE B CA 1
ATOM 2542 C C . PHE B 1 73 ? -12.094 37.312 -3.822 1 88.75 73 PHE B C 1
ATOM 2544 O O . PHE B 1 73 ? -11.977 37.219 -5.047 1 88.75 73 PHE B O 1
ATOM 2551 N N . ASP B 1 74 ? -12.812 36.469 -3.211 1 90.31 74 ASP B N 1
ATOM 2552 C CA . ASP B 1 74 ? -13.812 35.562 -3.775 1 90.31 74 ASP B CA 1
ATOM 2553 C C . ASP B 1 74 ? -13.156 34.438 -4.605 1 90.31 74 ASP B C 1
ATOM 2555 O O . ASP B 1 74 ? -13.773 33.906 -5.52 1 90.31 74 ASP B O 1
ATOM 2559 N N . LEU B 1 75 ? -11.852 34.375 -4.312 1 90.5 75 LEU B N 1
ATOM 2560 C CA . LEU B 1 75 ? -11.195 33.219 -4.918 1 90.5 75 LEU B CA 1
ATOM 2561 C C . LEU B 1 75 ? -11.688 31.922 -4.281 1 90.5 75 LEU B C 1
ATOM 2563 O O . LEU B 1 75 ? -11.914 31.859 -3.072 1 90.5 75 LEU B O 1
ATOM 2567 N N . PRO B 1 76 ? -11.875 30.984 -5.094 1 95.44 76 PRO B N 1
ATOM 2568 C CA . PRO B 1 76 ? -12.328 29.719 -4.527 1 95.44 76 PRO B CA 1
ATOM 2569 C C . PRO B 1 76 ? -11.234 29 -3.725 1 95.44 76 PRO B C 1
ATOM 2571 O O . PRO B 1 76 ? -10.047 29.156 -4.031 1 95.44 76 PRO B O 1
ATOM 2574 N N . GLY B 1 77 ? -11.695 28.344 -2.684 1 97.19 77 GLY B N 1
ATOM 2575 C CA . GLY B 1 77 ? -10.766 27.516 -1.942 1 97.19 77 GLY B CA 1
ATOM 2576 C C . GLY B 1 77 ? -10.461 28.031 -0.552 1 97.19 77 GLY B C 1
ATOM 2577 O O . GLY B 1 77 ? -10.977 29.094 -0.156 1 97.19 77 GLY B O 1
ATOM 2578 N N . PHE B 1 78 ? -9.688 27.25 0.179 1 97.94 78 PHE B N 1
ATOM 2579 C CA . PHE B 1 78 ? -9.406 27.547 1.576 1 97.94 78 PHE B CA 1
ATOM 2580 C C . PHE B 1 78 ? -7.914 27.453 1.862 1 97.94 78 PHE B C 1
ATOM 2582 O O . PHE B 1 78 ? -7.156 26.906 1.049 1 97.94 78 PHE B O 1
ATOM 2589 N N . HIS B 1 79 ? -7.496 28.016 2.947 1 97.62 79 HIS B N 1
ATOM 2590 C CA . HIS B 1 79 ? -6.086 27.953 3.322 1 97.62 79 HIS B CA 1
ATOM 2591 C C . HIS B 1 79 ? -5.926 27.781 4.832 1 97.62 79 HIS B C 1
ATOM 2593 O O . HIS B 1 79 ? -6.824 28.141 5.598 1 97.62 79 HIS B O 1
ATOM 2599 N N . TRP B 1 80 ? -4.793 27.266 5.234 1 98.38 80 TRP B N 1
ATOM 2600 C CA . TRP B 1 80 ? -4.523 26.906 6.621 1 98.38 80 TRP B CA 1
ATOM 2601 C C . TRP B 1 80 ? -3.764 28.016 7.336 1 98.38 80 TRP B C 1
ATOM 2603 O O . TRP B 1 80 ? -3.648 28 8.562 1 98.38 80 TRP B O 1
ATOM 2613 N N . GLY B 1 81 ? -3.281 29 6.648 1 97.12 81 GLY B N 1
ATOM 2614 C CA . GLY B 1 81 ? -2.391 30.016 7.199 1 97.12 81 GLY B CA 1
ATOM 2615 C C . GLY B 1 81 ? -3.105 31.031 8.062 1 97.12 81 GLY B C 1
ATOM 2616 O O . GLY B 1 81 ? -4.32 31.203 7.953 1 97.12 81 GLY B O 1
ATOM 2617 N N . ASP B 1 82 ? -2.311 31.641 8.922 1 96.19 82 ASP B N 1
ATOM 2618 C CA . ASP B 1 82 ? -2.812 32.75 9.727 1 96.19 82 ASP B CA 1
ATOM 2619 C C . ASP B 1 82 ? -3.016 34 8.859 1 96.19 82 ASP B C 1
ATOM 2621 O O . ASP B 1 82 ? -3.85 34.844 9.18 1 96.19 82 ASP B O 1
ATOM 2625 N N . ASP B 1 83 ? -2.168 34.031 7.824 1 90.06 83 ASP B N 1
ATOM 2626 C CA . ASP B 1 83 ? -2.213 35.156 6.875 1 90.06 83 ASP B CA 1
ATOM 2627 C C . ASP B 1 83 ? -2.045 34.656 5.441 1 90.06 83 ASP B C 1
ATOM 2629 O O . ASP B 1 83 ? -1.923 33.438 5.207 1 90.06 83 ASP B O 1
ATOM 2633 N N . ILE B 1 84 ? -2.266 35.562 4.516 1 87.69 84 ILE B N 1
ATOM 2634 C CA . ILE B 1 84 ? -1.969 35.281 3.115 1 87.69 84 ILE B CA 1
ATOM 2635 C C . ILE B 1 84 ? -0.722 36.062 2.693 1 87.69 84 ILE B C 1
ATOM 2637 O O . ILE B 1 84 ? -0.678 37.281 2.801 1 87.69 84 ILE B O 1
ATOM 2641 N N . ASN B 1 85 ? 0.289 35.25 2.393 1 83.06 85 ASN B N 1
ATOM 2642 C CA . ASN B 1 85 ? 1.542 35.844 1.953 1 83.06 85 ASN B CA 1
ATOM 2643 C C . ASN B 1 85 ? 1.841 35.531 0.493 1 83.06 85 ASN B C 1
ATOM 2645 O O . ASN B 1 85 ? 1.398 34.5 -0.018 1 83.06 85 ASN B O 1
ATOM 2649 N N . PHE B 1 86 ? 2.391 36.469 -0.153 1 79.38 86 PHE B N 1
ATOM 2650 C CA . PHE B 1 86 ? 2.824 36.281 -1.528 1 79.38 86 PHE B CA 1
ATOM 2651 C C . PHE B 1 86 ? 4.344 36.188 -1.609 1 79.38 86 PHE B C 1
ATOM 2653 O O . PHE B 1 86 ? 5.051 36.906 -0.907 1 79.38 86 PHE B O 1
ATOM 2660 N N . ASP B 1 87 ? 4.777 35.125 -2.371 1 74.31 87 ASP B N 1
ATOM 2661 C CA . ASP B 1 87 ? 6.211 35.062 -2.646 1 74.31 87 ASP B CA 1
ATOM 2662 C C . ASP B 1 87 ? 6.676 36.312 -3.432 1 74.31 87 ASP B C 1
ATOM 2664 O O . ASP B 1 87 ? 6.117 36.625 -4.484 1 74.31 87 ASP B O 1
ATOM 2668 N N . SER B 1 88 ? 7.672 36.938 -2.912 1 70.38 88 SER B N 1
ATOM 2669 C CA . SER B 1 88 ? 8.109 38.188 -3.521 1 70.38 88 SER B CA 1
ATOM 2670 C C . SER B 1 88 ? 8.695 37.969 -4.91 1 70.38 88 SER B C 1
ATOM 2672 O O . SER B 1 88 ? 8.672 38.844 -5.758 1 70.38 88 SER B O 1
ATOM 2674 N N . ARG B 1 89 ? 9.297 36.844 -5.211 1 67.25 89 ARG B N 1
ATOM 2675 C CA . ARG B 1 89 ? 9.969 36.562 -6.477 1 67.25 89 ARG B CA 1
ATOM 2676 C C . ARG B 1 89 ? 8.977 36.125 -7.543 1 67.25 89 ARG B C 1
ATOM 2678 O O . ARG B 1 89 ? 9.023 36.594 -8.68 1 67.25 89 ARG B O 1
ATOM 2685 N N . SER B 1 90 ? 8.016 35.312 -7.117 1 69.81 90 SER B N 1
ATOM 2686 C CA . SER B 1 90 ? 7.145 34.688 -8.109 1 69.81 90 SER B CA 1
ATOM 2687 C C . SER B 1 90 ? 5.77 35.344 -8.133 1 69.81 90 SER B C 1
ATOM 2689 O O . SER B 1 90 ? 5.016 35.188 -9.094 1 69.81 90 SER B O 1
ATOM 2691 N N . GLY B 1 91 ? 5.492 36.062 -7.094 1 73.69 91 GLY B N 1
ATOM 2692 C CA . GLY B 1 91 ? 4.148 36.625 -6.965 1 73.69 91 GLY B CA 1
ATOM 2693 C C . GLY B 1 91 ? 3.109 35.562 -6.605 1 73.69 91 GLY B C 1
ATOM 2694 O O . GLY B 1 91 ? 1.927 35.875 -6.469 1 73.69 91 GLY B O 1
ATOM 2695 N N . ALA B 1 92 ? 3.65 34.375 -6.375 1 78.75 92 ALA B N 1
ATOM 2696 C CA . ALA B 1 92 ? 2.736 33.281 -6.039 1 78.75 92 ALA B CA 1
ATOM 2697 C C . ALA B 1 92 ? 2.447 33.25 -4.539 1 78.75 92 ALA B C 1
ATOM 2699 O O . ALA B 1 92 ? 3.197 33.812 -3.746 1 78.75 92 ALA B O 1
ATOM 2700 N N . LEU B 1 93 ? 1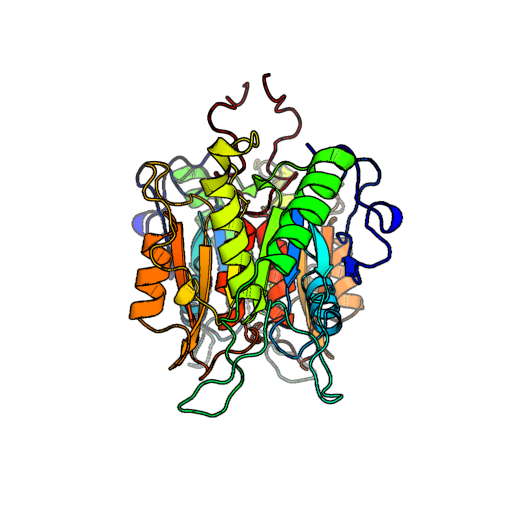.28 32.719 -4.191 1 83.12 93 LEU B N 1
ATOM 2701 C CA . LEU B 1 93 ? 0.944 32.562 -2.781 1 83.12 93 LEU B CA 1
ATOM 2702 C C . LEU B 1 93 ? 1.981 31.703 -2.07 1 83.12 93 LEU B C 1
ATOM 2704 O O . LEU B 1 93 ? 2.441 30.703 -2.619 1 83.12 93 LEU B O 1
ATOM 2708 N N . ASP B 1 94 ? 2.414 32.156 -0.872 1 88.69 94 ASP B N 1
ATOM 2709 C CA . ASP B 1 94 ? 3.365 31.438 -0.044 1 88.69 94 ASP B CA 1
ATOM 2710 C C . ASP B 1 94 ? 2.646 30.484 0.901 1 88.69 94 ASP B C 1
ATOM 2712 O O . ASP B 1 94 ? 1.751 30.891 1.645 1 88.69 94 ASP B O 1
ATOM 2716 N N . MET B 1 95 ? 3.1 29.25 0.938 1 91.56 95 MET B N 1
ATOM 2717 C CA . MET B 1 95 ? 2.482 28.266 1.809 1 91.56 95 MET B CA 1
ATOM 2718 C C . MET B 1 95 ? 2.846 28.516 3.268 1 91.56 95 MET B C 1
ATOM 2720 O O . MET B 1 95 ? 2.078 28.172 4.172 1 91.56 95 MET B O 1
ATOM 2724 N N . ASP B 1 96 ? 4.008 29.062 3.486 1 93.5 96 ASP B N 1
ATOM 2725 C CA . ASP B 1 96 ? 4.484 29.328 4.84 1 93.5 96 ASP B CA 1
ATOM 2726 C C . ASP B 1 96 ? 3.898 30.641 5.379 1 93.5 96 ASP B C 1
ATOM 2728 O O . ASP B 1 96 ? 4.477 31.703 5.191 1 93.5 96 ASP B O 1
ATOM 2732 N N . ALA B 1 97 ? 2.779 30.609 6.027 1 91.81 97 ALA B N 1
ATOM 2733 C CA . ALA B 1 97 ? 2.027 31.812 6.395 1 91.81 97 ALA B CA 1
ATOM 2734 C C . ALA B 1 97 ? 1.62 31.766 7.863 1 91.81 97 ALA B C 1
ATOM 2736 O O . ALA B 1 97 ? 0.622 32.375 8.25 1 91.81 97 ALA B O 1
ATOM 2737 N N . GLY B 1 98 ? 2.4 30.953 8.688 1 93.5 98 GLY B N 1
ATOM 2738 C CA . GLY B 1 98 ? 2.01 30.781 10.078 1 93.5 98 GLY B CA 1
ATOM 2739 C C . GLY B 1 98 ? 0.773 29.922 10.25 1 93.5 98 GLY B C 1
ATOM 2740 O O . GLY B 1 98 ? -0.164 30.016 9.453 1 93.5 98 GLY B O 1
ATOM 2741 N N . PHE B 1 99 ? 0.81 29.125 11.32 1 96.38 99 PHE B N 1
ATOM 2742 C CA . PHE B 1 99 ? -0.256 28.141 11.406 1 96.38 99 PHE B CA 1
ATOM 2743 C C . PHE B 1 99 ? -0.818 28.062 12.82 1 96.38 99 PHE B C 1
ATOM 2745 O O . PHE B 1 99 ? -1.29 27.016 13.258 1 96.38 99 PHE B O 1
ATOM 2752 N N . GLU B 1 100 ? -0.778 29.141 13.531 1 95.31 100 GLU B N 1
ATOM 2753 C CA . GLU B 1 100 ? -1.211 29.125 14.922 1 95.31 100 GLU B CA 1
ATOM 2754 C C . GLU B 1 100 ? -2.684 28.734 15.039 1 95.31 100 GLU B C 1
ATOM 2756 O O . GLU B 1 100 ? -3.039 27.859 15.828 1 95.31 100 GLU B O 1
ATOM 2761 N N . LYS B 1 101 ? -3.557 29.359 14.297 1 95.81 101 LYS B N 1
ATOM 2762 C CA . LYS B 1 101 ? -4.992 29.109 14.367 1 95.81 101 LYS B CA 1
ATOM 2763 C C . LYS B 1 101 ? -5.316 27.672 13.953 1 95.81 101 LYS B C 1
ATOM 2765 O O . LYS B 1 101 ? -6.074 26.984 14.633 1 95.81 101 LYS B O 1
ATOM 2770 N N . SER B 1 102 ? -4.773 27.297 12.82 1 97.81 102 SER B N 1
ATOM 2771 C CA . SER B 1 102 ? -5.016 25.938 12.32 1 97.81 102 SER B CA 1
ATOM 2772 C C . SER B 1 102 ? -4.461 24.891 13.289 1 97.81 102 SER B C 1
ATOM 2774 O O . SER B 1 102 ? -5.074 23.844 13.492 1 97.81 102 SER B O 1
ATOM 2776 N N . THR B 1 103 ? -3.291 25.156 13.867 1 96.56 103 THR B N 1
ATOM 2777 C CA . THR B 1 103 ? -2.689 24.234 14.828 1 96.56 103 THR B CA 1
ATOM 2778 C C . THR B 1 103 ? -3.574 24.094 16.062 1 96.56 103 THR B C 1
ATOM 2780 O O . THR B 1 103 ? -3.807 22.969 16.531 1 96.56 103 THR B O 1
ATOM 2783 N N . LYS B 1 104 ? -4.066 25.188 16.562 1 95.56 104 LYS B N 1
ATOM 2784 C CA . LYS B 1 104 ? -4.961 25.141 17.719 1 95.56 104 LYS B CA 1
ATOM 2785 C C . LYS B 1 104 ? -6.223 24.344 17.406 1 95.56 104 LYS B C 1
ATOM 2787 O O . LYS B 1 104 ? -6.637 23.484 18.188 1 95.56 104 LYS B O 1
ATOM 2792 N N . LEU B 1 105 ? -6.781 24.578 16.281 1 97.62 105 LEU B N 1
ATOM 2793 C CA . LEU B 1 105 ? -7.992 23.875 15.875 1 97.62 105 LEU B CA 1
ATOM 2794 C C . LEU B 1 105 ? -7.746 22.375 15.766 1 97.62 105 LEU B C 1
ATOM 2796 O O . LEU B 1 105 ? -8.477 21.578 16.359 1 97.62 105 LEU B O 1
ATOM 2800 N N . LEU B 1 106 ? -6.738 21.969 15.031 1 98.31 106 LEU B N 1
ATOM 2801 C CA . LEU B 1 106 ? -6.488 20.562 14.742 1 98.31 106 LEU B CA 1
ATOM 2802 C C . LEU B 1 106 ? -5.969 19.844 15.984 1 98.31 106 LEU B C 1
ATOM 2804 O O . LEU B 1 106 ? -6.398 18.719 16.281 1 98.31 106 LEU B O 1
ATOM 2808 N N . LEU B 1 107 ? -5.082 20.453 16.703 1 96.44 107 LEU B N 1
ATOM 2809 C CA . LEU B 1 107 ? -4.469 19.781 17.844 1 96.44 107 LEU B CA 1
ATOM 2810 C C . LEU B 1 107 ? -5.422 19.766 19.031 1 96.44 107 LEU B C 1
ATOM 2812 O O . LEU B 1 107 ? -5.68 18.719 19.625 1 96.44 107 LEU B O 1
ATOM 2816 N N . ASN B 1 108 ? -5.945 20.906 19.406 1 94.88 108 ASN B N 1
ATOM 2817 C CA . ASN B 1 108 ? -6.746 20.984 20.625 1 94.88 108 ASN B CA 1
ATOM 2818 C C . ASN B 1 108 ? -8.156 20.453 20.422 1 94.88 108 ASN B C 1
ATOM 2820 O O . ASN B 1 108 ? -8.633 19.625 21.188 1 94.88 108 ASN B O 1
ATOM 2824 N N . THR B 1 109 ? -8.758 20.859 19.359 1 97.06 109 THR B N 1
ATOM 2825 C CA . THR B 1 109 ? -10.164 20.516 19.156 1 97.06 109 THR B CA 1
ATOM 2826 C C . THR B 1 109 ? -10.297 19.125 18.547 1 97.06 109 THR B C 1
ATOM 2828 O O . THR B 1 109 ? -10.953 18.25 19.125 1 97.06 109 THR B O 1
ATOM 2831 N N . VAL B 1 110 ? -9.672 18.859 17.469 1 98.38 110 VAL B N 1
ATOM 2832 C CA . VAL B 1 110 ? -9.883 17.625 16.719 1 98.38 110 VAL B CA 1
ATOM 2833 C C . VAL B 1 110 ? -9.164 16.469 17.406 1 98.38 110 VAL B C 1
ATOM 2835 O O . VAL B 1 110 ? -9.789 15.484 17.797 1 98.38 110 VAL B O 1
ATOM 2838 N N . ILE B 1 111 ? -7.867 16.609 17.625 1 97.44 111 ILE B N 1
ATOM 2839 C CA . ILE B 1 111 ? -7.051 15.492 18.094 1 97.44 111 ILE B CA 1
ATOM 2840 C C . ILE B 1 111 ? -7.254 15.281 19.594 1 97.44 111 ILE B C 1
ATOM 2842 O O . ILE B 1 111 ? -7.75 14.242 20.016 1 97.44 111 ILE B O 1
ATOM 2846 N N . ARG B 1 112 ? -7.035 16.25 20.391 1 95.31 112 ARG B N 1
ATOM 2847 C CA . ARG B 1 112 ? -7.039 16.062 21.844 1 95.31 112 ARG B CA 1
ATOM 2848 C C . ARG B 1 112 ? -8.461 15.93 22.375 1 95.31 112 ARG B C 1
ATOM 2850 O O . ARG B 1 112 ? -8.797 14.953 23.031 1 95.31 112 ARG B O 1
ATOM 2857 N N . ASP B 1 113 ? -9.289 16.938 22.078 1 96.56 113 ASP B N 1
ATOM 2858 C CA . ASP B 1 113 ? -10.617 16.953 22.688 1 96.56 113 ASP B CA 1
ATOM 2859 C C . ASP B 1 113 ? -11.477 15.805 22.172 1 96.56 113 ASP B C 1
ATOM 2861 O O . ASP B 1 113 ? -12.109 15.094 22.953 1 96.56 113 ASP B O 1
ATOM 2865 N N . VAL B 1 114 ? -11.445 15.57 20.859 1 97.94 114 VAL B N 1
ATOM 2866 C CA . VAL B 1 114 ? -12.383 14.602 20.297 1 97.94 114 VAL B CA 1
ATOM 2867 C C . VAL B 1 114 ? -11.719 13.234 20.203 1 97.94 114 VAL B C 1
ATOM 2869 O O . VAL B 1 114 ? -12.117 12.289 20.891 1 97.94 114 VAL B O 1
ATOM 2872 N N . LEU B 1 115 ? -10.703 13.094 19.438 1 97.81 115 LEU B N 1
ATOM 2873 C CA . LEU B 1 115 ? -10.18 11.766 19.109 1 97.81 115 LEU B CA 1
ATOM 2874 C C . LEU B 1 115 ? -9.57 11.109 20.344 1 97.81 115 LEU B C 1
ATOM 2876 O O . LEU B 1 115 ? -9.797 9.922 20.594 1 97.81 115 LEU B O 1
ATOM 2880 N N . VAL B 1 116 ? -8.828 11.898 21.109 1 96.12 116 VAL B N 1
ATOM 2881 C CA . VAL B 1 116 ? -8.164 11.32 22.266 1 96.12 116 VAL B CA 1
ATOM 2882 C C . VAL B 1 116 ? -9.133 11.266 23.453 1 96.12 116 VAL B C 1
ATOM 2884 O O . VAL B 1 116 ? -9.43 10.188 23.969 1 96.12 116 VAL B O 1
ATOM 2887 N N . SER B 1 117 ? -9.672 12.367 23.828 1 96.06 117 SER B N 1
ATOM 2888 C CA . SER B 1 117 ? -10.438 12.445 25.062 1 96.06 117 SER B CA 1
ATOM 2889 C C . SER B 1 117 ? -11.797 11.766 24.922 1 96.06 117 SER B C 1
ATOM 2891 O O . SER B 1 117 ? -12.172 10.93 25.75 1 96.06 117 SER B O 1
ATOM 2893 N N . LYS B 1 118 ? -12.523 12.062 23.875 1 97.12 118 LYS B N 1
ATOM 2894 C CA . LYS B 1 118 ? -13.875 11.523 23.734 1 97.12 118 LYS B CA 1
ATOM 2895 C C . LYS B 1 118 ? -13.844 10.102 23.188 1 97.12 118 LYS B C 1
ATOM 2897 O O . LYS B 1 118 ? -14.617 9.242 23.609 1 97.12 118 LYS B O 1
ATOM 2902 N N . CYS B 1 119 ? -12.945 9.859 22.219 1 97 119 CYS B N 1
ATOM 2903 C CA . CYS B 1 119 ? -13.039 8.609 21.469 1 97 119 CYS B CA 1
ATOM 2904 C C . CYS B 1 119 ? -12 7.605 21.969 1 97 119 CYS B C 1
ATOM 2906 O O . CYS B 1 119 ? -12.062 6.422 21.625 1 97 119 CYS B O 1
ATOM 2908 N N . GLY B 1 120 ? -10.953 8.07 22.641 1 96.25 120 GLY B N 1
ATOM 2909 C CA . GLY B 1 120 ? -10.039 7.16 23.312 1 96.25 120 GLY B CA 1
ATOM 2910 C C . GLY B 1 120 ? -8.844 6.773 22.453 1 96.25 120 GLY B C 1
ATOM 2911 O O . GLY B 1 120 ? -8.141 5.812 22.766 1 96.25 120 GLY B O 1
ATOM 2912 N N . TYR B 1 121 ? -8.586 7.445 21.391 1 95.81 121 TYR B N 1
ATOM 2913 C CA . TYR B 1 121 ? -7.422 7.137 20.562 1 95.81 121 TYR B CA 1
ATOM 2914 C C . TYR B 1 121 ? -6.137 7.617 21.234 1 95.81 121 TYR B C 1
ATOM 2916 O O . TYR B 1 121 ? -6.121 8.664 21.875 1 95.81 121 TYR B O 1
ATOM 2924 N N . ARG B 1 122 ? -5.121 6.848 21.141 1 95.06 122 ARG B N 1
ATOM 2925 C CA . ARG B 1 122 ? -3.779 7.324 21.453 1 95.06 122 ARG B CA 1
ATOM 2926 C C . ARG B 1 122 ? -3.197 8.141 20.312 1 95.06 122 ARG B C 1
ATOM 2928 O O . ARG B 1 122 ? -3.545 7.914 19.141 1 95.06 122 ARG B O 1
ATOM 2935 N N . LEU B 1 123 ? -2.32 9 20.562 1 95.44 123 LEU B N 1
ATOM 2936 C CA . LEU B 1 123 ? -1.701 9.844 19.547 1 95.44 123 LEU B CA 1
ATOM 2937 C C . LEU B 1 123 ? -1.037 9.008 18.469 1 95.44 123 LEU B C 1
ATOM 2939 O O . LEU B 1 123 ? -1.099 9.352 17.281 1 95.44 123 LEU B O 1
ATOM 2943 N N . GLN B 1 124 ? -0.422 7.887 18.828 1 94.25 124 GLN B N 1
ATOM 2944 C CA . GLN B 1 124 ? 0.306 7.043 17.891 1 94.25 124 GLN B CA 1
ATOM 2945 C C . GLN B 1 124 ? -0.647 6.34 16.922 1 94.25 124 GLN B C 1
ATOM 2947 O O . GLN B 1 124 ? -0.215 5.762 15.93 1 94.25 124 GLN B O 1
ATOM 2952 N N . GLU B 1 125 ? -1.902 6.395 17.203 1 95.06 125 GLU B N 1
ATOM 2953 C CA . GLU B 1 125 ? -2.916 5.781 16.359 1 95.06 125 GLU B CA 1
ATOM 2954 C C . GLU B 1 125 ? -3.473 6.785 15.352 1 95.06 125 GLU B C 1
ATOM 2956 O O . GLU B 1 125 ? -4.348 6.453 14.547 1 95.06 125 GLU B O 1
ATOM 2961 N N . ILE B 1 126 ? -2.939 8.008 15.398 1 97.56 126 ILE B N 1
ATOM 2962 C CA . ILE B 1 126 ? -3.391 9.094 14.539 1 97.56 126 ILE B CA 1
ATOM 2963 C C . ILE B 1 126 ? -2.287 9.469 13.555 1 97.56 126 ILE B C 1
ATOM 2965 O O . ILE B 1 126 ? -1.188 9.859 13.961 1 97.56 126 ILE B O 1
ATOM 2969 N N . LEU B 1 127 ? -2.596 9.289 12.258 1 98.44 127 LEU B N 1
ATOM 2970 C CA . LEU B 1 127 ? -1.682 9.68 11.188 1 98.44 127 LEU B CA 1
ATOM 2971 C C . LEU B 1 127 ? -2.225 10.875 10.414 1 98.44 127 LEU B C 1
ATOM 2973 O O . LEU B 1 127 ? -3.424 11.156 10.461 1 98.44 127 LEU B O 1
ATOM 2977 N N . ILE B 1 128 ? -1.283 11.578 9.742 1 98.88 128 ILE B N 1
ATOM 2978 C CA . ILE B 1 128 ? -1.677 12.711 8.922 1 98.88 128 ILE B CA 1
ATOM 2979 C C . ILE B 1 128 ? -1.062 12.578 7.527 1 98.88 128 ILE B C 1
ATOM 2981 O O . ILE B 1 128 ? 0.107 12.211 7.395 1 98.88 128 ILE B O 1
ATOM 2985 N N . TRP B 1 129 ? -1.855 12.766 6.555 1 98.88 129 TRP B N 1
ATOM 2986 C CA . TRP B 1 129 ? -1.405 12.938 5.176 1 98.88 129 TRP B CA 1
ATOM 2987 C C . TRP B 1 129 ? -1.851 14.281 4.621 1 98.88 129 TRP B C 1
ATOM 2989 O O . TRP B 1 129 ? -3.049 14.555 4.516 1 98.88 129 TRP B O 1
ATOM 2999 N N . GLY B 1 130 ? -0.867 15.117 4.344 1 98.88 130 GLY B N 1
ATOM 3000 C CA . GLY B 1 130 ? -1.177 16.438 3.814 1 98.88 130 GLY B CA 1
ATOM 3001 C C . GLY B 1 130 ? -0.489 16.719 2.492 1 98.88 130 GLY B C 1
ATOM 3002 O O . GLY B 1 130 ? 0.522 16.094 2.164 1 98.88 130 GLY B O 1
ATOM 3003 N N . PHE B 1 131 ? -1.05 17.672 1.737 1 98.69 131 PHE B N 1
ATOM 3004 C CA . PHE B 1 131 ? -0.478 18.156 0.488 1 98.69 131 PHE B CA 1
ATOM 3005 C C . PHE B 1 131 ? -0.169 19.656 0.58 1 98.69 131 PHE B C 1
ATOM 3007 O O . PHE B 1 131 ? -1.015 20.438 1.007 1 98.69 131 PHE B O 1
ATOM 3014 N N . GLY B 1 132 ? 1.011 19.984 0.081 1 98.12 132 GLY B N 1
ATOM 3015 C CA . GLY B 1 132 ? 1.356 21.406 0.11 1 98.12 132 GLY B CA 1
ATOM 3016 C C . GLY B 1 132 ? 1.204 22.031 1.484 1 98.12 132 GLY B C 1
ATOM 3017 O O . GLY B 1 132 ? 1.778 21.531 2.461 1 98.12 132 GLY B O 1
ATOM 3018 N N . GLN B 1 133 ? 0.361 23.047 1.582 1 98.12 133 GLN B N 1
ATOM 3019 C CA . GLN B 1 133 ? 0.177 23.734 2.854 1 98.12 133 GLN B CA 1
ATOM 3020 C C . GLN B 1 133 ? -0.363 22.781 3.92 1 98.12 133 GLN B C 1
ATOM 3022 O O . GLN B 1 133 ? -0.011 22.906 5.098 1 98.12 133 GLN B O 1
ATOM 3027 N N . GLY B 1 134 ? -1.213 21.828 3.51 1 98.75 134 GLY B N 1
ATOM 3028 C CA . GLY B 1 134 ? -1.691 20.812 4.449 1 98.75 134 GLY B CA 1
ATOM 3029 C C . GLY B 1 134 ? -0.587 19.922 4.98 1 98.75 134 GLY B C 1
ATOM 3030 O O . GLY B 1 134 ? -0.639 19.484 6.133 1 98.75 134 GLY B O 1
ATOM 3031 N N . GLY B 1 135 ? 0.35 19.578 4.105 1 98.75 135 GLY B N 1
ATOM 3032 C CA . GLY B 1 135 ? 1.519 18.844 4.562 1 98.75 135 GLY B CA 1
ATOM 3033 C C . GLY B 1 135 ? 2.346 19.609 5.578 1 98.75 135 GLY B C 1
ATOM 3034 O O . GLY B 1 135 ? 2.779 19.047 6.586 1 98.75 135 GLY B O 1
ATOM 3035 N N . MET B 1 136 ? 2.549 20.859 5.344 1 98.19 136 MET B N 1
ATOM 3036 C CA . MET B 1 136 ? 3.289 21.719 6.262 1 98.19 136 MET B CA 1
ATOM 3037 C C . MET B 1 136 ? 2.604 21.781 7.625 1 98.19 136 MET B C 1
ATOM 3039 O O . MET B 1 136 ? 3.262 21.688 8.664 1 98.19 136 MET B O 1
ATOM 3043 N N . VAL B 1 137 ? 1.337 21.906 7.609 1 98.56 137 VAL B N 1
ATOM 3044 C CA . VAL B 1 137 ? 0.572 21.938 8.852 1 98.56 137 VAL B CA 1
ATOM 3045 C C . VAL B 1 137 ? 0.772 20.641 9.625 1 98.56 137 VAL B C 1
ATOM 3047 O O . VAL B 1 137 ? 0.961 20.656 10.844 1 98.56 137 VAL B O 1
ATOM 3050 N N . GLY B 1 138 ? 0.688 19.516 8.906 1 98.69 138 GLY B N 1
ATOM 3051 C CA . GLY B 1 138 ? 0.942 18.234 9.562 1 98.69 138 GLY B CA 1
ATOM 3052 C C . GLY B 1 138 ? 2.277 18.188 10.281 1 98.69 138 GLY B C 1
ATOM 3053 O O . GLY B 1 138 ? 2.359 17.734 11.414 1 98.69 138 GLY B O 1
ATOM 3054 N N . LEU B 1 139 ? 3.285 18.688 9.656 1 98.31 139 LEU B N 1
ATOM 3055 C CA . LEU B 1 139 ? 4.617 18.719 10.25 1 98.31 139 LEU B CA 1
ATOM 3056 C C . LEU B 1 139 ? 4.645 19.609 11.484 1 98.31 139 LEU B C 1
ATOM 3058 O O . LEU B 1 139 ? 5.203 19.25 12.516 1 98.31 139 LEU B O 1
ATOM 3062 N N . VAL B 1 140 ? 3.996 20.734 11.422 1 97.06 140 VAL B N 1
ATOM 3063 C CA . VAL B 1 140 ? 3.961 21.688 12.531 1 97.06 140 VAL B CA 1
ATOM 3064 C C . VAL B 1 140 ? 3.227 21.078 13.719 1 97.06 140 VAL B C 1
ATOM 3066 O O . VAL B 1 140 ? 3.641 21.234 14.867 1 97.06 140 VAL B O 1
ATOM 3069 N N . LEU B 1 141 ? 2.17 20.328 13.414 1 96.88 141 LEU B N 1
ATOM 3070 C CA . LEU B 1 141 ? 1.415 19.688 14.477 1 96.88 141 LEU B CA 1
ATOM 3071 C C . LEU B 1 141 ? 2.299 18.703 15.25 1 96.88 141 LEU B C 1
ATOM 3073 O O . LEU B 1 141 ? 2.289 18.703 16.484 1 96.88 141 LEU B O 1
ATOM 3077 N N . ALA B 1 142 ? 3.088 17.922 14.539 1 96.06 142 ALA B N 1
ATOM 3078 C CA . ALA B 1 142 ? 3.955 16.938 15.18 1 96.06 142 ALA B CA 1
ATOM 3079 C C . ALA B 1 142 ? 5.02 17.625 16.047 1 96.06 142 ALA B C 1
ATOM 3081 O O . ALA B 1 142 ? 5.32 17.172 17.141 1 96.06 142 ALA B O 1
ATOM 3082 N N . GLN B 1 143 ? 5.504 18.703 15.516 1 94.44 143 GLN B N 1
ATOM 3083 C CA . GLN B 1 143 ? 6.508 19.422 16.281 1 94.44 143 GLN B CA 1
ATOM 3084 C C . GLN B 1 143 ? 5.902 20.047 17.547 1 94.44 143 GLN B C 1
ATOM 3086 O O . GLN B 1 143 ? 6.516 20.016 18.609 1 94.44 143 GLN B O 1
ATOM 3091 N N . THR B 1 144 ? 4.758 20.625 17.391 1 93.06 144 THR B N 1
ATOM 3092 C CA . THR B 1 144 ? 4.078 21.25 18.531 1 93.06 144 THR B CA 1
ATOM 3093 C C . THR B 1 144 ? 3.779 20.219 19.609 1 93.06 144 THR B C 1
ATOM 3095 O O . THR B 1 144 ? 3.955 20.5 20.797 1 93.06 144 THR B O 1
ATOM 3098 N N . LEU B 1 145 ? 3.381 19.047 19.219 1 92.56 145 LEU B N 1
ATOM 3099 C CA . LEU B 1 145 ? 3.121 17.969 20.156 1 92.56 145 LEU B CA 1
ATOM 3100 C C . LEU B 1 145 ? 4.395 17.578 20.906 1 92.56 145 LEU B C 1
ATOM 3102 O O . LEU B 1 145 ? 4.344 17.25 22.094 1 92.56 145 LEU B O 1
ATOM 3106 N N . ASN B 1 146 ? 5.441 17.578 20.172 1 90.19 146 ASN B N 1
ATOM 3107 C CA . ASN B 1 146 ? 6.723 17.203 20.766 1 90.19 146 ASN B CA 1
ATOM 3108 C C . ASN B 1 146 ? 7.18 18.234 21.797 1 90.19 146 ASN B C 1
ATOM 3110 O O . ASN B 1 146 ? 7.859 17.875 22.766 1 90.19 146 ASN B O 1
ATOM 3114 N N . GLU B 1 147 ? 6.875 19.406 21.703 1 85.38 147 GLU B N 1
ATOM 3115 C CA . GLU B 1 147 ? 7.352 20.484 22.562 1 85.38 147 GLU B CA 1
ATOM 3116 C C . GLU B 1 147 ? 6.453 20.656 23.781 1 85.38 147 GLU B C 1
ATOM 3118 O O . GLU B 1 147 ? 6.832 21.312 24.75 1 85.38 147 GLU B O 1
ATOM 3123 N N . GLN B 1 148 ? 5.281 20.234 23.641 1 73.69 148 GLN B N 1
ATOM 3124 C CA . GLN B 1 148 ? 4.297 20.547 24.672 1 73.69 148 GLN B CA 1
ATOM 3125 C C . GLN B 1 148 ? 4.547 19.719 25.938 1 73.69 148 GLN B C 1
ATOM 3127 O O . GLN B 1 148 ? 3.721 19.703 26.844 1 73.69 148 GLN B O 1
ATOM 3132 N N . SER B 1 149 ? 5.77 19.203 26.203 1 56.47 149 SER B N 1
ATOM 3133 C CA . SER B 1 149 ? 5.93 18.656 27.562 1 56.47 149 SER B CA 1
ATOM 3134 C C . SER B 1 149 ? 5.391 19.625 28.609 1 56.47 149 SER B C 1
ATOM 3136 O O . SER B 1 149 ? 4.852 19.188 29.625 1 56.47 149 SER B O 1
ATOM 3138 N N . GLU B 1 150 ? 5.508 20.906 28.344 1 48.44 150 GLU B N 1
ATOM 3139 C CA . GLU B 1 150 ? 5.375 21.891 29.422 1 48.44 150 GLU B CA 1
ATOM 3140 C C . GLU B 1 150 ? 3.908 22.203 29.703 1 48.44 150 GLU B C 1
ATOM 3142 O O . GLU B 1 150 ? 3.584 22.797 30.734 1 48.44 150 GLU B O 1
ATOM 3147 N N . SER B 1 151 ? 3.033 22.078 28.719 1 49.69 151 SER B N 1
ATOM 3148 C CA . SER B 1 151 ? 1.7 22.609 28.953 1 49.69 151 SER B CA 1
ATOM 3149 C C . SER B 1 151 ? 0.804 21.594 29.641 1 49.69 151 SER B C 1
ATOM 3151 O O . SER B 1 151 ? -0.416 21.75 29.688 1 49.69 151 SER B O 1
ATOM 3153 N N . GLY B 1 152 ? 1.502 20.672 30.297 1 53.31 152 GLY B N 1
ATOM 3154 C CA . GLY B 1 152 ? 0.708 19.688 31.016 1 53.31 152 GLY B CA 1
ATOM 3155 C C . GLY B 1 152 ? 0.327 18.484 30.156 1 53.31 152 GLY B C 1
ATOM 3156 O O . GLY B 1 152 ? -0.261 17.531 30.656 1 53.31 152 GLY B O 1
ATOM 3157 N N . PHE B 1 153 ? 0.534 18.734 28.906 1 58.16 153 PHE B N 1
ATOM 3158 C CA . PHE B 1 153 ? 0.213 17.562 28.094 1 58.16 153 PHE B CA 1
ATOM 3159 C C . PHE B 1 153 ? 1.455 16.719 27.859 1 58.16 153 PHE B C 1
ATOM 3161 O O . PHE B 1 153 ? 2.564 17.25 27.766 1 58.16 153 PHE B O 1
ATOM 3168 N N . GLU B 1 154 ? 1.411 15.562 28.156 1 60.06 154 GLU B N 1
ATOM 3169 C CA . GLU B 1 154 ? 2.527 14.641 27.938 1 60.06 154 GLU B CA 1
ATOM 3170 C C . GLU B 1 154 ? 2.967 14.664 26.469 1 60.06 154 GLU B C 1
ATOM 3172 O O . GLU B 1 154 ? 2.133 14.742 25.562 1 60.06 154 GLU B O 1
ATOM 3177 N N . ARG B 1 155 ? 4.219 14.961 26.312 1 71.56 155 ARG B N 1
ATOM 3178 C CA . ARG B 1 155 ? 4.859 14.789 25.016 1 71.56 155 ARG B CA 1
ATOM 3179 C C . ARG B 1 155 ? 4.273 13.594 24.266 1 71.56 155 ARG B C 1
ATOM 3181 O O . ARG B 1 155 ? 3.99 12.555 24.875 1 71.56 155 ARG B O 1
ATOM 3188 N N . GLY B 1 156 ? 3.846 14.094 22.984 1 87.88 156 GLY B N 1
ATOM 3189 C CA . GLY B 1 156 ? 3.234 12.992 22.266 1 87.88 156 GLY B CA 1
ATOM 3190 C C . GLY B 1 156 ? 3.758 12.852 20.844 1 87.88 156 GLY B C 1
ATOM 3191 O O . GLY B 1 156 ? 4.426 13.75 20.328 1 87.88 156 GLY B O 1
ATOM 3192 N N . GLU B 1 157 ? 3.723 11.742 20.359 1 93.31 157 GLU B N 1
ATOM 3193 C CA . GLU B 1 157 ? 4.105 11.391 19 1 93.31 157 GLU B CA 1
ATOM 3194 C C . GLU B 1 157 ? 2.918 10.828 18.219 1 93.31 157 GLU B C 1
ATOM 3196 O O . GLU B 1 157 ? 2.162 10 18.734 1 93.31 157 GLU B O 1
ATOM 3201 N N . LEU B 1 158 ? 2.822 11.398 17.047 1 97.06 158 LEU B N 1
ATOM 3202 C CA . LEU B 1 158 ? 1.809 10.836 16.156 1 97.06 158 LEU B CA 1
ATOM 3203 C C . LEU B 1 158 ? 2.309 9.547 15.516 1 97.06 158 LEU B C 1
ATOM 3205 O O . LEU B 1 158 ? 3.496 9.227 15.594 1 97.06 158 LEU B O 1
ATOM 3209 N N . GLY B 1 159 ? 1.342 8.852 14.914 1 96.38 159 GLY B N 1
ATOM 3210 C CA . GLY B 1 159 ? 1.684 7.598 14.258 1 96.38 159 GLY B CA 1
ATOM 3211 C C . GLY B 1 159 ? 2.539 7.785 13.023 1 96.38 159 GLY B C 1
ATOM 3212 O O . GLY B 1 159 ? 3.256 6.875 12.609 1 96.38 159 GLY B O 1
ATOM 3213 N N . GLY B 1 160 ? 2.422 8.984 12.414 1 98 160 GLY B N 1
ATOM 3214 C CA . GLY B 1 160 ? 3.189 9.305 11.219 1 98 160 GLY B CA 1
ATOM 3215 C C . GLY B 1 160 ? 2.611 10.469 10.438 1 98 160 GLY B C 1
ATOM 3216 O O . GLY B 1 160 ? 1.439 10.812 10.602 1 98 160 GLY B O 1
ATOM 3217 N N . ILE B 1 161 ? 3.475 11.047 9.625 1 98.81 161 ILE B N 1
ATOM 3218 C CA . ILE B 1 161 ? 3.055 12.133 8.75 1 98.81 161 ILE B CA 1
ATOM 3219 C C . ILE B 1 161 ? 3.551 11.875 7.332 1 98.81 161 ILE B C 1
ATOM 3221 O O . ILE B 1 161 ? 4.734 11.602 7.121 1 98.81 161 ILE B O 1
ATOM 3225 N N . ILE B 1 162 ? 2.648 11.875 6.441 1 98.81 162 ILE B N 1
ATOM 3226 C CA . ILE B 1 162 ? 2.992 11.945 5.027 1 98.81 162 ILE B CA 1
ATOM 3227 C C . ILE B 1 162 ? 2.811 13.383 4.527 1 98.81 162 ILE B C 1
ATOM 3229 O O . ILE B 1 162 ? 1.703 13.922 4.559 1 98.81 162 ILE B O 1
ATOM 3233 N N . SER B 1 163 ? 3.85 14 4.164 1 98.88 163 SER B N 1
ATOM 3234 C CA . SER B 1 163 ? 3.795 15.352 3.609 1 98.88 163 SER B CA 1
ATOM 3235 C C . SER B 1 163 ? 4.207 15.359 2.141 1 98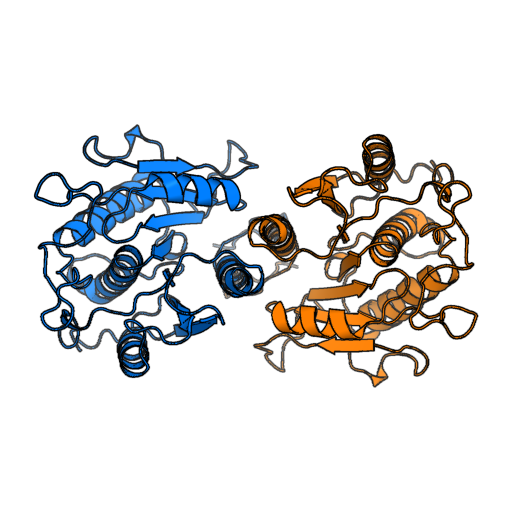.88 163 SER B C 1
ATOM 3237 O O . SER B 1 163 ? 5.375 15.141 1.815 1 98.88 163 SER B O 1
ATOM 3239 N N . VAL B 1 164 ? 3.262 15.625 1.253 1 98.62 164 VAL B N 1
ATOM 3240 C CA . VAL B 1 164 ? 3.531 15.68 -0.181 1 98.62 164 VAL B CA 1
ATOM 3241 C C . VAL B 1 164 ? 3.75 17.125 -0.615 1 98.62 164 VAL B C 1
ATOM 3243 O O . VAL B 1 164 ? 2.865 17.969 -0.455 1 98.62 164 VAL B O 1
ATOM 3246 N N . GLY B 1 165 ? 4.926 17.391 -1.085 1 98.12 165 GLY B N 1
ATOM 3247 C CA . GLY B 1 165 ? 5.242 18.703 -1.622 1 98.12 165 GLY B CA 1
ATOM 3248 C C . GLY B 1 165 ? 5.465 19.75 -0.546 1 98.12 165 GLY B C 1
ATOM 3249 O O . GLY B 1 165 ? 5.234 20.938 -0.773 1 98.12 165 GLY B O 1
ATOM 3250 N N . ALA B 1 166 ? 5.812 19.375 0.626 1 98.31 166 ALA B N 1
ATOM 3251 C CA . ALA B 1 166 ? 5.973 20.406 1.647 1 98.31 166 ALA B CA 1
ATOM 3252 C C . ALA B 1 166 ? 6.969 19.969 2.719 1 98.31 166 ALA B C 1
ATOM 3254 O O . ALA B 1 166 ? 6.836 18.875 3.291 1 98.31 166 ALA B O 1
ATOM 3255 N N . PRO B 1 167 ? 7.957 20.75 3.02 1 98.12 167 PRO B N 1
ATOM 3256 C CA . PRO B 1 167 ? 8.883 20.562 4.141 1 98.12 167 PRO B CA 1
ATOM 3257 C C . PRO B 1 167 ? 8.445 21.297 5.402 1 98.12 167 PRO B C 1
ATOM 3259 O O . PRO B 1 167 ? 7.395 21.953 5.406 1 98.12 167 PRO B O 1
ATOM 3262 N N . TYR B 1 168 ? 9.227 21.094 6.402 1 97.88 168 TYR B N 1
ATOM 3263 C CA . TYR B 1 168 ? 9.016 21.922 7.586 1 97.88 168 TYR B CA 1
ATOM 3264 C C . TYR B 1 168 ? 9.172 23.391 7.254 1 97.88 168 TYR B C 1
ATOM 3266 O O . TYR B 1 168 ? 10.078 23.781 6.512 1 97.88 168 TYR B O 1
ATOM 3274 N N . PRO B 1 169 ? 8.336 24.219 7.77 1 96.31 169 PRO B N 1
ATOM 3275 C CA . PRO B 1 169 ? 8.352 25.625 7.355 1 96.31 169 PRO B CA 1
ATOM 3276 C C . PRO B 1 169 ? 9.617 26.359 7.793 1 96.31 169 PRO B C 1
ATOM 3278 O O . PRO B 1 169 ? 10.102 26.141 8.906 1 96.31 169 PRO B O 1
ATOM 3281 N N . LEU B 1 170 ? 10.102 27.156 6.895 1 92.75 170 LEU B N 1
ATOM 3282 C CA . LEU B 1 170 ? 11.305 27.938 7.16 1 92.75 170 LEU B CA 1
ATOM 3283 C C . LEU B 1 170 ? 11.07 28.938 8.289 1 92.75 170 LEU B C 1
ATOM 3285 O O . LEU B 1 170 ? 11.961 29.172 9.109 1 92.75 170 LEU B O 1
ATOM 3289 N N . SER B 1 171 ? 9.906 29.5 8.391 1 90.62 171 SER B N 1
ATOM 3290 C CA . SER B 1 171 ? 9.578 30.547 9.344 1 90.62 171 SER B CA 1
ATOM 3291 C C . SER B 1 171 ? 9.648 30.047 10.781 1 90.62 171 SER B C 1
ATOM 3293 O O . SER B 1 171 ? 9.727 30.828 11.727 1 90.62 171 SER B O 1
ATOM 3295 N N . LEU B 1 172 ? 9.609 28.75 10.891 1 90.5 172 LEU B N 1
ATOM 3296 C CA . LEU B 1 172 ? 9.586 28.219 12.242 1 90.5 172 LEU B CA 1
ATOM 3297 C C . LEU B 1 172 ? 10.953 27.656 12.633 1 90.5 172 LEU B C 1
ATOM 3299 O O . LEU B 1 172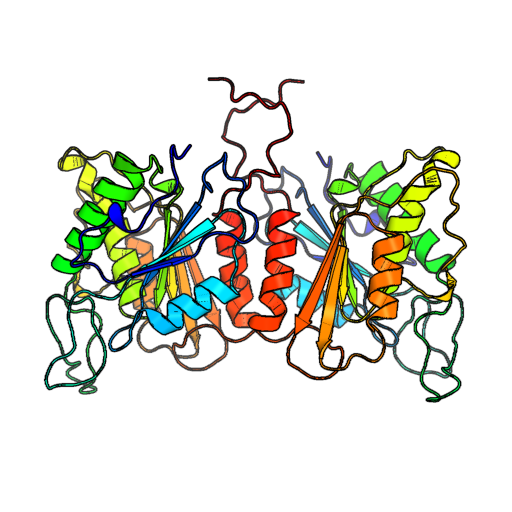 ? 11.125 27.141 13.742 1 90.5 172 LEU B O 1
ATOM 3303 N N . THR B 1 173 ? 11.766 27.828 11.633 1 82.62 173 THR B N 1
ATOM 3304 C CA . THR B 1 173 ? 13.125 27.391 11.93 1 82.62 173 THR B CA 1
ATOM 3305 C C . THR B 1 173 ? 13.734 28.219 13.055 1 82.62 173 THR B C 1
ATOM 3307 O O . THR B 1 173 ? 13.578 29.453 13.078 1 82.62 173 THR B O 1
ATOM 3310 N N . GLY B 1 174 ? 14.344 27.672 14.133 1 71.69 174 GLY B N 1
ATOM 3311 C CA . GLY B 1 174 ? 14.945 28.391 15.234 1 71.69 174 GLY B CA 1
ATOM 3312 C C . GLY B 1 174 ? 14.039 28.5 16.438 1 71.69 174 GLY B C 1
ATOM 3313 O O . GLY B 1 174 ? 14.484 28.859 17.531 1 71.69 174 GLY B O 1
ATOM 3314 N N . LYS B 1 175 ? 12.75 28.469 16.172 1 63.53 175 LYS B N 1
ATOM 3315 C CA . LYS B 1 175 ? 11.82 28.516 17.297 1 63.53 175 LYS B CA 1
ATOM 3316 C C . LYS B 1 175 ? 11.781 27.188 18.031 1 63.53 175 LYS B C 1
ATOM 3318 O O . LYS B 1 175 ? 11.141 27.062 19.078 1 63.53 175 LYS B O 1
ATOM 3323 N N . VAL B 1 176 ? 12.289 26.109 17.328 1 59 176 VAL B N 1
ATOM 3324 C CA . VAL B 1 176 ? 12.352 24.828 18.016 1 59 176 VAL B CA 1
ATOM 3325 C C . VAL B 1 176 ? 13.227 24.953 19.266 1 59 176 VAL B C 1
ATOM 3327 O O . VAL B 1 176 ? 14.383 25.359 19.188 1 59 176 VAL B O 1
ATOM 3330 N N . GLN B 1 177 ? 12.516 25.156 20.359 1 52.72 177 GLN B N 1
ATOM 3331 C CA . GLN B 1 177 ? 13.172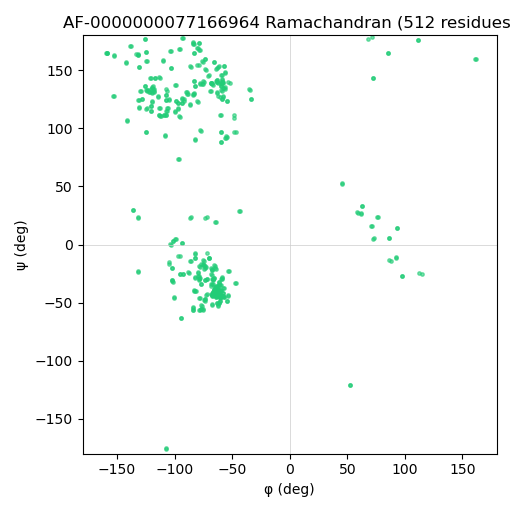 25.406 21.641 1 52.72 177 GLN B CA 1
ATOM 3332 C C . GLN B 1 177 ? 14.148 24.281 21.984 1 52.72 177 GLN B C 1
ATOM 3334 O O . GLN B 1 177 ? 13.805 23.109 21.875 1 52.72 177 GLN B O 1
ATOM 3339 N N . ASN B 1 178 ? 15.367 24.469 21.594 1 50.56 178 ASN B N 1
ATOM 3340 C CA . ASN B 1 178 ? 16.375 23.562 22.141 1 50.56 178 ASN B CA 1
ATOM 3341 C C . ASN B 1 178 ? 16.172 23.328 23.641 1 50.56 178 ASN B C 1
ATOM 3343 O O . ASN B 1 178 ? 16.953 23.828 24.453 1 50.56 178 ASN B O 1
ATOM 3347 N N . ASP B 1 179 ? 14.977 23.422 24.062 1 52.88 179 ASP B N 1
ATOM 3348 C CA . ASP B 1 179 ? 14.805 23.281 25.5 1 52.88 179 ASP B CA 1
ATOM 3349 C C . ASP B 1 179 ? 15.18 21.875 25.953 1 52.88 179 ASP B C 1
ATOM 3351 O O . ASP B 1 179 ? 14.742 21.406 27.016 1 52.88 179 ASP B O 1
ATOM 3355 N N . GLY B 1 180 ? 15.945 21.266 25.062 1 60.19 180 GLY B N 1
ATOM 3356 C CA . GLY B 1 180 ? 16.391 19.953 25.5 1 60.19 180 GLY B CA 1
ATOM 3357 C C . GLY B 1 180 ? 15.469 18.828 25.047 1 60.19 180 GLY B C 1
ATOM 3358 O O . GLY B 1 180 ? 15.734 17.656 25.312 1 60.19 180 GLY B O 1
ATOM 3359 N N . THR B 1 181 ? 14.32 19.156 24.547 1 63.25 181 THR B N 1
ATOM 3360 C CA . THR B 1 181 ? 13.328 18.109 24.297 1 63.25 181 THR B CA 1
ATOM 3361 C C . THR B 1 181 ? 13.742 17.234 23.109 1 63.25 181 THR B C 1
ATOM 3363 O O . THR B 1 181 ? 13.297 16.094 22.984 1 63.25 181 THR B O 1
ATOM 3366 N N . GLY B 1 182 ? 14.734 17.531 22.391 1 81.81 182 GLY B N 1
ATOM 3367 C CA . GLY B 1 182 ? 15.266 16.734 21.281 1 81.81 182 GLY B CA 1
ATOM 3368 C C . GLY B 1 182 ? 14.32 16.672 20.094 1 81.81 182 GLY B C 1
ATOM 3369 O O . GLY B 1 182 ? 13.258 17.297 20.109 1 81.81 182 GLY B O 1
ATOM 3370 N N . LYS B 1 183 ? 14.578 16.125 19.078 1 91.19 183 LYS B N 1
ATOM 3371 C CA . LYS B 1 183 ? 13.836 15.961 17.828 1 91.19 183 LYS B CA 1
ATOM 3372 C C . LYS B 1 183 ? 12.555 15.172 18.047 1 91.19 183 LYS B C 1
ATOM 3374 O O . LYS B 1 183 ? 12.508 14.281 18.906 1 91.19 183 LYS B O 1
ATOM 3379 N N . SER B 1 184 ? 11.523 15.641 17.359 1 93.56 184 SER B N 1
ATOM 3380 C CA . SER B 1 184 ? 10.305 14.828 17.375 1 93.56 184 SER B CA 1
ATOM 3381 C C . SER B 1 184 ? 10.57 13.43 16.828 1 93.56 184 SER B C 1
ATOM 3383 O O . SER B 1 184 ? 11.281 13.258 15.844 1 93.56 184 SER B O 1
ATOM 3385 N N . ARG B 1 185 ? 9.953 12.438 17.406 1 94 185 ARG B N 1
ATOM 3386 C CA . ARG B 1 185 ? 10.164 11.055 16.984 1 94 185 ARG B CA 1
ATOM 3387 C C . ARG B 1 185 ? 9.008 10.578 16.109 1 94 185 ARG B C 1
ATOM 3389 O O . ARG B 1 185 ? 8.953 9.398 15.742 1 94 185 ARG B O 1
ATOM 3396 N N . THR B 1 186 ? 8.039 11.484 15.812 1 96.44 186 THR B N 1
ATOM 3397 C CA . THR B 1 186 ? 7.027 11.133 14.82 1 96.44 186 THR B CA 1
ATOM 3398 C C . THR B 1 186 ? 7.676 10.797 13.477 1 96.44 186 THR B C 1
ATOM 3400 O O . THR B 1 186 ? 8.43 11.602 12.93 1 96.44 186 THR B O 1
ATOM 3403 N N . PRO B 1 187 ? 7.383 9.594 12.922 1 97.56 187 PRO B N 1
ATOM 3404 C CA . PRO B 1 187 ? 7.941 9.273 11.609 1 97.56 187 PRO B CA 1
ATOM 3405 C C . PRO B 1 187 ? 7.379 10.148 10.492 1 97.56 187 PRO B C 1
ATOM 3407 O O . PRO B 1 187 ? 6.172 10.414 10.461 1 97.56 187 PRO B O 1
ATOM 3410 N N . ILE B 1 188 ? 8.312 10.57 9.633 1 98.69 188 ILE B N 1
ATOM 3411 C CA . ILE B 1 188 ? 7.914 11.469 8.555 1 98.69 188 ILE B CA 1
ATOM 3412 C C . ILE B 1 188 ? 8.258 10.836 7.203 1 98.69 188 ILE B C 1
ATOM 3414 O O . ILE B 1 188 ? 9.352 10.305 7.02 1 98.69 188 ILE B O 1
ATOM 3418 N N . LEU B 1 189 ? 7.309 10.828 6.289 1 98.56 189 LEU B N 1
ATOM 3419 C CA . LEU B 1 189 ? 7.582 10.602 4.875 1 98.56 189 LEU B CA 1
ATOM 3420 C C . LEU B 1 189 ? 7.391 11.883 4.066 1 98.56 189 LEU B C 1
ATOM 3422 O O . LEU B 1 189 ? 6.27 12.375 3.941 1 98.56 189 LEU B O 1
ATOM 3426 N N . LEU B 1 190 ? 8.477 12.406 3.574 1 98.69 190 LEU B N 1
ATOM 3427 C CA . LEU B 1 190 ? 8.422 13.523 2.633 1 98.69 190 LEU B CA 1
ATOM 3428 C C . LEU B 1 190 ? 8.406 13.016 1.194 1 98.69 190 LEU B C 1
ATOM 3430 O O . LEU B 1 190 ? 9.289 12.258 0.783 1 98.69 190 LEU B O 1
ATOM 3434 N N . VAL B 1 191 ? 7.398 13.438 0.439 1 98.44 191 VAL B N 1
ATOM 3435 C CA . VAL B 1 191 ? 7.262 13.031 -0.956 1 98.44 191 VAL B CA 1
ATOM 3436 C C . VAL B 1 191 ? 7.199 14.266 -1.85 1 98.44 191 VAL B C 1
ATOM 3438 O O . VAL B 1 191 ? 6.48 15.227 -1.548 1 98.44 191 VAL B O 1
ATOM 3441 N N . HIS B 1 192 ? 7.988 14.242 -2.912 1 98.25 192 HIS B N 1
ATOM 3442 C CA . HIS B 1 192 ? 7.961 15.391 -3.812 1 98.25 192 HIS B CA 1
ATOM 3443 C C . HIS B 1 192 ? 8.336 14.984 -5.234 1 98.25 192 HIS B C 1
ATOM 3445 O O . HIS B 1 192 ? 8.852 13.883 -5.453 1 98.25 192 HIS B O 1
ATOM 3451 N N . GLY B 1 193 ? 7.988 15.875 -6.152 1 97.62 193 GLY B N 1
ATOM 3452 C CA . GLY B 1 193 ? 8.344 15.633 -7.543 1 97.62 193 GLY B CA 1
ATOM 3453 C C . GLY B 1 193 ? 9.758 16.062 -7.883 1 97.62 193 GLY B C 1
ATOM 3454 O O . GLY B 1 193 ? 10.406 16.75 -7.09 1 97.62 193 GLY B O 1
ATOM 3455 N N . ARG B 1 194 ? 10.117 15.578 -8.953 1 96.56 194 ARG B N 1
ATOM 3456 C CA . ARG B 1 194 ? 11.414 16.016 -9.477 1 96.56 194 ARG B CA 1
ATOM 3457 C C . ARG B 1 194 ? 11.445 17.531 -9.656 1 96.56 194 ARG B C 1
ATOM 3459 O O . ARG B 1 194 ? 10.461 18.125 -10.078 1 96.56 194 ARG B O 1
ATOM 3466 N N . ASP B 1 195 ? 12.602 18.219 -9.297 1 96.5 195 ASP B N 1
ATOM 3467 C CA . ASP B 1 195 ? 12.836 19.641 -9.453 1 96.5 195 ASP B CA 1
ATOM 3468 C C . ASP B 1 195 ? 11.852 20.469 -8.617 1 96.5 195 ASP B C 1
ATOM 3470 O O . ASP B 1 195 ? 11.359 21.5 -9.062 1 96.5 195 ASP B O 1
ATOM 3474 N N . SER B 1 196 ? 11.523 19.891 -7.52 1 96.31 196 SER B N 1
ATOM 3475 C CA . SER B 1 196 ? 10.656 20.641 -6.613 1 96.31 196 SER B CA 1
ATOM 3476 C C . SER B 1 196 ? 11.305 21.938 -6.184 1 96.31 196 SER B C 1
ATOM 3478 O O . SER B 1 196 ? 12.461 21.953 -5.746 1 96.31 196 SER B O 1
ATOM 3480 N N . GLU B 1 197 ? 10.57 23 -6.25 1 92.94 197 GLU B N 1
ATOM 3481 C CA . GLU B 1 197 ? 11.062 24.297 -5.801 1 92.94 197 GLU B CA 1
ATOM 3482 C C . GLU B 1 197 ? 10.836 24.484 -4.305 1 92.94 197 GLU B C 1
ATOM 3484 O O . GLU B 1 197 ? 11.398 25.406 -3.695 1 92.94 197 GLU B O 1
ATOM 3489 N N . VAL B 1 198 ? 10.031 23.656 -3.746 1 94.31 198 VAL B N 1
ATOM 3490 C CA . VAL B 1 198 ? 9.641 23.797 -2.348 1 94.31 198 VAL B CA 1
ATOM 3491 C C . VAL B 1 198 ? 10.438 22.828 -1.486 1 94.31 198 VAL B C 1
ATOM 3493 O O . VAL B 1 198 ? 11.008 23.219 -0.461 1 94.31 198 VAL B O 1
ATOM 3496 N N . VAL B 1 199 ? 10.539 21.578 -1.952 1 97.38 199 VAL B N 1
ATOM 3497 C CA . VAL B 1 199 ? 11.273 20.562 -1.214 1 97.38 199 VAL B CA 1
ATOM 3498 C C . VAL B 1 199 ? 12.695 20.438 -1.764 1 97.38 199 VAL B C 1
ATOM 3500 O O . VAL B 1 199 ? 13.047 19.438 -2.383 1 97.38 199 VAL B O 1
ATOM 3503 N N . THR B 1 200 ? 13.469 21.422 -1.439 1 97.06 200 THR B N 1
ATOM 3504 C CA . THR B 1 200 ? 14.875 21.469 -1.836 1 97.06 200 THR B CA 1
ATOM 3505 C C . THR B 1 200 ? 15.734 20.672 -0.866 1 97.06 200 THR B C 1
ATOM 3507 O O . THR B 1 200 ? 15.25 20.203 0.167 1 97.06 200 THR B O 1
ATOM 3510 N N . GLU B 1 201 ? 16.969 20.531 -1.231 1 97.19 201 GLU B N 1
ATOM 3511 C CA . GLU B 1 201 ? 17.906 19.859 -0.342 1 97.19 201 GLU B CA 1
ATOM 3512 C C . GLU B 1 201 ? 17.984 20.547 1.016 1 97.19 201 GLU B C 1
ATOM 3514 O O . GLU B 1 201 ? 17.984 19.891 2.057 1 97.19 201 GLU B O 1
ATOM 3519 N N . SER B 1 202 ? 18.047 21.812 0.965 1 97.19 202 SER B N 1
ATOM 3520 C CA . SER B 1 202 ? 18.094 22.578 2.207 1 97.19 202 SER B CA 1
ATOM 3521 C C . SER B 1 202 ? 16.812 22.406 3.012 1 97.19 202 SER B C 1
ATOM 3523 O O . SER B 1 202 ? 16.844 22.375 4.242 1 97.19 202 SER B O 1
ATOM 3525 N N . ALA B 1 203 ? 15.734 22.328 2.357 1 97.44 203 ALA B N 1
ATOM 3526 C CA . ALA B 1 203 ? 14.445 22.141 3.021 1 97.44 203 ALA B CA 1
ATOM 3527 C C . ALA B 1 203 ? 14.367 20.766 3.684 1 97.44 203 ALA B C 1
ATOM 3529 O O . ALA B 1 203 ? 13.82 20.641 4.781 1 97.44 203 ALA B O 1
ATOM 3530 N N . VAL B 1 204 ? 14.875 19.781 2.996 1 98.25 204 VAL B N 1
ATOM 3531 C CA . VAL B 1 204 ? 14.93 18.422 3.553 1 98.25 204 VAL B CA 1
ATOM 3532 C C . VAL B 1 204 ? 15.797 18.422 4.809 1 98.25 204 VAL B C 1
ATOM 3534 O O . VAL B 1 204 ? 15.414 17.844 5.828 1 98.25 204 VAL B O 1
ATOM 3537 N N . LYS B 1 205 ? 16.938 19.078 4.758 1 97.5 205 LYS B N 1
ATOM 3538 C CA . LYS B 1 205 ? 17.828 19.172 5.918 1 97.5 205 LYS B CA 1
ATOM 3539 C C . LYS B 1 205 ? 17.125 19.844 7.09 1 97.5 205 LYS B C 1
ATOM 3541 O O . LYS B 1 205 ? 17.203 19.375 8.227 1 97.5 205 LYS B O 1
ATOM 3546 N N . ARG B 1 206 ? 16.438 20.906 6.809 1 96.56 206 ARG B N 1
ATOM 3547 C CA . ARG B 1 206 ? 15.672 21.625 7.828 1 96.56 206 ARG B CA 1
ATOM 3548 C C . ARG B 1 206 ? 14.648 20.703 8.492 1 96.56 206 ARG B C 1
ATOM 3550 O O . ARG B 1 206 ? 14.469 20.734 9.711 1 96.56 206 ARG B O 1
ATOM 3557 N N . THR B 1 207 ? 14.023 19.922 7.688 1 97.88 207 THR B N 1
ATOM 3558 C CA . THR B 1 207 ? 13.039 18.984 8.211 1 97.88 207 THR B CA 1
ATOM 3559 C C . THR B 1 207 ? 13.703 17.922 9.094 1 97.88 207 THR B C 1
ATOM 3561 O O . THR B 1 207 ? 13.227 17.641 10.188 1 97.88 207 THR B O 1
ATOM 3564 N N . LYS B 1 208 ? 14.828 17.391 8.664 1 97.06 208 LYS B N 1
ATOM 3565 C CA . LYS B 1 208 ? 15.555 16.359 9.398 1 97.06 208 LYS B CA 1
ATOM 3566 C C . LYS B 1 208 ? 16.125 16.906 10.703 1 97.06 208 LYS B C 1
ATOM 3568 O O . LYS B 1 208 ? 16.406 16.141 11.625 1 97.06 208 LYS B O 1
ATOM 3573 N N . ASP B 1 209 ? 16.297 18.172 10.789 1 95.38 209 ASP B N 1
ATOM 3574 C CA . ASP B 1 209 ? 16.766 18.812 12.016 1 95.38 209 ASP B CA 1
ATOM 3575 C C . ASP B 1 209 ? 15.68 18.828 13.078 1 95.38 209 ASP B C 1
ATOM 3577 O O . ASP B 1 209 ? 15.969 18.984 14.266 1 95.38 209 ASP B O 1
ATOM 3581 N N . VAL B 1 210 ? 14.453 18.672 12.664 1 95.31 210 VAL B N 1
ATOM 3582 C CA . VAL B 1 210 ? 13.328 18.766 13.594 1 95.31 210 VAL B CA 1
ATOM 3583 C C . VAL B 1 210 ? 12.828 17.375 13.953 1 95.31 210 VAL B C 1
ATOM 3585 O O . VAL B 1 210 ? 12.336 17.156 15.07 1 95.31 210 VAL B O 1
ATOM 3588 N N . TYR B 1 211 ? 12.969 16.453 13.039 1 96 211 TYR B N 1
ATOM 3589 C CA . TYR B 1 211 ? 12.422 15.117 13.25 1 96 211 TYR B CA 1
ATOM 3590 C C . TYR B 1 211 ? 13.523 14.062 13.188 1 96 211 TYR B C 1
ATOM 3592 O O . TYR B 1 211 ? 14.43 14.141 12.359 1 96 211 TYR B O 1
ATOM 3600 N N . SER B 1 212 ? 13.438 13.023 14.023 1 95.56 212 SER B N 1
ATOM 3601 C CA . SER B 1 212 ? 14.461 11.984 14.133 1 95.56 212 SER B CA 1
ATOM 3602 C C . SER B 1 212 ? 14.352 10.977 12.992 1 95.56 212 SER B C 1
ATOM 3604 O O . SER B 1 212 ? 15.352 10.375 12.594 1 95.56 212 SER B O 1
ATOM 3606 N N . PHE B 1 213 ? 13.117 10.766 12.477 1 95.94 213 PHE B N 1
ATOM 3607 C CA . PHE B 1 213 ? 12.875 9.742 11.469 1 95.94 213 PHE B CA 1
ATOM 3608 C C . PHE B 1 213 ? 12.211 10.344 10.242 1 95.94 213 PHE B C 1
ATOM 3610 O O . PHE B 1 213 ? 10.984 10.461 10.18 1 95.94 213 PHE B O 1
ATOM 3617 N N . VAL B 1 214 ? 13.117 10.648 9.242 1 98.19 214 VAL B N 1
ATOM 3618 C CA . VAL B 1 214 ? 12.609 11.273 8.031 1 98.19 214 VAL B CA 1
ATOM 3619 C C . VAL B 1 214 ? 13.008 10.438 6.812 1 98.19 214 VAL B C 1
ATOM 3621 O O . VAL B 1 214 ? 14.195 10.242 6.555 1 98.19 214 VAL B O 1
ATOM 3624 N N . GLU B 1 215 ? 11.992 9.938 6.133 1 97.25 215 GLU B N 1
ATOM 3625 C CA . GLU B 1 215 ? 12.18 9.352 4.809 1 97.25 215 GLU B CA 1
ATOM 3626 C C . GLU B 1 215 ? 11.797 10.336 3.709 1 97.25 215 GLU B C 1
ATOM 3628 O O . GLU B 1 215 ? 10.805 11.055 3.824 1 97.25 215 GLU B O 1
ATOM 3633 N N . VAL B 1 216 ? 12.656 10.359 2.668 1 98.19 216 VAL B N 1
ATOM 3634 C CA . VAL B 1 216 ? 12.383 11.258 1.551 1 98.19 216 VAL B CA 1
ATOM 3635 C C . VAL B 1 216 ? 12.227 10.445 0.264 1 98.19 216 VAL B C 1
ATOM 3637 O O . VAL B 1 216 ? 13.055 9.578 -0.032 1 98.19 216 VAL B O 1
ATOM 3640 N N . HIS B 1 217 ? 11.172 10.727 -0.454 1 97.19 217 HIS B N 1
ATOM 3641 C CA . HIS B 1 217 ? 10.961 10.078 -1.744 1 97.19 217 HIS B CA 1
ATOM 3642 C C . HIS B 1 217 ? 10.688 11.109 -2.838 1 97.19 217 HIS B C 1
ATOM 3644 O O . HIS B 1 217 ? 9.773 11.922 -2.715 1 97.19 217 HIS B O 1
ATOM 3650 N N . GLU B 1 218 ? 11.461 11.039 -3.836 1 97.25 218 GLU B N 1
ATOM 3651 C CA . GLU B 1 218 ? 11.258 11.844 -5.035 1 97.25 218 GLU B CA 1
ATOM 3652 C C . GLU B 1 218 ? 10.695 11 -6.176 1 97.25 218 GLU B C 1
ATOM 3654 O O . GLU B 1 218 ? 11.25 9.953 -6.512 1 97.25 218 GLU B O 1
ATOM 3659 N N . TYR B 1 219 ? 9.617 11.422 -6.703 1 95.62 219 TYR B N 1
ATOM 3660 C CA . TYR B 1 219 ? 9.109 10.719 -7.875 1 95.62 219 TYR B CA 1
ATOM 3661 C C . TYR B 1 219 ? 9.547 11.414 -9.156 1 95.62 219 TYR B C 1
ATOM 3663 O O . TYR B 1 219 ? 9.992 12.562 -9.133 1 95.62 219 TYR B O 1
ATOM 3671 N N . ARG B 1 220 ? 9.383 10.797 -10.305 1 93.38 220 ARG B N 1
ATOM 3672 C CA . ARG B 1 220 ? 9.992 11.203 -11.562 1 93.38 220 ARG B CA 1
ATOM 3673 C C . ARG B 1 220 ? 9.266 12.398 -12.164 1 93.38 220 ARG B C 1
ATOM 3675 O O . ARG B 1 220 ? 9.883 13.234 -12.836 1 93.38 220 ARG B O 1
ATOM 3682 N N . ARG B 1 221 ? 8.016 12.516 -12.008 1 94.5 221 ARG B N 1
ATOM 3683 C CA . ARG B 1 221 ? 7.242 13.609 -12.578 1 94.5 221 ARG B CA 1
ATOM 3684 C C . ARG B 1 221 ? 7.688 14.953 -12.008 1 94.5 221 ARG B C 1
ATOM 3686 O O . ARG B 1 221 ? 7.926 15.078 -10.805 1 94.5 221 ARG B O 1
ATOM 3693 N N . ARG B 1 222 ? 7.711 15.961 -12.898 1 95.06 222 ARG B N 1
ATOM 3694 C CA . ARG B 1 222 ? 8.172 17.281 -12.492 1 95.06 222 ARG B CA 1
ATOM 3695 C C . ARG B 1 222 ? 7.105 18 -11.664 1 95.06 222 ARG B C 1
ATOM 3697 O O . ARG B 1 222 ? 5.926 17.984 -12.023 1 95.06 222 ARG B O 1
ATOM 3704 N N . GLY B 1 223 ? 7.605 18.656 -10.586 1 94.81 223 GLY B N 1
ATOM 3705 C CA . GLY B 1 223 ? 6.707 19.469 -9.773 1 94.81 223 GLY B CA 1
ATOM 3706 C C . GLY B 1 223 ? 5.98 18.656 -8.711 1 94.81 223 GLY B C 1
ATOM 3707 O O . GLY B 1 223 ? 6 17.438 -8.734 1 94.81 223 GLY B O 1
ATOM 3708 N N . ASP B 1 224 ? 5.422 19.312 -7.797 1 95.56 224 ASP B N 1
ATOM 3709 C CA . ASP B 1 224 ? 4.738 18.672 -6.68 1 95.56 224 ASP B CA 1
ATOM 3710 C C . ASP B 1 224 ? 3.238 18.562 -6.941 1 95.56 224 ASP B C 1
ATOM 3712 O O . ASP B 1 224 ? 2.551 19.578 -7.074 1 95.56 224 ASP B O 1
ATOM 3716 N N . THR B 1 225 ? 2.748 17.406 -7.137 1 94.69 225 THR B N 1
ATOM 3717 C CA . THR B 1 225 ? 1.329 17.109 -7.297 1 94.69 225 THR B CA 1
ATOM 3718 C C . THR B 1 225 ? 0.93 15.906 -6.434 1 94.69 225 THR B C 1
ATOM 3720 O O . THR B 1 225 ? 1.792 15.203 -5.906 1 94.69 225 THR B O 1
ATOM 3723 N N . MET B 1 226 ? -0.369 15.758 -6.25 1 93.62 226 MET B N 1
ATOM 3724 C CA . MET B 1 226 ? -0.812 14.531 -5.582 1 93.62 226 MET B CA 1
ATOM 3725 C C . MET B 1 226 ? -0.374 13.297 -6.363 1 93.62 226 MET B C 1
ATOM 3727 O O . MET B 1 226 ? -0.435 13.281 -7.594 1 93.62 226 MET B O 1
ATOM 3731 N N . PRO B 1 227 ? 0.071 12.234 -5.672 1 90.31 227 PRO B N 1
ATOM 3732 C CA . PRO B 1 227 ? 0.525 11.023 -6.344 1 90.31 227 PRO B CA 1
ATOM 3733 C C . PRO B 1 227 ? -0.563 10.383 -7.203 1 90.31 227 PRO B C 1
ATOM 3735 O O . PRO B 1 227 ? -1.713 10.266 -6.77 1 90.31 227 PRO B O 1
ATOM 3738 N N . ARG B 1 228 ? -0.171 9.969 -8.383 1 87.75 228 ARG B N 1
ATOM 3739 C CA . ARG B 1 228 ? -1.176 9.477 -9.312 1 87.75 228 ARG B CA 1
ATOM 3740 C C . ARG B 1 228 ? -0.754 8.141 -9.922 1 87.75 228 ARG B C 1
ATOM 3742 O O . ARG B 1 228 ? -1.584 7.414 -10.469 1 87.75 228 ARG B O 1
ATOM 3749 N N . SER B 1 229 ? 0.542 7.852 -9.93 1 88.25 229 SER B N 1
ATOM 3750 C CA . SER B 1 229 ? 1.048 6.637 -10.562 1 88.25 229 SER B CA 1
ATOM 3751 C C . SER B 1 229 ? 1.419 5.586 -9.523 1 88.25 229 SER B C 1
ATOM 3753 O O . SER B 1 229 ? 1.521 5.887 -8.336 1 88.25 229 SER B O 1
ATOM 3755 N N . ARG B 1 230 ? 1.605 4.383 -10.016 1 86.56 230 ARG B N 1
ATOM 3756 C CA . ARG B 1 230 ? 2.07 3.287 -9.172 1 86.56 230 ARG B CA 1
ATOM 3757 C C . ARG B 1 230 ? 3.361 3.664 -8.453 1 86.56 230 ARG B C 1
ATOM 3759 O O . ARG B 1 230 ? 3.461 3.521 -7.23 1 86.56 230 ARG B O 1
ATOM 3766 N N . GLU B 1 231 ? 4.281 4.176 -9.211 1 87.88 231 GLU B N 1
ATOM 3767 C CA . GLU B 1 231 ? 5.586 4.531 -8.656 1 87.88 231 GLU B CA 1
ATOM 3768 C C . GLU B 1 231 ? 5.449 5.57 -7.547 1 87.88 231 GLU B C 1
ATOM 3770 O O . GLU B 1 231 ? 6.168 5.512 -6.547 1 87.88 231 GLU B O 1
ATOM 3775 N N . GLU B 1 232 ? 4.48 6.445 -7.727 1 92.81 232 GLU B N 1
ATOM 3776 C CA . GLU B 1 232 ? 4.297 7.543 -6.789 1 92.81 232 GLU B CA 1
ATOM 3777 C C . GLU B 1 232 ? 3.564 7.078 -5.531 1 92.81 232 GLU B C 1
ATOM 3779 O O . GLU B 1 232 ? 3.795 7.605 -4.441 1 92.81 232 GLU B O 1
ATOM 3784 N N . MET B 1 233 ? 2.787 6.074 -5.676 1 91.94 233 MET B N 1
ATOM 3785 C CA . MET B 1 233 ? 1.911 5.668 -4.578 1 91.94 233 MET B CA 1
ATOM 3786 C C . MET B 1 233 ? 2.58 4.609 -3.711 1 91.94 233 MET B C 1
ATOM 3788 O O . MET B 1 233 ? 2.289 4.504 -2.518 1 91.94 233 MET B O 1
ATOM 3792 N N . ILE B 1 234 ? 3.5 3.846 -4.242 1 91.31 234 ILE B N 1
ATOM 3793 C CA . ILE B 1 234 ? 4.074 2.689 -3.562 1 91.31 234 ILE B CA 1
ATOM 3794 C C . ILE B 1 234 ? 4.754 3.135 -2.27 1 91.31 234 ILE B C 1
ATOM 3796 O O . ILE B 1 234 ? 4.477 2.59 -1.197 1 91.31 234 ILE B O 1
ATOM 3800 N N . PRO B 1 235 ? 5.566 4.246 -2.266 1 93.25 235 PRO B N 1
ATOM 3801 C CA . PRO B 1 235 ? 6.207 4.641 -1.011 1 93.25 235 PRO B CA 1
ATOM 3802 C C . PRO B 1 235 ? 5.207 5.094 0.049 1 93.25 235 PRO B C 1
ATOM 3804 O O . PRO B 1 235 ? 5.434 4.898 1.245 1 93.25 235 PRO B O 1
ATOM 3807 N N . ILE B 1 236 ? 4.133 5.613 -0.383 1 96 236 ILE B N 1
ATOM 3808 C CA . ILE B 1 236 ? 3.111 6.094 0.541 1 96 236 ILE B CA 1
ATOM 3809 C C . ILE B 1 236 ? 2.389 4.91 1.177 1 96 236 ILE B C 1
ATOM 3811 O O . ILE B 1 236 ? 2.242 4.848 2.4 1 96 236 ILE B O 1
ATOM 3815 N N . MET B 1 237 ? 2.031 3.994 0.344 1 91.88 237 MET B N 1
ATOM 3816 C CA . MET B 1 237 ? 1.315 2.824 0.843 1 91.88 237 MET B CA 1
ATOM 3817 C C . MET B 1 237 ? 2.217 1.971 1.729 1 91.88 237 MET B C 1
ATOM 3819 O O . MET B 1 237 ? 1.755 1.377 2.705 1 91.88 237 MET B O 1
ATOM 3823 N N . ARG B 1 238 ? 3.484 1.929 1.39 1 89.69 238 ARG B N 1
ATOM 3824 C CA . ARG B 1 238 ? 4.445 1.226 2.234 1 89.69 238 ARG B CA 1
ATOM 3825 C C . ARG B 1 238 ? 4.559 1.89 3.604 1 89.69 238 ARG B C 1
ATOM 3827 O O . ARG B 1 238 ? 4.586 1.208 4.629 1 89.69 238 ARG B O 1
ATOM 3834 N N . PHE B 1 239 ? 4.641 3.172 3.574 1 93.5 239 PHE B N 1
ATOM 3835 C CA . PHE B 1 239 ? 4.711 3.92 4.824 1 93.5 239 PHE B CA 1
ATOM 3836 C C . PHE B 1 239 ? 3.475 3.662 5.68 1 93.5 239 PHE B C 1
ATOM 3838 O O . PHE B 1 239 ? 3.59 3.352 6.867 1 93.5 239 PHE B O 1
ATOM 3845 N N . LEU B 1 240 ? 2.293 3.705 5.051 1 92.88 240 LEU B N 1
ATOM 3846 C CA . LEU B 1 240 ? 1.043 3.451 5.758 1 92.88 240 LEU B CA 1
ATOM 3847 C C . LEU B 1 240 ? 1.003 2.025 6.297 1 92.88 240 LEU B C 1
ATOM 3849 O O . LEU B 1 240 ? 0.558 1.793 7.422 1 92.88 240 LEU B O 1
ATOM 3853 N N . GLY B 1 241 ? 1.488 1.137 5.516 1 86.31 241 GLY B N 1
ATOM 3854 C CA . GLY B 1 241 ? 1.513 -0.254 5.938 1 86.31 241 GLY B CA 1
ATOM 3855 C C . GLY B 1 241 ? 2.344 -0.484 7.188 1 86.31 241 GLY B C 1
ATOM 3856 O O . GLY B 1 241 ? 2.01 -1.336 8.016 1 86.31 241 GLY B O 1
ATOM 3857 N N . ARG B 1 242 ? 3.395 0.29 7.363 1 85.62 242 ARG B N 1
ATOM 3858 C CA . ARG B 1 242 ? 4.277 0.155 8.516 1 85.62 242 ARG B CA 1
ATOM 3859 C C . ARG B 1 242 ? 3.674 0.824 9.75 1 85.62 242 ARG B C 1
ATOM 3861 O O . ARG B 1 242 ? 3.984 0.446 10.883 1 85.62 242 ARG B O 1
ATOM 3868 N N . ARG B 1 243 ? 2.803 1.761 9.469 1 90.19 243 ARG B N 1
ATOM 3869 C CA . ARG B 1 243 ? 2.381 2.611 10.578 1 90.19 243 ARG B CA 1
ATOM 3870 C C . ARG B 1 243 ? 0.999 2.207 11.078 1 90.19 243 ARG B C 1
ATOM 3872 O O . ARG B 1 243 ? 0.689 2.377 12.258 1 90.19 243 ARG B O 1
ATOM 3879 N N . LEU B 1 244 ? 0.173 1.712 10.164 1 88.75 244 LEU B N 1
ATOM 3880 C CA . LEU B 1 244 ? -1.205 1.401 10.531 1 88.75 244 LEU B CA 1
ATOM 3881 C C . LEU B 1 244 ? -1.279 0.087 11.305 1 88.75 244 LEU B C 1
ATOM 3883 O O . LEU B 1 244 ? -0.598 -0.88 10.953 1 88.75 244 LEU B O 1
ATOM 3887 N N . ARG B 1 245 ? -2.031 0.075 12.25 1 82.25 245 ARG B N 1
ATOM 3888 C CA . ARG B 1 245 ? -2.232 -1.109 13.078 1 82.25 245 ARG B CA 1
ATOM 3889 C C . ARG B 1 245 ? -3.258 -2.047 12.453 1 82.25 245 ARG B C 1
ATOM 3891 O O . ARG B 1 245 ? -4.164 -1.602 11.75 1 82.25 245 ARG B O 1
ATOM 3898 N N . SER B 1 246 ? -2.906 -3.324 12.594 1 73.31 246 SER B N 1
ATOM 3899 C CA . SER B 1 246 ? -3.842 -4.324 12.086 1 73.31 246 SER B CA 1
ATOM 3900 C C . SER B 1 246 ? -4.211 -5.336 13.164 1 73.31 246 SER B C 1
ATOM 3902 O O . SER B 1 246 ? -3.371 -5.703 13.984 1 73.31 246 SER B O 1
ATOM 3904 N N . TRP B 1 247 ? -5.484 -5.645 13.234 1 61.03 247 TRP B N 1
ATOM 3905 C CA . TRP B 1 247 ? -5.926 -6.707 14.133 1 61.03 247 TRP B CA 1
ATOM 3906 C C . TRP B 1 247 ? -5.434 -8.062 13.656 1 61.03 247 TRP B C 1
ATOM 3908 O O . TRP B 1 247 ? -5.391 -9.023 14.43 1 61.03 247 TRP B O 1
ATOM 3918 N N . GLN B 1 248 ? -5.352 -8.336 12.375 1 53.28 248 GLN B N 1
ATOM 3919 C CA . GLN B 1 248 ? -5.012 -9.664 11.875 1 53.28 248 GLN B CA 1
ATOM 3920 C C . GLN B 1 248 ? -3.639 -10.109 12.383 1 53.28 248 GLN B C 1
ATOM 3922 O O . GLN B 1 248 ? -3.404 -11.297 12.594 1 53.28 248 GLN B O 1
ATOM 3927 N N . GLY B 1 249 ? -2.58 -9.422 12.523 1 46.72 249 GLY B N 1
ATOM 3928 C CA . GLY B 1 249 ? -1.325 -9.953 13.031 1 46.72 249 GLY B CA 1
ATOM 3929 C C . GLY B 1 249 ? -1.415 -10.414 14.469 1 46.72 249 GLY B C 1
ATOM 3930 O O . GLY B 1 249 ? -0.425 -10.875 15.047 1 46.72 249 GLY B O 1
ATOM 3931 N N . VAL B 1 250 ? -2.344 -9.969 15.219 1 39.28 250 VAL B N 1
ATOM 3932 C CA . VAL B 1 250 ? -2.432 -10.422 16.594 1 39.28 250 VAL B CA 1
ATOM 3933 C C . VAL B 1 250 ? -3.029 -11.828 16.656 1 39.28 250 VAL B C 1
ATOM 3935 O O . VAL B 1 250 ? -4.156 -12.047 16.203 1 39.28 250 VAL B O 1
ATOM 3938 N N . PRO B 1 251 ? -2.146 -12.797 16.75 1 35 251 PRO B N 1
ATOM 3939 C CA . PRO B 1 251 ? -2.715 -14.133 16.953 1 35 251 PRO B CA 1
ATOM 3940 C C . PRO B 1 251 ? -3.979 -14.117 17.797 1 35 251 PRO B C 1
ATOM 3942 O O . PRO B 1 251 ? -4.102 -13.289 18.719 1 35 251 PRO B O 1
ATOM 3945 N N . GLU B 1 252 ? -5.016 -14.742 17.469 1 29.92 252 GLU B N 1
ATOM 3946 C CA . GLU B 1 252 ? -6.109 -15.125 18.359 1 29.92 252 GLU B CA 1
ATOM 3947 C C . GLU B 1 252 ? -5.582 -15.789 19.625 1 29.92 252 GLU B C 1
ATOM 3949 O O . GLU B 1 252 ? -4.746 -16.703 19.562 1 29.92 252 GLU B O 1
ATOM 3954 N N . GLY B 1 253 ? -5.641 -15.234 20.859 1 32.31 253 GLY B N 1
ATOM 3955 C CA . GLY B 1 253 ? -5.25 -15.609 22.203 1 32.31 253 GLY B CA 1
ATOM 3956 C C . GLY B 1 253 ? -4.125 -14.758 22.75 1 32.31 253 GLY B C 1
ATOM 3957 O O . GLY B 1 253 ? -3.576 -15.055 23.812 1 32.31 253 GLY B O 1
ATOM 3958 N N . ALA B 1 254 ? -3.383 -14.219 21.984 1 30.11 254 ALA B N 1
ATOM 3959 C CA . ALA B 1 254 ? -2.348 -13.438 22.656 1 30.11 254 ALA B CA 1
ATOM 3960 C C . ALA B 1 254 ? -2.961 -12.344 23.531 1 30.11 254 ALA B C 1
ATOM 3962 O O . ALA B 1 254 ? -3.709 -11.492 23.031 1 30.11 254 ALA B O 1
ATOM 3963 N N . VAL B 1 255 ? -3.268 -12.688 24.797 1 26.41 255 VAL B N 1
ATOM 3964 C CA . VAL B 1 255 ? -3.641 -11.773 25.875 1 26.41 255 VAL B CA 1
ATOM 3965 C C . VAL B 1 255 ? -2.504 -10.789 26.125 1 26.41 255 VAL B C 1
ATOM 3967 O O . VAL B 1 255 ? -1.338 -11.18 26.203 1 26.41 255 VAL B O 1
ATOM 3970 N N . GLU B 1 256 ? -2.77 -9.57 25.781 1 25.72 256 GLU B N 1
ATOM 3971 C CA . GLU B 1 256 ? -1.855 -8.562 26.312 1 25.72 256 GLU B CA 1
ATOM 3972 C C . GLU B 1 256 ? -1.605 -8.773 27.797 1 25.72 256 GLU B C 1
ATOM 3974 O O . GLU B 1 256 ? -2.551 -8.891 28.578 1 25.72 256 GLU B O 1
ATOM 3979 N N . LEU B 1 257 ? -0.492 -9.445 28.047 1 23.92 257 LEU B N 1
ATOM 3980 C CA . LEU B 1 257 ? -0.18 -9.406 29.469 1 23.92 257 LEU B CA 1
ATOM 3981 C C . LEU B 1 257 ? -0.082 -7.969 29.969 1 23.92 257 LEU B C 1
ATOM 3983 O O . LEU B 1 257 ? 0.659 -7.16 29.391 1 23.92 257 LEU B O 1
ATOM 3987 N N . SER B 1 258 ? -1.154 -7.438 30.438 1 20.53 258 SER B N 1
ATOM 3988 C CA . SER B 1 258 ? -0.993 -6.344 31.391 1 20.53 258 SER B CA 1
ATOM 3989 C C . SER B 1 258 ? -0.097 -6.75 32.562 1 20.53 258 SER B C 1
ATOM 3991 O O . SER B 1 258 ? -0.138 -7.898 33 1 20.53 258 SER B O 1
#

pLDDT: mean 88.71, std 16.13, range [19.88, 98.94]

Radius of gyration: 24.98 Å; Cα contacts (8 Å, |Δi|>4): 1098; chains: 2; bounding box: 44×75×64 Å

Secondary structure (DSSP, 8-state):
--SS---GGGS-TT--EEEE--SS--TTS--SEEEEEEPPTTB-SHHHHHHHHHH--TTEEEEEE--SEEPSTT-SSEE-SSS-EE-TTT-PEES-S--HHHHIIIIIIIIIIIIIIIT---GGGEEEEEETHHHHHHHHHHHHHHHGGGGTS-----SEEEEES--S-GGGTT-S--SS--SB-S-EEEEEEET-SSS-HHHHHHHHTTBS-EEEEEEEEES-----BHHHHHHHHHHHHHHS--STTS-TT-----/--SS---GGGS-TT--EEEE--SS--TTS--SEEEEEEPPTTB-SHHHHHHHHHH--TTEEEEEE--SEEPSTT-SSEE-SSS-EE-TTT-PEES-S--HHHHIIIIIIIIIIIIIIIT---GGGEEEEEETHHHHHHHHHHHHHHHGGGGTS-----SEEEEES--S-GGGTT-S--SS--SB-S-EEEEEEET-SSS-HHHHHHHHTTBS-EEEEEEEEES-----BHHHHHHHHHHHHHHS--STTS-TT-----